Protein AF-A0ABD6EMK8-F1 (afdb_monomer_lite)

Secondary structure (DSSP, 8-state):
--HHHHHHHHHHHHHHHHHHHHHHHHHHHHHHHHHHHHHHHHHHHHHHHHHHHHHHHHHHHHHHHHHHHHHHHHHHHHHHHHHHHHHHT------PPPHHHHHHHHHHHHHHHHHHHHHHHHHHHHHHHHHHHHHHHHHHHHHHHHHHHHHHHHHHHHHHHHHHHHHHHHTTS-------------------------TTSHHHHTTT--HHHHHHHHHHHHHHHHHHHHHHHHHHHHHHTT-SS-TTTSPPPHHHHHHHHHHHHHHHHHHHHHHHHHHHHHHHHTT--S-HHHHHHHHHHHHHHHHHHHHHHHHHHHHHHHHHHTSTT--HHHHHHHHHHHHHHHHHHHHHHT-----SS-HHHHHHHHHHHHHHHHHHHHHHHHHHHHHHHHHTTSTT--HHHHHHHHHHHHHHHHHHHHHHHHHHHHHHHHHHHHHGGG------------------------------PPPP--------------SSSHHHHHHHHHHHHHHHHHHHHHHHHHHHHHHHHHHHHHHHHHHTTS--TTHHHHHHHHHHHHHHHHHHHHHHHHHHHHHHHHHHHHHHHHHHHHHHHHHHHHHHHHHHHHHHHHHHHHHHHHHHHHHHHHHHHHHHHHHHHHHHHHHHHHHHHHHHHHHTTS----------------

Radius of gyration: 44.88 Å; chains: 1; bounding box: 127×86×157 Å

InterPro domains:
  IPR019343 Protein phosphatase 1 regulatory subunit 21, N-terminal [PF10205] (15-96)
  IPR019343 Protein phosphatase 1 regulatory subunit 21, N-terminal [SM01254] (15-117)
  IPR019348 Protein phosphatase 1 regulatory subunit 21, six-helix bundle [PF10212] (222-426)
  IPR040024 Protein phosphatase 1 regulatory subunit 21 [PTHR21448] (220-655)
  IPR049372 Protein phosphatase 1 regulatory subunit 21, C-terminal [PF21636] (536-645)

pLDDT: mean 74.35, std 22.43, range [23.02, 97.5]

Foldseek 3Di:
DPPVVVVVVVVVVVVVVVVVVVVVVVVVVVVVVVVVVVVVVVVVVVVVVVVVVVVVVVVVVVVVVVVVVVVVVVVVVVVVVVVVVVVVPDDDDDDDDDPVVVVVVVVVVVVVVVVVVVVVVVVVVVVVVVVVVVVVVVVVVVVVVVVVVVVVVVVVVVVVVVVVVVVVVVVPDDDDDDDDDDDDDDDDDDDDPDDDDDDPVLVVVLVDDDLLNLLLQLLVLLLVLLVLVLVLLVLVLLLLCCPQFHCVVPPRDPLSVVLSLLSLVLSVLSVQLSVLSVVLSVCSVVVVDDDSVVSVVVSQVSNLVSLLSLVVNLVSLVVVLVVVCPDPLCDPVLNVLSVQLNVLVSVLSVLSSVQDPDCPPPNLVNLVVNLVSLLVSLVSLVSNLVSLVVNVVSSCPRPNHDPSSNVSSVVSSVSSVSSSVSSNVSSSSSVSSSVVVVVVVPDDDDDDDDDDDDDDDDDDDDDDDDDDDDDDDDDDDDDDDDDDDDDDDDDDPCPVVVVVVVVVVVVVVVVVVVVVVVVVVVVVVVVVVVVVVVVVVDDDPPVVVVVVVVVVVVVVVVVVVVVVVVSVVVVVVVVVVVVVVVVVVVVVVVVVVVVVVVVVVVVVVVVVVVVVVVVVVVVVVVVVVVVVVVVVVVVVVVVVVVVVVVVVVVVVVVDDDDDDDDPDDDDDDD

Organism: NCBI:txid75299

Sequence (670 aa):
MSTVSSTAEFSSKYQRIAVEYAKLRAQIPKLKEGVIDEKAKNKKLTEDLHARDCQLRRLERENESLQFRNDQLTKRVESLQEDVEKSRRSPLKKASIKPDQVLKDVENAKALLESELSKRLAENEELHLKVSELESAHEAEIGEVKNRYVSLKKERDALLAEVEACKMRNVGELTPNLRHFNDVKSPSPSTLSGEFSTSDDIRSLSETIDPQTLWSDTSRCVRFVFSNLSRLVQLLEQRSVIYPNDATMEQLTNTSIEFGRQLVKNGQEFKQASERMAVFTNDLAEGRIGDPSEQLKEIVPVLLLPLNGLQKWRESFDRSISEECRQRWCSSKLNDLNEEWSISFTKFLDLLSSIDFNFESDRRASLETLGSTIDHVALCCSVCSKTYSSKVVLENRIPTACKRLRCVNECIEKCLHSLSRSLLHCKAFVVAFLADMASTSKSCPISDERVCETRAEMIANTDLLDACVQTDEVTEDGTGVLKLETFKNSTVFSSSTDLESGNLKARIIELEKEKERIAVGAELLRMKLERLRRSSDDGSEDQPRADIEIVIDYYERRIEELLEQLQFIKSRAVYFEDECENLVMKTTLKLEENEKISQRLAEAEQQIATLSDDLETTRRNYEEQMKSLCEHIGELNAKLEKYSQIVPSLNGQSNGIVKSKEATHRLLFK

Structure (mmCIF, N/CA/C/O backbone):
data_AF-A0ABD6EMK8-F1
#
_entry.id   AF-A0ABD6EMK8-F1
#
loop_
_atom_site.group_PDB
_atom_site.id
_atom_site.type_symbol
_atom_site.label_atom_id
_atom_site.label_alt_id
_atom_site.label_comp_id
_atom_site.label_asym_id
_atom_site.label_entity_id
_atom_site.label_seq_id
_atom_site.pdbx_PDB_ins_code
_atom_site.Cartn_x
_atom_site.Cartn_y
_atom_site.Cartn_z
_atom_site.occupancy
_atom_site.B_iso_or_equiv
_atom_site.auth_seq_id
_atom_site.auth_comp_id
_atom_site.auth_asym_id
_atom_site.auth_atom_id
_atom_site.pdbx_PDB_model_num
ATOM 1 N N . MET A 1 1 ? -9.168 -1.658 -84.314 1.00 45.75 1 MET A N 1
ATOM 2 C CA . MET A 1 1 ? -8.839 -2.511 -83.149 1.00 45.75 1 MET A CA 1
ATOM 3 C C . MET A 1 1 ? -8.678 -1.739 -81.827 1.00 45.75 1 MET A C 1
ATOM 5 O O . MET A 1 1 ? -8.711 -2.389 -80.797 1.00 45.75 1 MET A O 1
ATOM 9 N N . SER A 1 2 ? -8.576 -0.398 -81.784 1.00 54.97 2 SER A N 1
ATOM 10 C CA . SER A 1 2 ? -8.272 0.322 -80.520 1.00 54.97 2 SER A CA 1
ATOM 11 C C . SER A 1 2 ? -9.469 0.807 -79.683 1.00 54.97 2 SER A C 1
ATOM 13 O O . SER A 1 2 ? -9.271 1.224 -78.550 1.00 54.97 2 SER A O 1
ATOM 15 N N . THR A 1 3 ? -10.709 0.755 -80.182 1.00 52.78 3 THR A N 1
ATOM 16 C CA . THR A 1 3 ? -11.882 1.285 -79.451 1.00 52.78 3 THR A CA 1
ATOM 17 C C . THR A 1 3 ? -12.415 0.348 -78.362 1.00 52.78 3 THR A C 1
ATOM 19 O O . THR A 1 3 ? -12.918 0.823 -77.348 1.00 52.78 3 THR A O 1
ATOM 22 N N . VAL A 1 4 ? -12.249 -0.969 -78.526 1.00 56.25 4 VAL A N 1
ATOM 23 C CA . VAL A 1 4 ? -12.741 -1.989 -77.577 1.00 56.25 4 VAL A CA 1
ATOM 24 C C . VAL A 1 4 ? -11.939 -1.987 -76.266 1.00 56.25 4 VAL A C 1
ATOM 26 O O . VAL A 1 4 ? -12.513 -2.164 -75.191 1.00 56.25 4 VAL A O 1
ATOM 29 N N . SER A 1 5 ? -10.630 -1.708 -76.335 1.00 56.16 5 SER A N 1
ATOM 30 C CA . SER A 1 5 ? -9.759 -1.611 -75.150 1.00 56.16 5 SER A CA 1
ATOM 31 C C . SER A 1 5 ? -10.139 -0.417 -74.274 1.00 56.16 5 SER A C 1
ATOM 33 O O . SER A 1 5 ? -10.273 -0.552 -73.061 1.00 56.16 5 SER A O 1
ATOM 35 N N . SER A 1 6 ? -10.416 0.738 -74.887 1.00 59.88 6 SER A N 1
ATOM 36 C CA . SER A 1 6 ? -10.833 1.934 -74.152 1.00 59.88 6 SER A CA 1
ATOM 37 C C . SER A 1 6 ? -12.198 1.744 -73.483 1.00 59.88 6 SER A C 1
ATOM 39 O O . SER A 1 6 ? -12.361 2.098 -72.319 1.00 59.88 6 SER A O 1
ATOM 41 N N . THR A 1 7 ? -13.175 1.128 -74.160 1.00 66.00 7 THR A N 1
ATOM 42 C CA . THR A 1 7 ? -14.495 0.851 -73.560 1.00 66.00 7 THR A CA 1
ATOM 43 C C . THR A 1 7 ? -14.423 -0.144 -72.400 1.00 66.00 7 THR A C 1
ATOM 45 O O . THR A 1 7 ? -15.106 0.046 -71.393 1.00 66.00 7 THR A O 1
ATOM 48 N N . ALA A 1 8 ? -13.565 -1.165 -72.496 1.00 69.69 8 ALA A N 1
ATOM 49 C CA . ALA A 1 8 ? -13.346 -2.121 -71.412 1.00 69.69 8 ALA A CA 1
ATOM 50 C C . ALA A 1 8 ? -12.672 -1.457 -70.196 1.00 69.69 8 ALA A C 1
ATOM 52 O O . ALA A 1 8 ? -13.075 -1.687 -69.054 1.00 69.69 8 ALA A O 1
ATOM 53 N N . GLU A 1 9 ? -11.708 -0.562 -70.428 1.00 70.94 9 GLU A N 1
ATOM 54 C CA . GLU A 1 9 ? -11.072 0.222 -69.367 1.00 70.94 9 GLU A CA 1
ATOM 55 C C . GLU A 1 9 ? -12.053 1.165 -68.657 1.00 70.94 9 GLU A C 1
ATOM 57 O O . GLU A 1 9 ? -12.047 1.233 -67.424 1.00 70.94 9 GLU A O 1
ATOM 62 N N . PHE A 1 10 ? -12.922 1.860 -69.402 1.00 77.75 10 PHE A N 1
ATOM 63 C CA . PHE A 1 10 ? -13.959 2.715 -68.816 1.00 77.75 10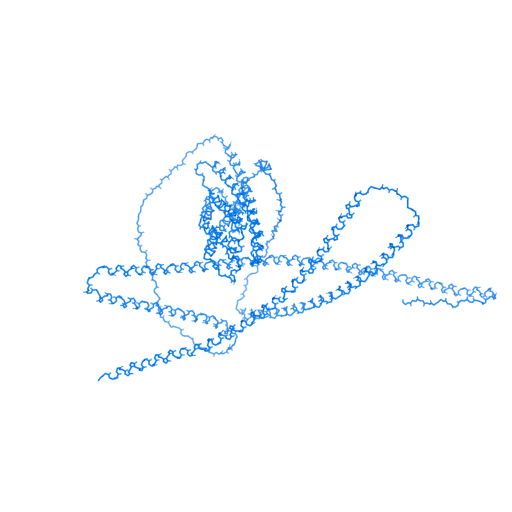 PHE A CA 1
ATOM 64 C C . PHE A 1 10 ? -14.981 1.907 -68.013 1.00 77.75 10 PHE A C 1
ATOM 66 O O . PHE A 1 10 ? -15.327 2.310 -66.902 1.00 77.75 10 PHE A O 1
ATOM 73 N N . SER A 1 11 ? -15.396 0.737 -68.508 1.00 79.19 11 SER A N 1
ATOM 74 C CA . SER A 1 11 ? -16.291 -0.165 -67.775 1.00 79.19 11 SER A CA 1
ATOM 75 C C . SER A 1 11 ? -15.663 -0.654 -66.467 1.00 79.19 11 SER A C 1
ATOM 77 O O . SER A 1 11 ? -16.324 -0.654 -65.432 1.00 79.19 11 SER A O 1
ATOM 79 N N . SER A 1 12 ? -14.374 -1.011 -66.469 1.00 80.25 12 SER A N 1
ATOM 80 C CA . SER A 1 12 ? -13.663 -1.441 -65.253 1.00 80.25 12 SER A CA 1
ATOM 81 C C . SER A 1 12 ? -13.497 -0.300 -64.239 1.00 80.25 12 SER A C 1
ATOM 83 O O . SER A 1 12 ? -13.629 -0.519 -63.032 1.00 80.25 12 SER A O 1
ATOM 85 N N . LYS A 1 13 ? -13.249 0.933 -64.706 1.00 87.94 13 LYS A N 1
ATOM 86 C CA . LYS A 1 13 ? -13.204 2.121 -63.837 1.00 87.94 13 LYS A CA 1
ATOM 87 C C . LYS A 1 13 ? -14.577 2.416 -63.232 1.00 87.94 13 LYS A C 1
ATOM 89 O O . LYS A 1 13 ? -14.662 2.650 -62.030 1.00 87.94 13 LYS A O 1
ATOM 94 N N . TYR A 1 14 ? -15.641 2.341 -64.030 1.00 92.44 14 TYR A N 1
ATOM 95 C CA . TYR A 1 14 ? -17.011 2.531 -63.554 1.00 92.44 14 TYR A CA 1
ATOM 96 C C . TYR A 1 14 ? -17.407 1.467 -62.521 1.00 92.44 14 TYR A C 1
ATOM 98 O O . TYR A 1 14 ? -17.920 1.808 -61.458 1.00 92.44 14 TYR A O 1
ATOM 106 N N . GLN A 1 15 ? -17.074 0.196 -62.770 1.00 89.25 15 GLN A N 1
ATOM 107 C CA . GLN A 1 15 ? -17.302 -0.906 -61.830 1.00 89.25 15 GLN A CA 1
ATOM 108 C C . GLN A 1 15 ? -16.569 -0.675 -60.500 1.00 89.25 15 GLN A C 1
ATOM 110 O O . GLN A 1 15 ? -17.159 -0.834 -59.433 1.00 89.25 15 GLN A O 1
ATOM 115 N N . ARG A 1 16 ? -15.296 -0.253 -60.546 1.00 88.62 16 ARG A N 1
ATOM 116 C CA . ARG A 1 16 ? -14.517 0.074 -59.340 1.00 88.62 16 ARG A CA 1
ATOM 117 C C . ARG A 1 16 ? -15.138 1.223 -58.550 1.00 88.62 16 ARG A C 1
ATOM 119 O O . ARG A 1 16 ? -15.297 1.100 -57.341 1.00 88.62 16 ARG A O 1
ATOM 126 N N . ILE A 1 17 ? -15.543 2.300 -59.223 1.00 91.19 17 ILE A N 1
ATOM 127 C CA . ILE A 1 17 ? -16.204 3.443 -58.577 1.00 91.19 17 ILE A CA 1
ATOM 128 C C . ILE A 1 17 ? -17.543 3.022 -57.956 1.00 91.19 17 ILE A C 1
ATOM 130 O O . ILE A 1 17 ? -17.843 3.424 -56.836 1.00 91.19 17 ILE A O 1
ATOM 134 N N . ALA A 1 18 ? -18.328 2.180 -58.630 1.00 87.75 18 ALA A N 1
ATOM 135 C CA . ALA A 1 18 ? -19.593 1.674 -58.102 1.00 87.75 18 ALA A CA 1
ATOM 136 C C . ALA A 1 18 ? -19.396 0.807 -56.846 1.00 87.75 18 ALA A C 1
ATOM 138 O O . ALA A 1 18 ? -20.159 0.932 -55.887 1.00 87.75 18 ALA A O 1
ATOM 139 N N . VAL A 1 19 ? -18.351 -0.029 -56.819 1.00 89.38 19 VAL A N 1
ATOM 140 C CA . VAL A 1 19 ? -17.990 -0.838 -55.644 1.00 89.38 19 VAL A CA 1
ATOM 141 C C . VAL A 1 19 ? -17.543 0.046 -54.479 1.00 89.38 19 VAL A C 1
ATOM 143 O O . VAL A 1 19 ? -18.016 -0.147 -53.360 1.00 89.38 19 VAL A O 1
ATOM 146 N N . GLU A 1 20 ? -16.691 1.045 -54.717 1.00 90.06 20 GLU A N 1
ATOM 147 C CA . GLU A 1 20 ? -16.274 1.992 -53.672 1.00 90.06 20 GLU A CA 1
ATOM 148 C C . GLU A 1 20 ? -17.451 2.839 -53.159 1.00 90.06 20 GLU A C 1
ATOM 150 O O . GLU A 1 20 ? -17.614 3.019 -51.952 1.00 90.06 20 GLU A O 1
ATOM 155 N N . TYR A 1 21 ? -18.353 3.271 -54.045 1.00 90.69 21 TYR A N 1
ATOM 156 C CA . TYR A 1 21 ? -19.590 3.951 -53.657 1.00 90.69 21 TYR A CA 1
ATOM 157 C C . TYR A 1 21 ? -20.498 3.055 -52.801 1.00 90.69 21 TYR A C 1
ATOM 159 O O . TYR A 1 21 ? -21.036 3.510 -51.791 1.00 90.69 21 TYR A O 1
ATOM 167 N N . ALA A 1 22 ? -20.640 1.771 -53.148 1.00 89.06 22 ALA A N 1
ATOM 168 C CA . ALA A 1 22 ? -21.412 0.812 -52.359 1.00 89.06 22 ALA A CA 1
ATOM 169 C C . ALA A 1 22 ? -20.796 0.583 -50.968 1.00 89.06 22 ALA A C 1
ATOM 171 O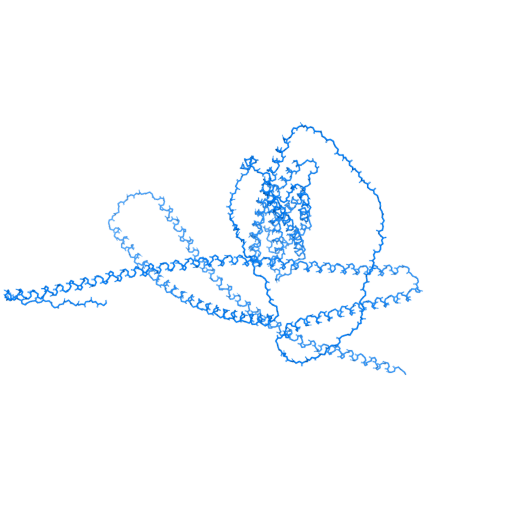 O . ALA A 1 22 ? -21.529 0.563 -49.975 1.00 89.06 22 ALA A O 1
ATOM 172 N N . LYS A 1 23 ? -19.461 0.491 -50.876 1.00 90.06 23 LYS A N 1
ATOM 173 C CA . LYS A 1 23 ? -18.736 0.402 -49.596 1.00 90.06 23 LYS A CA 1
ATOM 174 C C . LYS A 1 23 ? -18.973 1.638 -48.729 1.00 90.06 23 LYS A C 1
ATOM 176 O O . LYS A 1 23 ? -19.343 1.492 -47.566 1.00 90.06 23 LYS A O 1
ATOM 181 N N . LEU A 1 24 ? -18.827 2.841 -49.287 1.00 91.06 24 LEU A N 1
ATOM 182 C CA . LEU A 1 24 ? -19.077 4.093 -48.562 1.00 91.06 24 LEU A CA 1
ATOM 183 C C . LEU A 1 24 ? -20.536 4.196 -48.105 1.00 91.06 24 LEU A C 1
ATOM 185 O O . LEU A 1 24 ? -20.808 4.534 -46.954 1.00 91.06 24 LEU A O 1
ATOM 189 N N . ARG A 1 25 ? -21.492 3.824 -48.963 1.00 92.25 25 ARG A N 1
ATOM 190 C CA . ARG A 1 25 ? -22.921 3.833 -48.623 1.00 92.25 25 ARG A CA 1
ATOM 191 C C . ARG A 1 25 ? -23.261 2.857 -47.493 1.00 92.25 25 ARG A C 1
ATOM 193 O O . ARG A 1 25 ? -24.123 3.171 -46.676 1.00 92.25 25 ARG A O 1
ATOM 200 N N . ALA A 1 26 ? -22.576 1.715 -47.416 1.00 89.12 26 ALA A N 1
ATOM 201 C CA . ALA A 1 26 ? -22.738 0.737 -46.339 1.00 89.12 26 ALA A CA 1
ATOM 202 C C . ALA A 1 26 ? -22.145 1.203 -44.992 1.00 89.12 26 ALA A C 1
ATOM 204 O O . ALA A 1 26 ? -22.595 0.750 -43.940 1.00 89.12 26 ALA A O 1
ATOM 205 N N . GLN A 1 27 ? -21.174 2.124 -44.998 1.00 89.94 27 GLN A N 1
ATOM 206 C CA . GLN A 1 27 ? -20.581 2.688 -43.776 1.00 89.94 27 GLN A CA 1
ATOM 207 C C . GLN A 1 27 ? -21.446 3.789 -43.139 1.00 89.94 27 GLN A C 1
ATOM 209 O O . GLN A 1 27 ? -21.459 3.924 -41.917 1.00 89.94 27 GLN A O 1
ATOM 214 N N . ILE A 1 28 ? -22.216 4.538 -43.938 1.00 89.75 28 ILE A N 1
ATOM 215 C CA . ILE A 1 28 ? -23.096 5.622 -43.460 1.00 89.75 28 ILE A CA 1
ATOM 216 C C . ILE A 1 28 ? -24.050 5.196 -42.325 1.00 89.75 28 ILE A C 1
ATOM 218 O O . ILE A 1 28 ? -24.105 5.917 -41.329 1.00 89.75 28 ILE A O 1
ATOM 222 N N . PRO A 1 29 ? -24.819 4.088 -42.413 1.00 90.25 29 PRO A N 1
ATOM 223 C CA . PRO A 1 29 ? -25.715 3.693 -41.326 1.00 90.25 29 PRO A CA 1
ATOM 224 C C . PRO A 1 29 ? -24.959 3.334 -40.041 1.00 90.25 29 PRO A C 1
ATOM 226 O O . PRO A 1 29 ? -25.380 3.775 -38.980 1.00 90.25 29 PRO A O 1
ATOM 229 N N . LYS A 1 30 ? -23.806 2.653 -40.135 1.00 91.00 30 LYS A N 1
ATOM 230 C CA . LYS A 1 30 ? -22.974 2.314 -38.965 1.00 91.00 30 LYS A CA 1
ATOM 231 C C . LYS A 1 30 ? -22.419 3.554 -38.267 1.00 91.00 30 LYS A C 1
ATOM 233 O O . LYS A 1 30 ? -22.421 3.634 -37.047 1.00 91.00 30 LYS A O 1
ATOM 238 N N . LEU A 1 31 ? -21.972 4.545 -39.041 1.00 90.00 31 LEU A N 1
ATOM 239 C CA . LEU A 1 31 ? -21.519 5.823 -38.490 1.00 90.00 31 LEU A CA 1
ATOM 240 C C . LEU A 1 31 ? -22.673 6.604 -37.855 1.00 90.00 31 LEU A C 1
ATOM 242 O O . LEU A 1 31 ? -22.492 7.207 -36.803 1.00 90.00 31 LEU A O 1
ATOM 246 N N . LYS A 1 32 ? -23.867 6.587 -38.459 1.00 92.75 32 LYS A N 1
ATOM 247 C CA . LYS A 1 32 ? -25.059 7.207 -37.861 1.00 92.75 32 LYS A CA 1
ATOM 248 C C . LYS A 1 32 ? -25.446 6.542 -36.543 1.00 92.75 32 LYS A C 1
ATOM 250 O O . LYS A 1 32 ? -25.754 7.261 -35.601 1.00 92.75 32 LYS A O 1
ATOM 255 N N . GLU A 1 33 ? -25.411 5.216 -36.484 1.00 91.81 33 GLU A N 1
ATOM 256 C CA . GLU A 1 33 ? -25.668 4.436 -35.270 1.00 91.81 33 GLU A CA 1
ATOM 257 C C . GLU A 1 33 ? -24.635 4.761 -34.184 1.00 91.81 33 GLU A C 1
ATOM 259 O O . GLU A 1 33 ? -25.017 5.218 -33.113 1.00 91.81 33 GLU A O 1
ATOM 264 N N . GLY A 1 34 ? -23.336 4.730 -34.507 1.00 92.44 34 GLY A N 1
ATOM 265 C CA . GLY A 1 34 ? -22.279 5.121 -33.566 1.00 92.44 34 GLY A CA 1
ATOM 266 C C . GLY A 1 34 ? -22.400 6.567 -33.061 1.00 92.44 34 GLY A C 1
ATOM 267 O O . GLY A 1 34 ? -22.152 6.837 -31.891 1.00 92.44 34 GLY A O 1
ATOM 268 N N . VAL A 1 35 ? -22.843 7.509 -33.904 1.00 91.94 35 VAL A N 1
ATOM 269 C CA . VAL A 1 35 ? -23.115 8.895 -33.478 1.00 91.94 35 VAL A CA 1
ATOM 270 C C . VAL A 1 35 ? -24.332 8.979 -32.551 1.00 91.94 35 VAL A C 1
ATOM 272 O O . VAL A 1 35 ? -24.346 9.816 -31.648 1.00 91.94 35 VAL A O 1
ATOM 275 N N . ILE A 1 36 ? -25.365 8.161 -32.766 1.00 92.94 36 ILE A N 1
ATOM 276 C CA . ILE A 1 36 ? -26.540 8.106 -31.884 1.00 92.94 36 ILE A CA 1
ATOM 277 C C . ILE A 1 36 ? -26.147 7.519 -30.525 1.00 92.94 36 ILE A C 1
ATOM 279 O O . ILE A 1 36 ? -26.499 8.107 -29.501 1.00 92.94 36 ILE A O 1
ATOM 283 N N . ASP A 1 37 ? -25.365 6.442 -30.515 1.00 91.62 37 ASP A N 1
ATOM 284 C CA . ASP A 1 37 ? -24.886 5.792 -29.293 1.00 91.62 37 ASP A CA 1
ATOM 285 C C . ASP A 1 37 ? -23.976 6.717 -28.481 1.00 91.62 37 ASP A C 1
ATOM 287 O O . ASP A 1 37 ? -24.181 6.892 -27.279 1.00 91.62 37 ASP A O 1
ATOM 291 N N . GLU A 1 38 ? -23.033 7.401 -29.135 1.00 90.62 38 GLU A N 1
ATOM 292 C CA . GLU A 1 38 ? -22.182 8.392 -28.470 1.00 90.62 38 GLU A CA 1
ATOM 293 C C . GLU A 1 38 ? -22.993 9.581 -27.938 1.00 90.62 38 GLU A C 1
ATOM 295 O O . GLU A 1 38 ? -22.758 10.040 -26.820 1.00 90.62 38 GLU A O 1
ATOM 300 N N . LYS A 1 39 ? -24.018 10.051 -28.664 1.00 88.69 39 LYS A N 1
ATOM 301 C CA . LYS A 1 39 ? -24.928 11.090 -28.149 1.00 88.69 39 LYS A CA 1
ATOM 302 C C . LYS A 1 39 ? -25.723 10.617 -26.931 1.00 88.69 39 LYS A C 1
ATOM 304 O O . LYS A 1 39 ? -25.880 11.387 -25.983 1.00 88.69 39 LYS A O 1
ATOM 309 N N . ALA A 1 40 ? -26.218 9.381 -26.935 1.0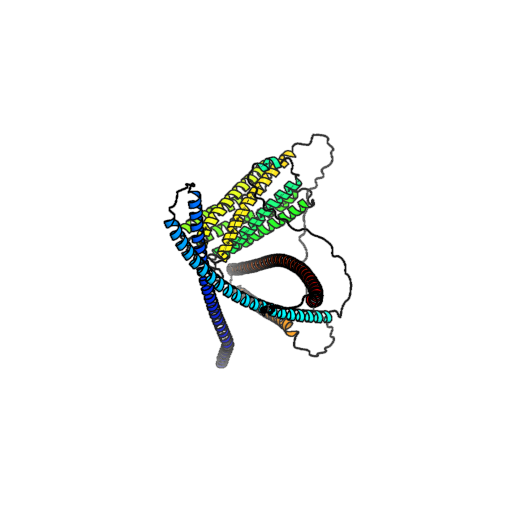0 91.19 40 ALA A N 1
ATOM 310 C CA . ALA A 1 40 ? -26.949 8.805 -25.808 1.00 91.19 40 ALA A CA 1
ATOM 311 C C . ALA A 1 40 ? -26.042 8.638 -24.579 1.00 91.19 40 ALA A C 1
ATOM 313 O O . ALA A 1 40 ? -26.422 9.007 -23.465 1.00 91.19 40 ALA A O 1
ATOM 314 N N . LYS A 1 41 ? -24.812 8.163 -24.791 1.00 94.25 41 LYS A N 1
ATOM 315 C CA . LYS A 1 41 ? -23.787 8.034 -23.752 1.00 94.25 41 LYS A CA 1
ATOM 316 C C . LYS A 1 41 ? -23.398 9.388 -23.164 1.00 94.25 41 LYS A C 1
ATOM 318 O O . LYS A 1 41 ? -23.340 9.522 -21.946 1.00 94.25 41 LYS A O 1
ATOM 323 N N . ASN A 1 42 ? -23.198 10.402 -24.003 1.00 89.44 42 ASN A N 1
ATOM 324 C CA . ASN A 1 42 ? -22.860 11.755 -23.560 1.00 89.44 42 ASN A CA 1
ATOM 325 C C . ASN A 1 42 ? -24.005 12.390 -22.746 1.00 89.44 42 ASN A C 1
ATOM 327 O O . ASN A 1 42 ? -23.774 12.983 -21.692 1.00 89.44 42 ASN A O 1
ATOM 331 N N . LYS A 1 43 ? -25.261 12.167 -23.157 1.00 94.00 43 LYS A N 1
ATOM 332 C CA . LYS A 1 43 ? -26.432 12.581 -22.373 1.00 94.00 43 LYS A CA 1
ATOM 333 C C . LYS A 1 43 ? -26.450 11.926 -20.987 1.00 94.00 43 LYS A C 1
ATOM 335 O O . LYS A 1 43 ? -26.599 12.633 -19.996 1.00 94.00 43 LYS A O 1
ATOM 340 N N . LYS A 1 44 ? -26.232 10.609 -20.912 1.00 92.81 44 LYS A N 1
ATOM 341 C CA . LYS A 1 44 ? -26.170 9.876 -19.638 1.00 92.81 44 LYS A CA 1
ATOM 342 C C . LYS A 1 44 ? -25.039 10.383 -18.739 1.00 92.81 44 LYS A C 1
ATOM 344 O O . LYS A 1 44 ? -25.264 10.630 -17.563 1.00 92.81 44 LYS A O 1
ATOM 349 N N . LEU A 1 45 ? -23.849 10.606 -19.300 1.00 91.44 45 LEU A N 1
ATOM 350 C CA . LEU A 1 45 ? -22.719 11.176 -18.559 1.00 91.44 45 LEU A CA 1
ATOM 351 C C . LEU A 1 45 ? -23.032 12.576 -18.017 1.00 91.44 45 LEU A C 1
ATOM 353 O O . LEU A 1 45 ? -22.647 12.892 -16.897 1.00 91.44 45 LEU A O 1
ATOM 357 N N . THR A 1 46 ? -23.758 13.398 -18.778 1.00 91.25 46 THR A N 1
ATOM 358 C CA . THR A 1 46 ? -24.186 14.734 -18.332 1.00 91.25 46 THR A CA 1
ATOM 359 C C . THR A 1 46 ? -25.189 14.650 -17.177 1.00 91.25 46 THR A C 1
ATOM 361 O O . THR A 1 46 ? -25.086 15.412 -16.218 1.00 91.25 46 THR A O 1
ATOM 364 N N . GLU A 1 47 ? -26.142 13.716 -17.243 1.00 94.00 47 GLU A N 1
ATOM 365 C CA . GLU A 1 47 ? -27.109 13.456 -16.166 1.00 94.00 47 GLU A CA 1
ATOM 366 C C . GLU A 1 47 ? -26.413 12.940 -14.894 1.00 94.00 47 GLU A C 1
ATOM 368 O O . GLU A 1 47 ? -26.675 13.446 -13.800 1.00 94.00 47 GLU A O 1
ATOM 373 N N . ASP A 1 48 ? -25.470 12.003 -15.036 1.00 90.56 48 ASP A N 1
ATOM 374 C CA . ASP A 1 48 ? -24.674 11.469 -13.926 1.00 90.56 48 ASP A CA 1
ATOM 375 C C . ASP A 1 48 ? -23.796 12.557 -13.286 1.00 90.56 48 ASP A C 1
ATOM 377 O O . ASP A 1 48 ? -23.721 12.641 -12.059 1.00 90.56 48 ASP A O 1
ATOM 381 N N . LEU A 1 49 ? -23.174 13.427 -14.090 1.00 91.50 49 LEU A N 1
ATOM 382 C CA . LEU A 1 49 ? -22.391 14.568 -13.605 1.00 91.50 49 LEU A CA 1
ATOM 383 C C . LEU A 1 49 ? -23.278 15.506 -12.778 1.00 91.50 49 LEU A C 1
ATOM 385 O O . LEU A 1 49 ? -22.949 15.808 -11.632 1.00 91.50 49 LEU A O 1
ATOM 389 N N . HIS A 1 50 ? -24.452 15.873 -13.298 1.00 93.25 50 HIS A N 1
ATOM 390 C CA . HIS A 1 50 ? -25.413 16.701 -12.567 1.00 93.25 50 HIS A CA 1
ATOM 391 C C . HIS A 1 50 ? -25.855 16.063 -11.242 1.00 93.25 50 HIS A C 1
ATOM 393 O O . HIS A 1 50 ? -25.946 16.750 -10.222 1.00 93.25 50 HIS A O 1
ATOM 399 N N . ALA A 1 51 ? -26.102 14.750 -11.229 1.00 91.50 51 ALA A N 1
ATOM 400 C CA . ALA A 1 51 ? -26.464 14.026 -10.014 1.00 91.50 51 ALA A CA 1
ATOM 401 C C . ALA A 1 51 ? -25.325 14.037 -8.977 1.00 91.50 51 ALA A C 1
ATOM 403 O O . ALA A 1 51 ? -25.574 14.241 -7.784 1.00 91.50 51 ALA A O 1
ATOM 404 N N . ARG A 1 52 ? -24.072 13.867 -9.420 1.00 90.50 52 ARG A N 1
ATOM 405 C CA . ARG A 1 52 ? -22.887 13.924 -8.548 1.00 90.50 52 ARG A CA 1
ATOM 406 C C . ARG A 1 52 ? -22.639 15.326 -8.007 1.00 90.50 52 ARG A C 1
ATOM 408 O O . ARG A 1 52 ? -22.376 15.448 -6.813 1.00 90.50 52 ARG A O 1
ATOM 415 N N . ASP A 1 53 ? -22.825 16.367 -8.812 1.00 92.69 53 ASP A N 1
ATOM 416 C CA . ASP A 1 53 ? -22.746 17.761 -8.362 1.00 92.69 53 ASP A CA 1
ATOM 417 C C . ASP A 1 53 ? -23.808 18.082 -7.302 1.00 92.69 53 ASP A C 1
ATOM 419 O O . ASP A 1 53 ? -23.516 18.712 -6.283 1.00 92.69 53 ASP A O 1
ATOM 423 N N . CYS A 1 54 ? -25.045 17.609 -7.485 1.00 90.06 54 CYS A N 1
ATOM 424 C CA . CYS A 1 54 ? -26.090 17.743 -6.469 1.00 90.06 54 CYS A CA 1
ATOM 425 C C . CYS A 1 54 ? -25.726 17.017 -5.162 1.00 90.06 54 CYS A C 1
ATOM 427 O O . CYS A 1 54 ? -25.978 17.547 -4.075 1.00 90.06 54 CYS A O 1
ATOM 429 N N . GLN A 1 55 ? -25.118 15.829 -5.251 1.00 91.31 55 GLN A N 1
ATOM 430 C CA . GLN A 1 55 ? -24.652 15.077 -4.085 1.00 91.31 55 GLN A CA 1
ATOM 431 C C . GLN A 1 55 ? -23.497 15.792 -3.369 1.00 91.31 55 GLN A C 1
ATOM 433 O O . GLN A 1 55 ? -23.516 15.886 -2.141 1.00 91.31 55 GLN A O 1
ATOM 438 N N . LEU A 1 56 ? -22.534 16.342 -4.112 1.00 90.38 56 LEU A N 1
ATOM 439 C CA . LEU A 1 56 ? -21.430 17.128 -3.558 1.00 90.38 56 LEU A CA 1
ATOM 440 C C . LEU A 1 56 ? -21.948 18.340 -2.784 1.00 90.38 56 LEU A C 1
ATOM 442 O O . LEU A 1 56 ? -21.638 18.472 -1.604 1.00 90.38 56 LEU A O 1
ATOM 446 N N . ARG A 1 57 ? -22.854 19.130 -3.371 1.00 93.62 57 ARG A N 1
ATOM 447 C CA . ARG A 1 57 ? -23.469 20.285 -2.688 1.00 93.62 57 ARG A CA 1
ATOM 448 C C . ARG A 1 57 ? -24.269 19.914 -1.439 1.00 93.62 57 ARG A C 1
ATOM 450 O O . ARG A 1 57 ? -24.523 20.756 -0.578 1.00 93.62 57 ARG A O 1
ATOM 457 N N . ARG A 1 58 ? -24.769 18.679 -1.342 1.00 92.50 58 ARG A N 1
ATOM 458 C CA . ARG A 1 58 ? -25.420 18.181 -0.121 1.00 92.50 58 ARG A CA 1
ATOM 459 C C . ARG A 1 58 ? -24.379 17.859 0.952 1.00 92.50 58 ARG A C 1
ATOM 461 O O . ARG A 1 58 ? -24.561 18.290 2.085 1.00 92.50 58 ARG A O 1
ATOM 468 N N . LEU A 1 59 ? -23.314 17.146 0.589 1.00 89.12 59 LEU A N 1
ATOM 469 C CA . LEU A 1 59 ? -22.228 16.798 1.510 1.00 89.12 59 LEU A CA 1
ATOM 470 C C . LEU A 1 59 ? -21.472 18.035 2.006 1.00 89.12 59 LEU A C 1
ATOM 472 O O . LEU A 1 59 ? -21.098 18.084 3.170 1.00 89.12 59 LEU A O 1
ATOM 476 N N . GLU A 1 60 ? -21.291 19.051 1.162 1.00 89.38 60 GLU A N 1
ATOM 477 C CA . GLU A 1 60 ? -20.697 20.336 1.553 1.00 89.38 60 GLU A CA 1
ATOM 478 C C . GLU A 1 60 ? -21.518 21.019 2.650 1.00 89.38 60 GLU A C 1
ATOM 480 O O . GLU A 1 60 ? -20.968 21.368 3.690 1.00 89.38 60 GLU A O 1
ATOM 485 N N . ARG A 1 61 ? -22.846 21.104 2.486 1.00 91.44 61 ARG A N 1
ATOM 486 C CA . ARG A 1 61 ? -23.743 21.665 3.513 1.00 91.44 61 ARG A CA 1
ATOM 487 C C . ARG A 1 61 ? -23.727 20.871 4.819 1.00 91.44 61 ARG A C 1
ATOM 489 O O . ARG A 1 61 ? -23.808 21.451 5.899 1.00 91.44 61 ARG A O 1
ATOM 496 N N . GLU A 1 62 ? -23.641 19.546 4.739 1.00 92.62 62 GLU A N 1
ATOM 497 C CA . GLU A 1 62 ? -23.517 18.695 5.926 1.00 92.62 62 GLU A CA 1
ATOM 498 C C . GLU A 1 62 ? -22.184 18.937 6.643 1.00 92.62 62 GLU A C 1
ATOM 500 O O . GLU A 1 62 ? -22.154 19.080 7.864 1.00 92.62 62 GLU A O 1
ATOM 505 N N . ASN A 1 63 ? -21.096 19.068 5.884 1.00 90.25 63 ASN A N 1
ATOM 506 C CA . ASN A 1 63 ? -19.772 19.348 6.423 1.00 90.25 63 ASN A CA 1
ATOM 507 C C . ASN A 1 63 ? -19.704 20.740 7.074 1.00 90.25 63 ASN A C 1
ATOM 509 O O . ASN A 1 63 ? -19.210 20.860 8.190 1.00 90.25 63 ASN A O 1
ATOM 513 N N . GLU A 1 64 ? -20.288 21.768 6.451 1.00 93.06 64 GLU A N 1
ATOM 514 C CA . GLU A 1 64 ? -20.446 23.104 7.050 1.00 93.06 64 GLU A CA 1
ATOM 515 C C . GLU A 1 64 ? -21.239 23.044 8.366 1.00 93.06 64 GLU A C 1
ATOM 517 O O . GLU A 1 64 ? -20.851 23.652 9.367 1.00 93.06 64 GLU A O 1
ATOM 522 N N . SER A 1 65 ? -22.323 22.259 8.410 1.00 92.19 65 SER A N 1
ATOM 523 C CA . SER A 1 65 ? -23.105 22.063 9.635 1.00 92.19 65 SER A CA 1
ATOM 524 C C . SER A 1 65 ? -22.317 21.335 10.729 1.00 92.19 65 SER A C 1
ATOM 526 O O . SER A 1 65 ? -22.478 21.660 11.909 1.00 92.19 65 SER A O 1
ATOM 528 N N . LEU A 1 66 ? -21.507 20.334 10.375 1.00 90.25 66 LEU A N 1
ATOM 529 C CA . LEU A 1 66 ? -20.662 19.604 11.324 1.00 90.25 66 LEU A CA 1
ATOM 530 C C . LEU A 1 66 ? -19.520 20.480 11.838 1.00 90.25 66 LEU A C 1
ATOM 532 O O . LEU A 1 66 ? -19.249 20.484 13.038 1.00 90.25 66 LEU A O 1
ATOM 536 N N . GLN A 1 67 ? -18.903 21.267 10.959 1.00 89.25 67 GLN A N 1
ATOM 537 C CA . GLN A 1 67 ? -17.875 22.233 11.320 1.00 89.25 67 GLN A CA 1
ATOM 538 C C . GLN A 1 67 ? -18.423 23.266 12.307 1.00 89.25 67 GLN A C 1
ATOM 540 O O . GLN A 1 67 ? -17.828 23.480 13.358 1.00 89.25 67 GLN A O 1
ATOM 545 N N . PHE A 1 68 ? -19.619 23.803 12.053 1.00 94.19 68 PHE A N 1
ATOM 546 C CA . PHE A 1 68 ? -20.273 24.727 12.977 1.00 94.19 68 PHE A CA 1
ATOM 547 C C . PHE A 1 68 ? -20.537 24.106 14.361 1.00 94.19 68 PHE A C 1
ATOM 549 O O . PHE A 1 68 ? -20.321 24.757 15.384 1.00 94.19 68 PHE A O 1
ATOM 556 N N . ARG A 1 69 ? -20.965 22.836 14.426 1.00 91.06 69 ARG A N 1
ATOM 557 C CA . ARG A 1 69 ? -21.142 22.121 15.706 1.00 91.06 69 ARG A CA 1
ATOM 558 C C . ARG A 1 69 ? -19.812 21.894 16.427 1.00 91.06 69 ARG A C 1
ATOM 560 O O . ARG A 1 69 ? -19.740 22.104 17.636 1.00 91.06 69 ARG A O 1
ATOM 567 N N . ASN A 1 70 ? -18.765 21.512 15.701 1.00 89.00 70 ASN A N 1
ATOM 568 C CA . ASN A 1 70 ? -17.424 21.355 16.264 1.00 89.00 70 ASN A CA 1
ATOM 569 C C . ASN A 1 70 ? -16.863 22.680 16.796 1.00 89.00 70 ASN A C 1
ATOM 571 O O . ASN A 1 70 ? -16.279 22.695 17.879 1.00 89.00 70 ASN A O 1
ATOM 575 N N . ASP A 1 71 ? -17.105 23.797 16.110 1.00 90.38 71 ASP A N 1
ATOM 576 C CA . ASP A 1 71 ? -16.700 25.127 16.576 1.00 90.38 71 ASP A CA 1
ATOM 577 C C . ASP A 1 71 ? -17.436 25.520 17.867 1.00 90.38 71 ASP A C 1
ATOM 579 O O . ASP A 1 71 ? -16.837 26.083 18.786 1.00 90.38 71 ASP A O 1
ATOM 583 N N . GLN A 1 72 ? -18.729 25.196 17.984 1.00 91.38 72 GLN A N 1
ATOM 584 C CA . GLN A 1 72 ? -19.476 25.410 19.228 1.00 91.38 72 GLN A CA 1
ATOM 585 C C . GLN A 1 72 ? -18.952 24.549 20.383 1.00 91.38 72 GLN A C 1
ATOM 587 O O . GLN A 1 72 ? -18.813 25.047 21.502 1.00 91.38 72 GLN A O 1
ATOM 592 N N . LEU A 1 73 ? -18.658 23.270 20.125 1.00 90.56 73 LEU A N 1
ATOM 593 C CA . LEU A 1 73 ? -18.099 22.365 21.131 1.00 90.56 73 LEU A CA 1
ATOM 594 C C . LEU A 1 73 ? -16.722 22.835 21.592 1.00 90.56 73 LEU A C 1
ATOM 596 O O . LEU A 1 73 ? -16.481 22.885 22.795 1.00 90.56 73 LEU A O 1
ATOM 600 N N . THR A 1 74 ? -15.868 23.253 20.659 1.00 91.06 74 THR A N 1
ATOM 601 C CA . THR A 1 74 ? -14.546 23.820 20.956 1.00 91.06 74 THR A CA 1
ATOM 602 C C . THR A 1 74 ? -14.674 25.023 21.885 1.00 91.06 74 THR A C 1
ATOM 604 O O . THR A 1 74 ? -14.101 25.008 22.970 1.00 91.06 74 THR A O 1
ATOM 607 N N . LYS A 1 75 ? -15.534 25.996 21.554 1.00 93.31 75 LYS A N 1
ATOM 608 C CA . LYS A 1 75 ? -15.782 27.168 22.415 1.00 93.31 75 LYS A CA 1
ATOM 609 C C . LYS A 1 75 ? -16.312 26.797 23.801 1.00 93.31 75 LYS A C 1
ATOM 611 O O . LYS A 1 75 ? -15.960 27.429 24.795 1.00 93.31 75 LYS A O 1
ATOM 616 N N . ARG A 1 76 ? -17.172 25.777 23.896 1.00 92.81 76 ARG A N 1
ATOM 617 C CA . ARG A 1 76 ? -17.693 25.296 25.186 1.00 92.81 76 ARG A CA 1
ATOM 618 C C . ARG A 1 76 ? -16.599 24.627 26.015 1.00 92.81 76 ARG A C 1
ATOM 620 O O . ARG A 1 76 ? -16.550 24.843 27.222 1.00 92.81 76 ARG A O 1
ATOM 627 N N . VAL A 1 77 ? -15.729 23.840 25.385 1.00 89.38 77 VAL A N 1
ATOM 628 C CA . VAL A 1 77 ? -14.570 23.219 26.039 1.00 89.38 77 VAL A CA 1
ATOM 629 C C . VAL A 1 77 ? -13.587 24.286 26.512 1.00 89.38 77 VAL A C 1
ATOM 631 O O . VAL A 1 77 ? -13.173 24.227 27.663 1.00 89.38 77 VAL A O 1
ATOM 634 N N . GLU A 1 78 ? -13.281 25.287 25.687 1.00 89.25 78 GLU A N 1
ATOM 635 C CA . GLU A 1 78 ? -12.434 26.429 26.057 1.00 89.25 78 GLU A CA 1
ATOM 636 C C . GLU A 1 78 ? -13.006 27.177 27.270 1.00 89.25 78 GLU A C 1
ATOM 638 O O . GLU A 1 78 ? -12.304 27.377 28.259 1.00 89.25 78 GLU A O 1
ATOM 643 N N . SER A 1 79 ? -14.306 27.495 27.261 1.00 87.38 79 SER A N 1
ATOM 644 C CA . SER A 1 79 ? -14.978 28.132 28.405 1.00 87.38 79 SER A CA 1
ATOM 645 C C . SER A 1 79 ? -14.910 27.276 29.673 1.00 87.38 79 SER A C 1
ATOM 647 O O . SER A 1 79 ? -14.640 27.794 30.753 1.00 87.38 79 SER A O 1
ATOM 649 N N . LEU A 1 80 ? -15.136 25.963 29.564 1.00 87.12 80 LEU A N 1
ATOM 650 C CA . LEU A 1 80 ? -15.062 25.054 30.711 1.00 87.12 80 LEU A CA 1
ATOM 651 C C . LEU A 1 80 ? -13.628 24.914 31.237 1.00 87.12 80 LEU A C 1
ATOM 653 O O . LEU A 1 80 ? -13.426 24.839 32.446 1.00 87.12 80 LEU A O 1
ATOM 657 N N . GLN A 1 81 ? -12.627 24.906 30.355 1.00 81.44 81 GLN A N 1
ATOM 658 C CA . GLN A 1 81 ? -11.217 24.913 30.741 1.00 81.44 81 GLN A CA 1
ATOM 659 C C . GLN A 1 81 ? -10.850 26.211 31.469 1.00 81.44 81 GLN A C 1
ATOM 661 O O . GLN A 1 81 ? -10.185 26.157 32.505 1.00 81.44 81 GLN A O 1
ATOM 666 N N . GLU A 1 82 ? -11.331 27.362 30.994 1.00 86.12 82 GLU A N 1
ATOM 667 C CA . GLU A 1 82 ? -11.163 28.638 31.692 1.00 86.12 82 GLU A CA 1
ATOM 668 C C . GLU A 1 82 ? -11.815 28.639 33.077 1.00 86.12 82 GLU A C 1
ATOM 670 O O . GLU A 1 82 ? -11.219 29.142 34.031 1.00 86.12 82 GLU A O 1
ATOM 675 N N . ASP A 1 83 ? -13.020 28.086 33.212 1.00 81.62 83 ASP A N 1
ATOM 676 C CA . ASP A 1 83 ? -13.735 28.030 34.489 1.00 81.62 83 ASP A CA 1
ATOM 677 C C . ASP A 1 83 ? -13.051 27.084 35.486 1.00 81.62 83 ASP A C 1
ATOM 679 O O . ASP A 1 83 ? -12.935 27.405 36.673 1.00 81.62 83 ASP A O 1
ATOM 683 N N . VAL A 1 84 ? -12.509 25.958 35.010 1.00 78.75 84 VAL A N 1
ATOM 684 C CA . VAL A 1 84 ? -11.692 25.040 35.819 1.00 78.75 84 VAL A CA 1
ATOM 685 C C . VAL A 1 84 ? -10.392 25.713 36.273 1.00 78.75 84 VAL A C 1
ATOM 687 O O . VAL A 1 84 ? -10.017 25.601 37.443 1.00 78.75 84 VAL A O 1
ATOM 690 N N . GLU A 1 85 ? -9.722 26.461 35.397 1.00 76.31 85 GLU A N 1
ATOM 691 C CA . GLU A 1 85 ? -8.516 27.224 35.744 1.00 76.31 85 GLU A CA 1
ATOM 692 C C . GLU A 1 85 ? -8.808 28.373 36.721 1.00 76.31 85 GLU A C 1
ATOM 694 O O . GLU A 1 85 ? -8.046 28.597 37.666 1.00 76.31 85 GLU A O 1
ATOM 699 N N . LYS A 1 86 ? -9.940 29.071 36.564 1.00 76.31 86 LYS A N 1
ATOM 700 C CA . LYS A 1 86 ? -10.405 30.094 37.518 1.00 76.31 86 LYS A CA 1
ATOM 701 C C . LYS A 1 86 ? -10.723 29.471 38.881 1.00 76.31 86 LYS A C 1
ATOM 703 O O . LYS A 1 86 ? -10.307 30.018 39.903 1.00 76.31 86 LYS A O 1
ATOM 708 N N . SER A 1 87 ? -11.372 28.305 38.905 1.00 66.69 87 SER A N 1
ATOM 709 C CA . SER A 1 87 ? -11.684 27.555 40.130 1.00 66.69 87 SER A CA 1
ATOM 710 C C . SER A 1 87 ? -10.422 27.065 40.859 1.00 66.69 87 SER A C 1
ATOM 712 O O . SER A 1 87 ? -10.350 27.125 42.086 1.00 66.69 87 SER A O 1
ATOM 714 N N . ARG A 1 88 ? -9.371 26.680 40.120 1.00 63.28 88 ARG A N 1
ATOM 715 C CA . ARG A 1 88 ? -8.063 26.305 40.691 1.00 63.28 88 ARG A CA 1
ATOM 716 C C . ARG A 1 88 ? -7.293 27.476 41.314 1.00 63.28 88 ARG A C 1
ATOM 718 O O . ARG A 1 88 ? -6.428 27.240 42.154 1.00 63.28 88 ARG A O 1
ATOM 725 N N . ARG A 1 89 ? -7.584 28.726 40.933 1.00 57.88 89 ARG A N 1
ATOM 726 C CA . ARG A 1 89 ? -6.834 29.923 41.369 1.00 57.88 89 ARG A CA 1
ATOM 727 C C . ARG A 1 89 ? -7.440 30.675 42.561 1.00 57.88 89 ARG A C 1
ATOM 729 O O . ARG A 1 89 ? -6.818 31.629 43.027 1.00 57.88 89 ARG A O 1
ATOM 736 N N . SER A 1 90 ? -8.596 30.274 43.098 1.00 47.41 90 SER A N 1
ATOM 737 C CA . SER A 1 90 ? -9.210 30.955 44.252 1.00 47.41 90 SER A CA 1
ATOM 738 C C . SER A 1 90 ? -8.961 30.222 45.585 1.00 47.41 90 SER A C 1
ATOM 740 O O . SER A 1 90 ? -9.539 29.156 45.801 1.00 47.41 90 SER A O 1
ATOM 742 N N . PRO A 1 91 ? -8.171 30.773 46.529 1.00 46.31 91 PRO A N 1
ATOM 743 C CA . PRO A 1 91 ? -8.114 30.255 47.891 1.00 46.31 91 PRO A CA 1
ATOM 744 C C . PRO A 1 91 ? -9.346 30.705 48.688 1.00 46.31 91 PRO A C 1
ATOM 746 O O . PRO A 1 91 ? -9.726 31.879 48.663 1.00 46.31 91 PRO A O 1
ATOM 749 N N . LEU A 1 92 ? -9.951 29.767 49.425 1.00 46.84 92 LEU A N 1
ATOM 750 C CA . LEU A 1 92 ? -11.100 30.003 50.298 1.00 46.84 92 LEU A CA 1
ATOM 751 C C . LEU A 1 92 ? -10.839 31.174 51.263 1.00 46.84 92 LEU A C 1
ATOM 753 O O . LEU A 1 92 ? -10.056 31.055 52.206 1.00 46.84 92 LEU A O 1
ATOM 757 N N . LYS A 1 93 ? -11.568 32.281 51.092 1.00 40.53 93 LYS A N 1
ATOM 758 C CA . LYS A 1 93 ? -11.767 33.292 52.139 1.00 40.53 93 LYS A CA 1
ATOM 759 C C . LYS A 1 93 ? -13.258 33.482 52.388 1.00 40.53 93 LYS A C 1
ATOM 761 O O . LYS A 1 93 ? -13.996 33.941 51.523 1.00 40.53 93 LYS A O 1
ATOM 766 N N . LYS A 1 94 ? -13.678 33.133 53.608 1.00 41.59 94 LYS A N 1
ATOM 767 C CA . LYS A 1 94 ? -14.983 33.474 54.184 1.00 41.59 94 LYS A CA 1
ATOM 768 C C . LYS A 1 94 ? -15.117 34.999 54.236 1.00 41.59 94 LYS A C 1
ATOM 770 O O . LYS A 1 94 ? -14.378 35.645 54.975 1.00 41.59 94 LYS A O 1
ATOM 775 N N . ALA A 1 95 ? -16.075 35.553 53.500 1.00 41.41 95 ALA A N 1
ATOM 776 C CA . ALA A 1 95 ? -16.552 36.917 53.684 1.00 41.41 95 ALA A CA 1
ATOM 777 C C . ALA A 1 95 ? -18.049 36.872 54.011 1.00 41.41 95 ALA A C 1
ATOM 779 O O . ALA A 1 95 ? -18.825 36.195 53.343 1.00 41.41 95 ALA A O 1
ATOM 780 N N . SER A 1 96 ? -18.421 37.560 55.088 1.00 45.31 96 SER A N 1
ATOM 781 C CA . SER A 1 96 ? -19.797 37.734 55.554 1.00 45.31 96 SER A CA 1
ATOM 782 C C . SER A 1 96 ? -20.595 38.551 54.531 1.00 45.31 96 SER A C 1
ATOM 784 O O . SER A 1 96 ? -20.203 39.675 54.214 1.00 45.31 96 SER A O 1
ATOM 786 N N . ILE A 1 97 ? -21.690 37.990 54.005 1.00 49.38 97 ILE A N 1
ATOM 787 C CA . ILE A 1 97 ? -22.584 38.648 53.039 1.00 49.38 97 ILE A CA 1
ATOM 788 C C . ILE A 1 97 ? -23.848 39.115 53.773 1.00 49.38 97 ILE A C 1
ATOM 790 O O . ILE A 1 97 ? -24.428 38.378 54.569 1.00 49.38 97 ILE A O 1
ATOM 794 N N . LYS A 1 98 ? -24.263 40.362 53.519 1.00 54.78 98 LYS A N 1
ATOM 795 C CA . LYS A 1 98 ? -25.472 40.976 54.091 1.00 54.78 98 LYS A CA 1
ATOM 796 C C . LYS A 1 98 ? -26.746 40.320 53.509 1.00 54.78 98 LYS A C 1
ATOM 798 O O . LYS A 1 98 ? -26.797 40.117 52.297 1.00 54.78 98 LYS A O 1
ATOM 803 N N . PRO A 1 99 ? -27.784 40.046 54.324 1.00 53.78 99 PRO A N 1
ATOM 804 C CA . PRO A 1 99 ? -28.927 39.202 53.943 1.00 53.78 99 PRO A CA 1
ATOM 805 C C . PRO A 1 99 ? -29.797 39.740 52.789 1.00 53.78 99 PRO A C 1
ATOM 807 O O . PRO A 1 99 ? -30.333 38.942 52.027 1.00 53.78 99 PRO A O 1
ATOM 810 N N . ASP A 1 100 ? -29.881 41.060 52.595 1.00 52.06 100 ASP A N 1
ATOM 811 C CA . ASP A 1 100 ? -30.722 41.673 51.545 1.00 52.06 100 ASP A CA 1
ATOM 812 C C . ASP A 1 100 ? -30.188 41.480 50.116 1.00 52.06 100 ASP A C 1
ATOM 814 O O . ASP A 1 100 ? -30.961 41.416 49.162 1.00 52.06 100 ASP A O 1
ATOM 818 N N . GLN A 1 101 ? -28.867 41.361 49.950 1.00 56.47 101 GLN A N 1
ATOM 819 C CA . GLN A 1 101 ? -28.267 41.125 48.634 1.00 56.47 101 GLN A CA 1
ATOM 820 C C . GLN A 1 101 ? -28.394 39.647 48.234 1.00 56.47 101 GLN A C 1
ATOM 822 O O . GLN A 1 101 ? -28.681 39.344 47.082 1.00 56.47 101 GLN A O 1
ATOM 827 N N . VAL A 1 102 ? -28.297 38.732 49.208 1.00 58.75 102 VAL A N 1
ATOM 828 C CA . VAL A 1 102 ? -28.456 37.285 48.989 1.00 58.75 102 VAL A CA 1
ATOM 829 C C . VAL A 1 102 ? -29.869 36.945 48.519 1.00 58.75 102 VAL A C 1
ATOM 831 O O . VAL A 1 102 ? -30.017 36.149 47.605 1.00 58.75 102 VAL A O 1
ATOM 834 N N . LEU A 1 103 ? -30.908 37.559 49.093 1.00 59.06 103 LEU A N 1
ATOM 835 C CA . LEU A 1 103 ? -32.299 37.314 48.687 1.00 59.06 103 LEU A CA 1
ATOM 836 C C . LEU A 1 103 ? -32.570 37.735 47.237 1.00 59.06 103 LEU A C 1
ATOM 838 O O . LEU A 1 103 ? -33.181 36.978 46.486 1.00 59.06 103 LEU A O 1
ATOM 842 N N . LYS A 1 104 ? -32.049 38.895 46.824 1.00 63.88 104 LYS A N 1
ATOM 843 C CA . LYS A 1 104 ? -32.190 39.404 45.453 1.00 63.88 104 LYS A CA 1
ATOM 844 C C . LYS A 1 104 ? -31.389 38.585 44.442 1.00 63.88 104 LYS A C 1
ATOM 846 O O . LYS A 1 104 ? -31.874 38.312 43.347 1.00 63.88 104 LYS A O 1
ATOM 851 N N . ASP A 1 105 ? -30.185 38.161 44.817 1.00 61.28 105 ASP A N 1
ATOM 852 C CA . ASP A 1 105 ? -29.348 37.303 43.979 1.00 61.28 105 ASP A CA 1
ATOM 853 C C . ASP A 1 105 ? -29.947 35.889 43.862 1.00 61.28 105 ASP A C 1
ATOM 855 O O . ASP A 1 105 ? -29.892 35.290 42.791 1.00 61.28 105 ASP A O 1
ATOM 859 N N . VAL A 1 106 ? -30.602 35.382 44.916 1.00 66.06 106 VAL A N 1
ATOM 860 C CA . VAL A 1 106 ? -31.332 34.102 44.906 1.00 66.06 106 VAL A CA 1
ATOM 861 C C . VAL A 1 106 ? -32.609 34.181 44.068 1.00 66.06 106 VAL A C 1
ATOM 863 O O . VAL A 1 106 ? -32.874 33.252 43.311 1.00 66.06 106 VAL A O 1
ATOM 866 N N . GLU A 1 107 ? -33.384 35.268 44.135 1.00 68.25 107 GLU A N 1
ATOM 867 C CA . GLU A 1 107 ? -34.564 35.456 43.272 1.00 68.25 107 GLU A CA 1
ATOM 868 C C . GLU A 1 107 ? -34.185 35.598 41.795 1.00 68.25 107 GLU A C 1
ATOM 870 O O . GLU A 1 107 ? -34.799 34.958 40.942 1.00 68.25 107 GLU A O 1
ATOM 875 N N . ASN A 1 108 ? -33.131 36.358 41.486 1.00 68.94 108 ASN A N 1
ATOM 876 C CA . ASN A 1 108 ? -32.623 36.476 40.120 1.00 68.94 108 ASN A CA 1
ATOM 877 C C . ASN A 1 108 ? -32.054 35.143 39.609 1.00 68.94 108 ASN A C 1
ATOM 879 O O . ASN A 1 108 ? -32.314 34.768 38.467 1.00 68.94 108 ASN A O 1
ATOM 883 N N . ALA A 1 109 ? -31.325 34.398 40.448 1.00 68.44 109 ALA A N 1
ATOM 884 C CA . ALA A 1 109 ? -30.832 33.066 40.105 1.00 68.44 109 ALA A CA 1
ATOM 885 C C . ALA A 1 109 ? -31.980 32.074 39.891 1.00 68.44 109 ALA A C 1
ATOM 887 O O . ALA A 1 109 ? -31.921 31.273 38.961 1.00 68.44 109 ALA A O 1
ATOM 888 N N . LYS A 1 110 ? -33.043 32.154 40.700 1.00 70.19 110 LYS A N 1
ATOM 889 C CA . LYS A 1 110 ? -34.245 31.328 40.557 1.00 70.19 110 LYS A CA 1
ATOM 890 C C . LYS A 1 110 ? -34.985 31.635 39.254 1.00 70.19 110 LYS A C 1
ATOM 892 O O . LYS A 1 110 ? -35.303 30.704 38.527 1.00 70.19 110 LYS A O 1
ATOM 897 N N . ALA A 1 111 ? -35.181 32.908 38.914 1.00 74.88 111 ALA A N 1
ATOM 898 C CA . ALA A 1 111 ? -35.807 33.306 37.652 1.00 74.88 111 ALA A CA 1
ATOM 899 C C . ALA A 1 111 ? -34.968 32.894 36.426 1.00 74.88 111 ALA A C 1
ATOM 901 O O . ALA A 1 111 ? -35.511 32.456 35.411 1.00 74.88 111 ALA A O 1
ATOM 902 N N . LEU A 1 112 ? -33.636 32.984 36.523 1.00 74.75 112 LEU A N 1
ATOM 903 C CA . LEU A 1 112 ? -32.730 32.520 35.471 1.00 74.75 112 LEU A CA 1
ATOM 904 C C . LEU A 1 112 ? -32.783 30.990 35.316 1.00 74.75 112 LEU A C 1
ATOM 906 O O . LEU A 1 112 ? -32.822 30.492 34.194 1.00 74.75 112 LEU A O 1
ATOM 910 N N . LEU A 1 113 ? -32.834 30.255 36.431 1.00 76.31 113 LEU A N 1
ATOM 911 C CA . LEU A 1 113 ? -32.999 28.799 36.461 1.00 76.31 113 LEU A CA 1
ATOM 912 C C . LEU A 1 113 ? -34.349 28.359 35.897 1.00 76.31 113 LEU A C 1
ATOM 914 O O . LEU A 1 113 ? -34.392 27.392 35.149 1.00 76.31 113 LEU A O 1
ATOM 918 N N . GLU A 1 114 ? -35.435 29.057 36.219 1.00 77.56 114 GLU A N 1
ATOM 919 C CA . GLU A 1 114 ? -36.768 28.774 35.676 1.00 77.56 114 GLU A CA 1
ATOM 920 C C . GLU A 1 114 ? -36.815 29.013 34.158 1.00 77.56 114 GLU A C 1
ATOM 922 O O . GLU A 1 114 ? -37.361 28.193 33.420 1.00 77.56 114 GLU A O 1
ATOM 927 N N . SER A 1 115 ? -36.169 30.079 33.676 1.00 79.25 115 SER A N 1
ATOM 928 C CA . SER A 1 115 ? -36.017 30.359 32.242 1.00 79.25 115 SER A CA 1
ATOM 929 C C . SER A 1 115 ? -35.172 29.296 31.525 1.00 79.25 115 SER A C 1
ATOM 931 O O . SER A 1 115 ? -35.578 28.775 30.484 1.00 79.25 115 SER A O 1
ATOM 933 N N . GLU A 1 116 ? -34.030 28.906 32.103 1.00 79.38 116 GLU A N 1
ATOM 934 C CA . GLU A 1 116 ? -33.174 27.853 31.543 1.00 79.38 116 GLU A CA 1
ATOM 935 C C . GLU A 1 116 ? -33.888 26.494 31.567 1.00 79.38 116 GLU A C 1
ATOM 937 O O . GLU A 1 116 ? -33.868 25.785 30.567 1.00 79.38 116 GLU A O 1
ATOM 942 N N . LEU A 1 117 ? -34.594 26.148 32.648 1.00 81.38 117 LEU A N 1
ATOM 943 C CA . LEU A 1 117 ? -35.384 24.917 32.741 1.00 81.38 117 LEU A CA 1
ATOM 944 C C . LEU A 1 117 ? -36.477 24.880 31.667 1.00 81.38 117 LEU A C 1
ATOM 946 O O . LEU A 1 117 ? -36.626 23.870 30.983 1.00 81.38 117 LEU A O 1
ATOM 950 N N . SER A 1 118 ? -37.204 25.983 31.473 1.00 82.44 118 SER A N 1
ATOM 951 C CA . SER A 1 118 ? -38.224 26.085 30.425 1.00 82.44 118 SER A CA 1
ATOM 952 C C . SER A 1 118 ? -37.625 25.901 29.031 1.00 82.44 118 SER A C 1
ATOM 954 O O . SER A 1 118 ? -38.229 25.242 28.187 1.00 82.44 118 SER A O 1
ATOM 956 N N . LYS A 1 119 ? -36.435 26.457 28.784 1.00 85.44 119 LYS A N 1
ATOM 957 C CA . LYS A 1 119 ? -35.740 26.312 27.504 1.00 85.44 119 LYS A CA 1
ATOM 958 C C . LYS A 1 119 ? -35.246 24.881 27.286 1.00 85.44 119 LYS A C 1
ATOM 960 O O . LYS A 1 119 ? -35.389 24.355 26.189 1.00 85.44 119 LYS A O 1
ATOM 965 N N . ARG A 1 120 ? -34.729 24.235 28.334 1.00 84.69 120 ARG A N 1
ATOM 966 C CA . ARG A 1 120 ? -34.293 22.830 28.306 1.00 84.69 120 ARG A CA 1
ATOM 967 C C . ARG A 1 120 ? -35.446 21.863 28.097 1.00 84.69 120 ARG A C 1
ATOM 969 O O . ARG A 1 120 ? -35.267 20.867 27.412 1.00 84.69 120 ARG A O 1
ATOM 976 N N . LEU A 1 121 ? -36.614 22.151 28.665 1.00 81.56 121 LEU A N 1
ATOM 977 C CA . LEU A 1 121 ? -37.818 21.356 28.438 1.00 81.56 121 LEU A CA 1
ATOM 978 C C . LEU A 1 121 ? -38.292 21.464 26.985 1.00 81.56 121 LEU A C 1
ATOM 980 O O . LEU A 1 121 ? -38.570 20.434 26.381 1.00 81.56 121 LEU A O 1
ATOM 984 N N . ALA A 1 122 ? -38.299 22.669 26.408 1.00 85.88 122 ALA A N 1
ATOM 985 C CA . ALA A 1 122 ? -38.638 22.867 24.997 1.00 85.88 122 ALA A CA 1
ATOM 986 C C . ALA A 1 122 ? -37.628 22.186 24.053 1.00 85.88 122 ALA A C 1
ATOM 988 O O . ALA A 1 122 ? -38.022 21.526 23.096 1.00 85.88 122 ALA A O 1
ATOM 989 N N . GLU A 1 123 ? -36.330 22.289 24.352 1.00 87.19 123 GLU A N 1
ATOM 990 C CA . GLU A 1 123 ? -35.274 21.603 23.596 1.00 87.19 123 GLU A CA 1
ATOM 991 C C . GLU A 1 123 ? -35.410 20.075 23.706 1.00 87.19 123 GLU A C 1
ATOM 993 O O . GLU A 1 123 ? -35.288 19.375 22.704 1.00 87.19 123 GLU A O 1
ATOM 998 N N . ASN A 1 124 ? -35.729 19.542 24.891 1.00 81.38 124 ASN A N 1
ATOM 999 C CA . ASN A 1 124 ? -36.000 18.113 25.062 1.00 81.38 124 ASN A CA 1
ATOM 1000 C C . ASN A 1 124 ? -37.231 17.660 24.274 1.00 81.38 124 ASN A C 1
ATOM 1002 O O . ASN A 1 124 ? -37.204 16.582 23.690 1.00 81.38 124 ASN A O 1
ATOM 1006 N N . GLU A 1 125 ? -38.303 18.450 24.246 1.00 89.44 125 GLU A N 1
ATOM 1007 C CA . GLU A 1 125 ? -39.504 18.129 23.471 1.00 89.44 125 GLU A CA 1
ATOM 1008 C C . GLU A 1 125 ? -39.202 18.079 21.964 1.00 89.44 125 GLU A C 1
ATOM 1010 O O . GLU A 1 125 ? -39.577 17.119 21.288 1.00 89.44 125 GLU A O 1
ATOM 1015 N N . GLU A 1 126 ? -38.436 19.044 21.449 1.00 89.12 126 GLU A N 1
ATOM 1016 C CA . GLU A 1 126 ? -37.981 19.059 20.054 1.00 89.12 126 GLU A CA 1
ATOM 1017 C C . GLU A 1 126 ? -37.062 17.868 19.735 1.00 89.12 126 GLU A C 1
ATOM 1019 O O . GLU A 1 126 ? -37.220 17.211 18.702 1.00 89.12 126 GLU A O 1
ATOM 1024 N N . LEU A 1 127 ? -36.136 17.534 20.638 1.00 88.06 127 LEU A N 1
ATOM 1025 C CA . LEU A 1 127 ? -35.268 16.367 20.492 1.00 88.06 127 LEU A CA 1
ATOM 1026 C C . LEU A 1 127 ? -36.062 15.060 20.516 1.00 88.06 127 LEU A C 1
ATOM 1028 O O . LEU A 1 127 ? -35.789 14.184 19.700 1.00 88.06 127 LEU A O 1
ATOM 1032 N N . HIS A 1 128 ? -37.061 14.925 21.389 1.00 86.69 128 HIS A N 1
ATOM 1033 C CA . HIS A 1 128 ? -37.928 13.748 21.423 1.00 86.69 128 HIS A CA 1
ATOM 1034 C C . HIS A 1 128 ? -38.727 13.587 20.127 1.00 86.69 128 HIS A C 1
ATOM 1036 O O . HIS A 1 128 ? -38.809 12.475 19.602 1.00 86.69 128 HIS A O 1
ATOM 1042 N N . LEU A 1 129 ? -39.247 14.681 19.561 1.00 91.44 129 LEU A N 1
ATOM 1043 C CA . LEU A 1 129 ? -39.886 14.655 18.243 1.00 91.44 129 LEU A CA 1
ATOM 1044 C C . LEU A 1 129 ? -38.895 14.232 17.151 1.00 91.44 129 LEU A C 1
ATOM 1046 O O . LEU A 1 129 ? -39.207 13.361 16.341 1.00 91.44 129 LEU A O 1
ATOM 1050 N N . LYS A 1 130 ? -37.672 14.779 17.160 1.00 89.31 130 LYS A N 1
ATOM 1051 C CA . LYS A 1 130 ? -36.641 14.436 16.172 1.00 89.31 130 LYS A CA 1
ATOM 1052 C C . LYS A 1 130 ? -36.191 12.980 16.268 1.00 89.31 130 LYS A C 1
ATOM 1054 O O . LYS A 1 130 ? -35.987 12.346 15.234 1.00 89.31 130 LYS A O 1
ATOM 1059 N N . VAL A 1 131 ? -36.040 12.457 17.484 1.00 86.62 131 VAL A N 1
ATOM 1060 C CA . VAL A 1 131 ? -35.723 11.046 17.737 1.00 86.62 131 VAL A CA 1
ATOM 1061 C C . VAL A 1 131 ? -36.846 10.163 17.208 1.00 86.62 131 VAL A C 1
ATOM 1063 O O . VAL A 1 131 ? -36.564 9.261 16.431 1.00 86.62 131 VAL A O 1
ATOM 1066 N N . SER A 1 132 ? -38.108 10.485 17.507 1.00 90.81 132 SER A N 1
ATOM 1067 C CA . SER A 1 132 ? -39.256 9.716 17.013 1.00 90.81 132 SER A CA 1
ATOM 1068 C C . SER A 1 132 ? -39.355 9.709 15.478 1.00 90.81 132 SER A C 1
ATOM 1070 O O . SER A 1 132 ? -39.616 8.667 14.874 1.00 90.81 132 SER A O 1
ATOM 1072 N N . GLU A 1 133 ? -39.092 10.842 14.819 1.00 90.50 133 GLU A N 1
ATOM 1073 C CA . GLU A 1 133 ? -39.030 10.913 13.353 1.00 90.50 133 GLU A CA 1
ATOM 1074 C C . GLU A 1 133 ? -37.903 10.050 12.771 1.00 90.50 133 GLU A C 1
ATOM 1076 O O . GLU A 1 133 ? -38.107 9.367 11.766 1.00 90.50 133 GLU A O 1
ATOM 1081 N N . LEU A 1 134 ? -36.713 10.090 13.379 1.00 86.56 134 LEU A N 1
ATOM 1082 C CA . LEU A 1 134 ? -35.561 9.306 12.930 1.00 86.56 134 LEU A CA 1
ATOM 1083 C C . LEU A 1 134 ? -35.771 7.808 13.163 1.00 86.56 134 LEU A C 1
ATOM 1085 O O . LEU A 1 134 ? -35.464 7.021 12.275 1.00 86.56 134 LEU A O 1
ATOM 1089 N N . GLU A 1 135 ? -36.344 7.419 14.301 1.00 85.56 135 GLU A N 1
ATOM 1090 C CA . GLU A 1 135 ? -36.729 6.034 14.593 1.00 85.56 135 GLU A CA 1
ATOM 1091 C C . GLU A 1 135 ? -37.738 5.516 13.562 1.00 85.56 135 GLU A C 1
ATOM 1093 O O . GLU A 1 135 ? -37.547 4.439 13.004 1.00 85.56 135 GLU A O 1
ATOM 1098 N N . SER A 1 136 ? -38.755 6.315 13.224 1.00 91.00 136 SER A N 1
ATOM 1099 C CA . SER A 1 136 ? -39.739 5.974 12.188 1.00 91.00 136 SER A CA 1
ATOM 1100 C C . SER A 1 136 ? -39.105 5.826 10.797 1.00 91.00 136 SER A C 1
ATOM 1102 O O . SER A 1 136 ? -39.400 4.877 10.067 1.00 91.00 136 SER A O 1
ATOM 1104 N N . ALA A 1 137 ? -38.185 6.725 10.431 1.00 89.69 137 ALA A N 1
ATOM 1105 C CA . ALA A 1 137 ? -37.458 6.644 9.165 1.00 89.69 137 ALA A CA 1
ATOM 1106 C C . ALA A 1 137 ? -36.540 5.412 9.099 1.00 89.69 137 ALA A C 1
ATOM 1108 O O . ALA A 1 137 ? -36.502 4.728 8.076 1.00 89.69 137 ALA A O 1
ATOM 1109 N N . HIS A 1 138 ? -35.837 5.101 10.190 1.00 88.00 138 HIS A N 1
ATOM 1110 C CA . HIS A 1 138 ? -34.979 3.922 10.285 1.00 88.00 138 HIS A CA 1
ATOM 1111 C C . HIS A 1 138 ? -35.799 2.629 10.220 1.00 88.00 138 HIS A C 1
ATOM 1113 O O . HIS A 1 138 ? -35.408 1.703 9.515 1.00 88.00 138 HIS A O 1
ATOM 1119 N N . GLU A 1 139 ? -36.954 2.565 10.887 1.00 89.44 139 GLU A N 1
ATOM 1120 C CA . GLU A 1 139 ? -37.853 1.406 10.822 1.00 89.44 139 GLU A CA 1
ATOM 1121 C C . GLU A 1 139 ? -38.349 1.165 9.384 1.00 89.44 139 GLU A C 1
ATOM 1123 O O . GLU A 1 139 ? -38.387 0.027 8.909 1.00 89.44 139 GLU A O 1
ATOM 1128 N N . ALA A 1 140 ? -38.655 2.238 8.645 1.00 90.88 140 ALA A N 1
ATOM 1129 C CA . ALA A 1 140 ? -39.023 2.148 7.234 1.00 90.88 140 ALA A CA 1
ATOM 1130 C C . ALA A 1 140 ? -37.868 1.621 6.359 1.00 90.88 140 ALA A C 1
ATOM 1132 O O . ALA A 1 140 ? -38.082 0.742 5.521 1.00 90.88 140 ALA A O 1
ATOM 1133 N N . GLU A 1 141 ? -36.643 2.107 6.578 1.00 89.31 141 GLU A N 1
ATOM 1134 C CA . GLU A 1 141 ? -35.449 1.685 5.834 1.00 89.31 141 GLU A CA 1
ATOM 1135 C C . GLU A 1 141 ? -35.073 0.222 6.147 1.00 89.31 141 GLU A C 1
ATOM 1137 O O . GLU A 1 141 ? -34.793 -0.566 5.239 1.00 89.31 141 GLU A O 1
ATOM 1142 N N . ILE A 1 142 ? -35.179 -0.194 7.416 1.00 88.44 142 ILE A N 1
ATOM 1143 C CA . ILE A 1 142 ? -35.043 -1.596 7.844 1.00 88.44 142 ILE A CA 1
ATOM 1144 C C . ILE A 1 142 ? -36.093 -2.467 7.147 1.00 88.44 142 ILE A C 1
ATOM 1146 O O . ILE A 1 142 ? -35.766 -3.549 6.648 1.00 88.44 142 ILE A O 1
ATOM 1150 N N . GLY A 1 143 ? -37.341 -2.000 7.064 1.00 90.19 143 GLY A N 1
ATOM 1151 C CA . GLY A 1 143 ? -38.413 -2.674 6.334 1.00 90.19 143 GLY A CA 1
ATOM 1152 C C . GLY A 1 143 ? -38.086 -2.873 4.850 1.00 90.19 143 GLY A C 1
ATOM 1153 O O . GLY A 1 143 ? -38.252 -3.976 4.319 1.00 90.19 143 GLY A O 1
ATOM 1154 N N . GLU A 1 144 ? -37.564 -1.844 4.181 1.00 92.12 144 GLU A N 1
ATOM 1155 C CA . GLU A 1 144 ? -37.167 -1.912 2.770 1.00 92.12 144 GLU A CA 1
ATOM 1156 C C . GLU A 1 144 ? -36.011 -2.898 2.546 1.00 92.12 144 GLU A C 1
ATOM 1158 O O . GLU A 1 144 ? -36.087 -3.772 1.673 1.00 92.12 144 GLU A O 1
ATOM 1163 N N . VAL A 1 145 ? -34.971 -2.834 3.382 1.00 88.50 145 VAL A N 1
ATOM 1164 C CA . VAL A 1 145 ? -33.827 -3.755 3.324 1.00 88.50 145 VAL A CA 1
ATOM 1165 C C . VAL A 1 145 ? -34.267 -5.194 3.593 1.00 88.50 145 VAL A C 1
ATOM 1167 O O . VAL A 1 145 ? -33.855 -6.108 2.875 1.00 88.50 145 VAL A O 1
ATOM 1170 N N . LYS A 1 146 ? -35.158 -5.417 4.566 1.00 90.12 146 LYS A N 1
ATOM 1171 C CA . LYS A 1 146 ? -35.715 -6.741 4.874 1.00 90.12 146 LYS A CA 1
ATOM 1172 C C . LYS A 1 146 ? -36.516 -7.301 3.699 1.00 90.12 146 LYS A C 1
ATOM 1174 O O . LYS A 1 146 ? -36.353 -8.472 3.352 1.00 90.12 146 LYS A O 1
ATOM 1179 N N . ASN A 1 147 ? -37.314 -6.473 3.026 1.00 90.50 147 ASN A N 1
ATOM 1180 C CA . ASN A 1 147 ? -38.048 -6.871 1.821 1.00 90.50 147 ASN A CA 1
ATOM 1181 C C . ASN A 1 147 ? -37.106 -7.220 0.659 1.00 90.50 147 ASN A C 1
ATOM 1183 O O . ASN A 1 147 ? -37.321 -8.212 -0.050 1.00 90.50 147 ASN A O 1
ATOM 1187 N N . ARG A 1 148 ? -36.023 -6.455 0.490 1.00 90.75 148 ARG A N 1
ATOM 1188 C CA . ARG A 1 148 ? -34.990 -6.736 -0.514 1.00 90.75 148 ARG A CA 1
ATOM 1189 C C . ARG A 1 148 ? -34.241 -8.032 -0.212 1.00 90.75 148 ARG A C 1
ATOM 1191 O O . ARG A 1 148 ? -34.035 -8.834 -1.120 1.00 90.75 148 ARG A O 1
ATOM 1198 N N . TYR A 1 149 ? -33.911 -8.280 1.054 1.00 88.56 149 TYR A N 1
ATOM 1199 C CA . TYR A 1 149 ? -33.302 -9.529 1.508 1.00 88.56 149 TYR A CA 1
ATOM 1200 C C . TYR A 1 149 ? -34.204 -10.735 1.229 1.00 88.56 149 TYR A C 1
ATOM 1202 O O . TYR A 1 149 ? -33.743 -11.729 0.675 1.00 88.56 149 TYR A O 1
ATOM 1210 N N . VAL A 1 150 ? -35.502 -10.646 1.542 1.00 91.75 150 VAL A N 1
ATOM 1211 C CA . VAL A 1 150 ? -36.465 -11.721 1.244 1.00 91.75 150 VAL A CA 1
ATOM 1212 C C . VAL A 1 150 ? -36.560 -11.978 -0.262 1.00 91.75 150 VAL A C 1
ATOM 1214 O O . VAL A 1 150 ? -36.620 -13.135 -0.677 1.00 91.75 150 VAL A O 1
ATOM 1217 N N . SER A 1 151 ? -36.542 -10.927 -1.083 1.00 87.19 151 SER A N 1
ATOM 1218 C CA . SER A 1 151 ? -36.595 -11.052 -2.546 1.00 87.19 151 SER A CA 1
ATOM 1219 C C . SER A 1 151 ? -35.343 -11.735 -3.105 1.00 87.19 151 SER A C 1
ATOM 1221 O O . SER A 1 151 ? -35.461 -12.715 -3.837 1.00 87.19 151 SER A O 1
ATOM 1223 N N . LEU A 1 152 ? -34.153 -11.302 -2.676 1.00 86.81 152 LEU A N 1
ATOM 1224 C CA . LEU A 1 152 ? -32.875 -11.916 -3.059 1.00 86.81 152 LEU A CA 1
ATOM 1225 C C . LEU A 1 152 ? -32.738 -13.354 -2.547 1.00 86.81 152 LEU A C 1
ATOM 1227 O O . LEU A 1 152 ? -32.194 -14.209 -3.238 1.00 86.81 152 LEU A O 1
ATOM 1231 N N . LYS A 1 153 ? -33.256 -13.654 -1.350 1.00 90.31 153 LYS A N 1
ATOM 1232 C CA . LYS A 1 153 ? -33.274 -15.018 -0.811 1.00 90.31 153 LYS A CA 1
ATOM 1233 C C . LYS A 1 153 ? -34.146 -15.940 -1.664 1.00 90.31 153 LYS A C 1
ATOM 1235 O O . LYS A 1 153 ? -33.713 -17.042 -1.975 1.00 90.31 153 LYS A O 1
ATOM 1240 N N . LYS A 1 154 ? -35.327 -15.477 -2.095 1.00 89.69 154 LYS A N 1
ATOM 1241 C CA . LYS A 1 154 ? -36.187 -16.227 -3.027 1.00 89.69 154 LYS A CA 1
ATOM 1242 C C . LYS A 1 154 ? -35.504 -16.467 -4.374 1.00 89.69 154 LYS A C 1
ATOM 1244 O O . LYS A 1 154 ? -35.595 -17.570 -4.898 1.00 89.69 154 LYS A O 1
ATOM 1249 N N . GLU A 1 155 ? -34.813 -15.465 -4.913 1.00 89.56 155 GLU A N 1
ATOM 1250 C CA . GLU A 1 155 ? -34.057 -15.591 -6.166 1.00 89.56 155 GLU A CA 1
ATOM 1251 C C . GLU A 1 155 ? -32.900 -16.591 -6.033 1.00 89.56 155 GLU A C 1
ATOM 1253 O O . GLU A 1 155 ? -32.756 -17.488 -6.860 1.00 89.56 155 GLU A O 1
ATOM 1258 N N . ARG A 1 156 ? -32.134 -16.515 -4.940 1.00 87.56 156 ARG A N 1
ATOM 1259 C CA . ARG A 1 156 ? -31.087 -17.490 -4.612 1.00 87.56 156 ARG A CA 1
ATOM 1260 C C . ARG A 1 156 ? -31.647 -18.908 -4.507 1.00 87.56 156 ARG A C 1
ATOM 1262 O O . ARG A 1 156 ? -31.044 -19.830 -5.042 1.00 87.56 156 ARG A O 1
ATOM 1269 N N . ASP A 1 157 ? -32.769 -19.091 -3.815 1.00 87.38 157 ASP A N 1
ATOM 1270 C CA . ASP A 1 157 ? -33.383 -20.411 -3.637 1.00 87.38 157 ASP A CA 1
ATOM 1271 C C . ASP A 1 157 ? -33.909 -20.964 -4.974 1.00 87.38 157 ASP A C 1
ATOM 1273 O O . ASP A 1 157 ? -33.773 -22.157 -5.239 1.00 87.38 157 ASP A O 1
ATOM 1277 N N . ALA A 1 158 ? -34.422 -20.100 -5.859 1.00 87.88 158 ALA A N 1
ATOM 1278 C CA . ALA A 1 158 ? -34.802 -20.476 -7.220 1.00 87.88 158 ALA A CA 1
ATOM 1279 C C . ALA A 1 158 ? -33.587 -20.906 -8.062 1.00 87.88 158 ALA A C 1
ATOM 1281 O O . ALA A 1 158 ? -33.629 -21.957 -8.700 1.00 87.88 158 ALA A O 1
ATOM 1282 N N . LEU A 1 159 ? -32.486 -20.150 -8.009 1.00 87.06 159 LEU A N 1
ATOM 1283 C CA . LEU A 1 159 ? -31.239 -20.495 -8.700 1.00 87.06 159 LEU A CA 1
ATOM 1284 C C . LEU A 1 159 ? -30.615 -21.782 -8.150 1.00 87.06 159 LEU A C 1
ATOM 1286 O O . LEU A 1 159 ? -30.111 -22.596 -8.918 1.00 87.06 159 LEU A O 1
ATOM 1290 N N . LEU A 1 160 ? -30.669 -22.008 -6.834 1.00 83.44 160 LEU A N 1
ATOM 1291 C CA . LEU A 1 160 ? -30.208 -23.258 -6.225 1.00 83.44 160 LEU A CA 1
ATOM 1292 C C . LEU A 1 160 ? -31.054 -24.448 -6.680 1.00 83.44 160 LEU A C 1
ATOM 1294 O O . LEU A 1 160 ? -30.484 -25.468 -7.060 1.00 83.44 160 LEU A O 1
ATOM 1298 N N . ALA A 1 161 ? -32.382 -24.310 -6.723 1.00 85.62 161 ALA A N 1
ATOM 1299 C CA . ALA A 1 161 ? -33.264 -25.346 -7.255 1.00 85.62 161 ALA A CA 1
ATOM 1300 C C . ALA A 1 161 ? -32.994 -25.623 -8.745 1.00 85.62 161 ALA A C 1
ATOM 1302 O O . ALA A 1 161 ? -33.034 -26.772 -9.182 1.00 85.62 161 ALA A O 1
ATOM 1303 N N . GLU A 1 162 ? -32.667 -24.595 -9.530 1.00 80.56 162 GLU A N 1
ATOM 1304 C CA . GLU A 1 162 ? -32.307 -24.737 -10.942 1.00 80.56 162 GLU A CA 1
ATOM 1305 C C . GLU A 1 162 ? -30.947 -25.428 -11.126 1.00 80.56 162 GLU A C 1
ATOM 1307 O O . GLU A 1 162 ? -30.810 -26.323 -11.964 1.00 80.56 162 GLU A O 1
ATOM 1312 N N . VAL A 1 163 ? -29.961 -25.096 -10.289 1.00 75.94 163 VAL A N 1
ATOM 1313 C CA . VAL A 1 163 ? -28.655 -25.767 -10.248 1.00 75.94 163 VAL A CA 1
ATOM 1314 C C . VAL A 1 163 ? -28.800 -27.222 -9.806 1.00 75.94 163 VAL A C 1
ATOM 1316 O O . VAL A 1 163 ? -28.180 -28.097 -10.408 1.00 75.94 163 VAL A O 1
ATOM 1319 N N . GLU A 1 164 ? -29.624 -27.519 -8.802 1.00 77.44 164 GLU A N 1
ATOM 1320 C CA . GLU A 1 164 ? -29.927 -28.892 -8.387 1.00 77.44 164 GLU A CA 1
ATOM 1321 C C . GLU A 1 164 ? -30.665 -29.659 -9.486 1.00 77.44 164 GLU A C 1
ATOM 1323 O O . GLU A 1 164 ? -30.291 -30.788 -9.794 1.00 77.44 164 GLU A O 1
ATOM 1328 N N . ALA A 1 165 ? -31.626 -29.042 -10.175 1.00 74.69 165 ALA A N 1
ATOM 1329 C CA . ALA A 1 165 ? -32.296 -29.650 -11.322 1.00 74.69 165 ALA A CA 1
ATOM 1330 C C . ALA A 1 165 ? -31.341 -29.897 -12.507 1.00 74.69 165 ALA A C 1
ATOM 1332 O O . ALA A 1 165 ? -31.520 -30.865 -13.251 1.00 74.69 165 ALA A O 1
ATOM 1333 N N . CYS A 1 166 ? -30.333 -29.042 -12.705 1.00 66.81 166 CYS A N 1
ATOM 1334 C CA . CYS A 1 166 ? -29.260 -29.239 -13.685 1.00 66.81 166 CYS A CA 1
ATOM 1335 C C . CYS A 1 166 ? -28.287 -30.347 -13.253 1.00 66.81 166 CYS A C 1
ATOM 1337 O O . CYS A 1 166 ? -27.890 -31.167 -14.077 1.00 66.81 166 CYS A O 1
ATOM 1339 N N . LYS A 1 167 ? -27.957 -30.437 -11.960 1.00 65.00 167 LYS A N 1
ATOM 1340 C CA . LYS A 1 167 ? -27.137 -31.524 -11.406 1.00 65.00 167 LYS A CA 1
ATOM 1341 C C . LYS A 1 167 ? -27.850 -32.872 -11.503 1.00 65.00 167 LYS A C 1
ATOM 1343 O O . LYS A 1 167 ? -27.248 -33.826 -11.972 1.00 65.00 167 LYS A O 1
ATOM 1348 N N . MET A 1 168 ? -29.139 -32.953 -11.174 1.00 64.75 168 MET A N 1
ATOM 1349 C CA . MET A 1 168 ? -29.923 -34.191 -11.297 1.00 64.75 168 MET A CA 1
ATOM 1350 C C . MET A 1 168 ? -30.108 -34.634 -12.757 1.00 64.75 168 MET A C 1
ATOM 1352 O O . MET A 1 168 ? -30.246 -35.825 -13.015 1.00 64.75 168 MET A O 1
ATOM 1356 N N . ARG A 1 169 ? -30.044 -33.703 -13.722 1.00 57.28 169 ARG A N 1
ATOM 1357 C CA . ARG A 1 169 ? -29.976 -34.024 -15.160 1.00 57.28 169 ARG A CA 1
ATOM 1358 C C . ARG A 1 169 ? -28.617 -34.582 -15.599 1.00 57.28 169 ARG A C 1
ATOM 1360 O O . ARG A 1 169 ? -28.589 -35.381 -16.525 1.00 57.28 169 ARG A O 1
ATOM 1367 N N . ASN A 1 170 ? -27.526 -34.217 -14.923 1.00 51.22 170 ASN A N 1
ATOM 1368 C CA . ASN A 1 170 ? -26.167 -34.673 -15.246 1.00 51.22 170 ASN A CA 1
ATOM 1369 C C . ASN A 1 170 ? -25.700 -35.899 -14.435 1.00 51.22 170 ASN A C 1
ATOM 1371 O O . ASN A 1 170 ? -24.688 -36.494 -14.779 1.00 51.22 170 ASN A O 1
ATOM 1375 N N . VAL A 1 171 ? -26.418 -36.304 -13.382 1.00 42.56 171 VAL A N 1
ATOM 1376 C CA . VAL A 1 171 ? -26.054 -37.438 -12.497 1.00 42.56 171 VAL A CA 1
ATOM 1377 C C . VAL A 1 171 ? -26.697 -38.773 -12.944 1.00 42.56 171 VAL A C 1
ATOM 1379 O O . VAL A 1 171 ? -26.620 -39.783 -12.251 1.00 42.56 171 VAL A O 1
ATOM 1382 N N . GLY A 1 172 ? -27.285 -38.822 -14.147 1.00 42.59 172 GLY A N 1
ATOM 1383 C CA . GLY A 1 172 ? -27.705 -40.074 -14.797 1.00 42.59 172 GLY A CA 1
ATOM 1384 C C . GLY A 1 172 ? -26.544 -40.977 -15.239 1.00 42.59 172 GLY A C 1
ATOM 1385 O O . GLY A 1 172 ? -26.760 -42.155 -15.510 1.00 42.59 172 GLY A O 1
ATOM 1386 N N . GLU A 1 173 ? -25.313 -40.462 -15.256 1.00 41.94 173 GLU A N 1
ATOM 1387 C CA . GLU A 1 173 ? -24.107 -41.236 -15.529 1.00 41.94 173 GLU A CA 1
ATOM 1388 C C . GLU A 1 173 ? -23.095 -41.025 -14.394 1.00 41.94 173 GLU A C 1
ATOM 1390 O O . GLU A 1 173 ? -22.571 -39.933 -14.201 1.00 41.94 173 GLU A O 1
ATOM 1395 N N . LEU A 1 174 ? -22.827 -42.126 -13.677 1.00 32.12 174 LEU A N 1
ATOM 1396 C CA . LEU A 1 174 ? -21.762 -42.365 -12.687 1.00 32.12 174 LEU A CA 1
ATOM 1397 C C . LEU A 1 174 ? -22.087 -42.055 -11.205 1.00 32.12 174 LEU A C 1
ATOM 1399 O O . LEU A 1 174 ? -22.114 -40.927 -10.727 1.00 32.12 174 LEU A O 1
ATOM 1403 N N . THR A 1 175 ? -22.225 -43.143 -10.444 1.00 30.52 175 THR A N 1
ATOM 1404 C CA . THR A 1 175 ? -22.069 -43.263 -8.977 1.00 30.52 175 THR A CA 1
ATOM 1405 C C . THR A 1 175 ? -20.953 -44.299 -8.707 1.00 30.52 175 THR A C 1
ATOM 1407 O O . THR A 1 175 ? -20.621 -45.034 -9.639 1.00 30.52 175 THR A O 1
ATOM 1410 N N . PRO A 1 176 ? -20.470 -44.555 -7.466 1.00 43.53 176 PRO A N 1
ATOM 1411 C CA . PRO A 1 176 ? -20.162 -43.708 -6.298 1.00 43.53 176 PRO A CA 1
ATOM 1412 C C . PRO A 1 176 ? -18.740 -44.001 -5.702 1.00 43.53 176 PRO A C 1
ATOM 1414 O O . PRO A 1 176 ? -18.003 -44.824 -6.236 1.00 43.53 176 PRO A O 1
ATOM 1417 N N . ASN A 1 177 ? -18.427 -43.403 -4.531 1.00 28.94 177 ASN A N 1
ATOM 1418 C CA . ASN A 1 177 ? -17.276 -43.595 -3.598 1.00 28.94 177 ASN A CA 1
ATOM 1419 C C . ASN A 1 177 ? -16.201 -42.483 -3.692 1.00 28.94 177 ASN A C 1
ATOM 1421 O O . ASN A 1 177 ? -15.814 -42.107 -4.782 1.00 28.94 177 ASN A O 1
ATOM 1425 N N . LEU A 1 178 ? -15.650 -41.879 -2.631 1.00 30.41 178 LEU A N 1
ATOM 1426 C CA . LEU A 1 178 ? -15.604 -42.178 -1.200 1.00 30.41 178 LEU A CA 1
ATOM 1427 C C . LEU A 1 178 ? -15.800 -40.897 -0.365 1.00 30.41 178 LEU A C 1
ATOM 1429 O O . LEU A 1 178 ? -15.276 -39.833 -0.677 1.00 30.41 178 LEU A O 1
ATOM 1433 N N . ARG A 1 179 ? -16.482 -41.066 0.771 1.00 29.31 179 ARG A N 1
ATOM 1434 C CA . ARG A 1 179 ? -16.393 -40.209 1.958 1.00 29.31 179 ARG A CA 1
ATOM 1435 C C . ARG A 1 179 ? -15.210 -40.687 2.807 1.00 29.31 179 ARG A C 1
ATOM 1437 O O . ARG A 1 179 ? -15.275 -41.839 3.224 1.00 29.31 179 ARG A O 1
ATOM 1444 N N . HIS A 1 180 ? -14.230 -39.841 3.133 1.00 29.77 180 HIS A N 1
ATOM 1445 C CA . HIS A 1 180 ? -13.650 -39.727 4.488 1.00 29.77 180 HIS A CA 1
ATOM 1446 C C . HIS A 1 180 ? -12.477 -38.736 4.549 1.00 29.77 180 HIS A C 1
ATOM 1448 O O . HIS A 1 180 ? -11.613 -38.771 3.682 1.00 29.77 180 HIS A O 1
ATOM 1454 N N . PHE A 1 181 ? -12.450 -37.980 5.654 1.00 26.34 181 PHE A N 1
ATOM 1455 C CA . PHE A 1 181 ? -11.364 -37.191 6.262 1.00 26.34 181 PHE A CA 1
ATOM 1456 C C . PHE A 1 181 ? -11.529 -35.665 6.250 1.00 26.34 181 PHE A C 1
ATOM 1458 O O . PHE A 1 181 ? -10.858 -34.935 5.530 1.00 26.34 181 PHE A O 1
ATOM 1465 N N . ASN A 1 182 ? -12.402 -35.209 7.156 1.00 30.00 182 ASN A N 1
ATOM 1466 C CA . ASN A 1 182 ? -12.142 -34.031 7.984 1.00 30.00 182 ASN A CA 1
ATOM 1467 C C . ASN A 1 182 ? -11.281 -34.475 9.176 1.00 30.00 182 ASN A C 1
ATOM 1469 O O . ASN A 1 182 ? -11.621 -35.488 9.782 1.00 30.00 182 ASN A O 1
ATOM 1473 N N . ASP A 1 183 ? -10.215 -33.731 9.483 1.00 27.80 183 ASP A N 1
ATOM 1474 C CA . ASP A 1 183 ? -9.789 -33.341 10.842 1.00 27.80 183 ASP A CA 1
ATOM 1475 C C . ASP A 1 183 ? -8.354 -32.791 10.813 1.00 27.80 183 ASP A C 1
ATOM 1477 O O . ASP A 1 183 ? -7.413 -33.575 10.820 1.00 27.80 183 ASP A O 1
ATOM 1481 N N . VAL A 1 184 ? -8.174 -31.462 10.866 1.00 27.97 184 VAL A N 1
ATOM 1482 C CA . VAL A 1 184 ? -7.040 -30.828 11.575 1.00 27.97 184 VAL A CA 1
ATOM 1483 C C . VAL A 1 184 ? -7.483 -29.458 12.114 1.00 27.97 184 VAL A C 1
ATOM 1485 O O . VAL A 1 184 ? -7.982 -28.609 11.379 1.00 27.97 184 VAL A O 1
ATOM 1488 N N . LYS A 1 185 ? -7.306 -29.266 13.426 1.00 27.02 185 LYS A N 1
ATOM 1489 C CA . LYS A 1 185 ? -7.554 -28.042 14.206 1.00 27.02 185 LYS A CA 1
ATOM 1490 C C . LYS A 1 185 ? -6.376 -27.050 14.095 1.00 27.02 185 LYS A C 1
ATOM 1492 O O . LYS A 1 185 ? -5.247 -27.495 14.232 1.00 27.02 185 LYS A O 1
ATOM 1497 N N . SER A 1 186 ? -6.696 -25.750 13.935 1.00 25.95 186 SER A N 1
ATOM 1498 C CA . SER A 1 186 ? -6.115 -24.497 14.522 1.00 25.95 186 SER A CA 1
ATOM 1499 C C . SER A 1 186 ? -4.580 -24.356 14.728 1.00 25.95 186 SER A C 1
ATOM 1501 O O . SER A 1 186 ? -3.989 -25.296 15.251 1.00 25.95 186 SER A O 1
ATOM 1503 N N . PRO A 1 187 ? -3.935 -23.168 14.540 1.00 28.44 187 PRO A N 1
ATOM 1504 C CA . PRO A 1 187 ? -4.270 -21.975 15.341 1.00 28.44 187 PRO A CA 1
ATOM 1505 C C . PRO A 1 187 ? -4.111 -20.573 14.699 1.00 28.44 187 PRO A C 1
ATOM 1507 O O . PRO A 1 187 ? -3.427 -20.345 13.709 1.00 28.44 187 PRO A O 1
ATOM 1510 N N . SER A 1 188 ? -4.782 -19.635 15.365 1.00 24.39 188 SER A N 1
ATOM 1511 C CA . SER A 1 188 ? -4.881 -18.178 15.200 1.00 24.39 188 SER A CA 1
ATOM 1512 C C . SER A 1 188 ? -3.566 -17.393 15.380 1.00 24.39 188 SER A C 1
ATOM 1514 O O . SER A 1 188 ? -2.775 -17.759 16.251 1.00 24.39 188 SER A O 1
ATOM 1516 N N . PRO A 1 189 ? -3.369 -16.248 14.689 1.00 29.59 189 PRO A N 1
ATOM 1517 C CA . PRO A 1 189 ? -2.228 -15.367 14.914 1.00 29.59 189 PRO A CA 1
ATOM 1518 C C . PRO A 1 189 ? -2.535 -14.323 15.997 1.00 29.59 189 PRO A C 1
ATOM 1520 O O . PRO A 1 189 ? -3.393 -13.455 15.843 1.00 29.59 189 PRO A O 1
ATOM 1523 N N . SER A 1 190 ? -1.807 -14.407 17.107 1.00 28.20 190 SER A N 1
ATOM 1524 C CA . SER A 1 190 ? -1.790 -13.410 18.174 1.00 28.20 190 SER A CA 1
ATOM 1525 C C . SER A 1 190 ? -0.902 -12.214 17.822 1.00 28.20 190 SER A C 1
ATOM 1527 O O . SER A 1 190 ? 0.273 -12.351 17.489 1.00 28.20 190 SER A O 1
ATOM 1529 N N . THR A 1 191 ? -1.503 -11.037 17.962 1.00 29.12 191 THR A N 1
ATOM 1530 C CA . THR A 1 191 ? -0.936 -9.689 18.020 1.00 29.12 191 THR A CA 1
ATOM 1531 C C . THR A 1 191 ? 0.306 -9.589 18.911 1.00 29.12 191 THR A C 1
ATOM 1533 O O . THR A 1 191 ? 0.240 -9.918 20.092 1.00 29.12 191 THR A O 1
ATOM 1536 N N . LEU A 1 192 ? 1.397 -9.021 18.389 1.00 28.80 192 LEU A N 1
ATOM 1537 C CA . LEU A 1 192 ? 2.476 -8.439 19.195 1.00 28.80 192 LEU A CA 1
ATOM 1538 C C . LEU A 1 192 ? 2.840 -7.059 18.638 1.00 28.80 192 LEU A C 1
ATOM 1540 O O . LEU A 1 192 ? 3.714 -6.901 17.791 1.00 28.80 192 LEU A O 1
ATOM 1544 N N . SER A 1 193 ? 2.130 -6.048 19.128 1.00 28.34 193 SER A N 1
ATOM 1545 C CA . SER A 1 193 ? 2.555 -4.651 19.118 1.00 28.34 193 SER A CA 1
ATOM 1546 C C . SER A 1 193 ? 3.299 -4.384 20.428 1.00 28.34 193 SER A C 1
ATOM 1548 O O . SER A 1 193 ? 2.670 -4.135 21.455 1.00 28.34 193 SER A O 1
ATOM 1550 N N . GLY A 1 194 ? 4.626 -4.491 20.401 1.00 27.61 194 GLY A N 1
ATOM 1551 C CA . GLY A 1 194 ? 5.505 -4.109 21.503 1.00 27.61 194 GLY A CA 1
ATOM 1552 C C . GLY A 1 194 ? 6.553 -3.129 20.994 1.00 27.61 194 GLY A C 1
ATOM 1553 O O . GLY A 1 194 ? 7.397 -3.491 20.179 1.00 27.61 194 GLY A O 1
ATOM 1554 N N . GLU A 1 195 ? 6.469 -1.879 21.439 1.00 31.11 195 GLU A N 1
ATOM 1555 C CA . GLU A 1 195 ? 7.516 -0.881 21.245 1.00 31.11 195 GLU A CA 1
ATOM 1556 C C . GLU A 1 195 ? 8.756 -1.302 22.048 1.00 31.11 195 GLU A C 1
ATOM 1558 O O . GLU A 1 195 ? 8.725 -1.291 23.275 1.00 31.11 195 GLU A O 1
ATOM 1563 N N . PHE A 1 196 ? 9.851 -1.660 21.373 1.00 29.92 196 PHE A N 1
ATOM 1564 C CA . PHE A 1 196 ? 11.159 -1.817 22.013 1.00 29.92 196 PHE A CA 1
ATOM 1565 C C . PHE A 1 196 ? 12.050 -0.625 21.665 1.00 29.92 196 PHE A C 1
ATOM 1567 O O . PHE A 1 196 ? 12.333 -0.343 20.498 1.00 29.92 196 PHE A O 1
ATOM 1574 N N . SER A 1 197 ? 12.463 0.096 22.707 1.00 31.31 197 SER A N 1
ATOM 1575 C CA . SER A 1 197 ? 13.469 1.150 22.646 1.00 31.31 197 SER A CA 1
ATOM 1576 C C . SER A 1 197 ? 14.839 0.601 23.043 1.00 31.31 197 SER A C 1
ATOM 1578 O O . SER A 1 197 ? 14.955 -0.182 23.974 1.00 31.31 197 SER A O 1
ATOM 1580 N N . THR A 1 198 ? 15.856 1.126 22.353 1.00 33.03 198 THR A N 1
ATOM 1581 C CA . THR A 1 198 ? 17.266 1.288 22.761 1.00 33.03 198 THR A CA 1
ATOM 1582 C C . THR A 1 198 ? 18.150 0.051 22.987 1.00 33.03 198 THR A C 1
ATOM 1584 O O . THR A 1 198 ? 18.101 -0.600 24.018 1.00 33.03 198 THR A O 1
ATOM 1587 N N . SER A 1 199 ? 19.046 -0.142 22.006 1.00 42.50 199 SER A N 1
ATOM 1588 C CA . SER A 1 199 ? 20.472 -0.554 21.978 1.00 42.50 199 SER A CA 1
ATOM 1589 C C . SER A 1 199 ? 21.177 -1.241 23.166 1.00 42.50 199 SER A C 1
ATOM 1591 O O . SER A 1 199 ? 22.175 -1.914 22.910 1.00 42.50 199 SER A O 1
ATOM 1593 N N . ASP A 1 200 ? 20.741 -1.089 24.413 1.00 36.72 200 ASP A N 1
ATOM 1594 C CA . ASP A 1 200 ? 21.456 -1.606 25.590 1.00 36.72 200 ASP A CA 1
ATOM 1595 C C . ASP A 1 200 ? 20.946 -2.989 26.037 1.00 36.72 200 ASP A C 1
ATOM 1597 O O . ASP A 1 200 ? 21.726 -3.786 26.561 1.00 36.72 200 ASP A O 1
ATOM 1601 N N . ASP A 1 201 ? 19.699 -3.348 25.712 1.00 37.66 201 ASP A N 1
ATOM 1602 C CA . ASP A 1 201 ? 19.113 -4.650 26.082 1.00 37.66 201 ASP A CA 1
ATOM 1603 C C . ASP A 1 201 ? 19.584 -5.822 25.194 1.00 37.66 201 ASP A C 1
ATOM 1605 O O . ASP A 1 201 ? 19.456 -6.985 25.563 1.00 37.66 201 ASP A O 1
ATOM 1609 N N . ILE A 1 202 ? 20.181 -5.554 24.027 1.00 47.00 202 ILE A N 1
ATOM 1610 C CA . ILE A 1 202 ? 20.569 -6.607 23.062 1.00 47.00 202 ILE A CA 1
ATOM 1611 C C . ILE A 1 202 ? 21.914 -7.247 23.424 1.00 47.00 202 ILE A C 1
ATOM 1613 O O . ILE A 1 202 ? 22.165 -8.414 23.122 1.00 47.00 202 ILE A O 1
ATOM 1617 N N . ARG A 1 203 ? 22.779 -6.521 24.139 1.00 42.19 203 ARG A N 1
ATOM 1618 C CA . ARG A 1 203 ? 24.089 -7.046 24.537 1.00 42.19 203 ARG A CA 1
ATOM 1619 C C . ARG A 1 203 ? 23.983 -8.093 25.654 1.00 42.19 203 ARG A C 1
ATOM 1621 O O . ARG A 1 203 ? 24.844 -8.966 25.723 1.00 42.19 203 ARG A O 1
ATOM 1628 N N . SER A 1 204 ? 22.922 -8.057 26.468 1.00 42.94 204 SER A N 1
ATOM 1629 C CA . SER A 1 204 ? 22.635 -9.081 27.487 1.00 42.94 204 SER A CA 1
ATOM 1630 C C . SER A 1 204 ? 21.898 -10.312 26.932 1.00 42.94 204 SER A C 1
ATOM 1632 O O . SER A 1 204 ? 21.933 -11.368 27.555 1.00 42.94 204 SER A O 1
ATOM 1634 N N . LEU A 1 205 ? 21.294 -10.215 25.740 1.00 42.31 205 LEU A N 1
ATOM 1635 C CA . LEU A 1 205 ? 20.584 -11.317 25.075 1.00 42.31 205 LEU A CA 1
ATOM 1636 C C . LEU A 1 205 ? 21.515 -12.310 24.351 1.00 42.31 205 LEU A C 1
ATOM 1638 O O . LEU A 1 205 ? 21.112 -13.438 24.087 1.00 42.31 205 LEU A O 1
ATOM 1642 N N . SER A 1 206 ? 22.765 -11.936 24.049 1.00 45.88 206 SER A N 1
ATOM 1643 C CA . SER A 1 206 ? 23.679 -12.801 23.276 1.00 45.88 206 SER A CA 1
ATOM 1644 C C . SER A 1 206 ? 24.218 -14.025 24.033 1.00 45.88 206 SER A C 1
ATOM 1646 O O . SER A 1 206 ? 24.735 -14.938 23.403 1.00 45.88 206 SER A O 1
ATOM 1648 N N . GLU A 1 207 ? 24.081 -14.088 25.363 1.00 48.41 207 GLU A N 1
ATOM 1649 C CA . GLU A 1 207 ? 24.621 -15.205 26.161 1.00 48.41 207 GLU A CA 1
ATOM 1650 C C . GLU A 1 207 ? 23.650 -16.397 26.303 1.00 48.41 207 GLU A C 1
ATOM 1652 O O . GLU A 1 207 ? 24.007 -17.399 26.918 1.00 48.41 207 GLU A O 1
ATOM 1657 N N . THR A 1 208 ? 22.428 -16.330 25.749 1.00 51.34 208 THR A N 1
ATOM 1658 C CA . THR A 1 208 ? 21.382 -17.359 25.974 1.00 51.34 208 THR A CA 1
ATOM 1659 C C . THR A 1 208 ? 20.547 -17.770 24.754 1.00 51.34 208 THR A C 1
ATOM 1661 O O . THR A 1 208 ? 19.660 -18.611 24.901 1.00 51.34 208 THR A O 1
ATOM 1664 N N . ILE A 1 209 ? 20.801 -17.233 23.556 1.00 60.94 209 ILE A N 1
ATOM 1665 C CA . ILE A 1 209 ? 19.999 -17.559 22.364 1.00 60.94 209 ILE A CA 1
ATOM 1666 C C . ILE A 1 209 ? 20.614 -18.749 21.622 1.00 60.94 209 ILE A C 1
ATOM 1668 O O . ILE A 1 209 ? 21.785 -18.733 21.258 1.00 60.94 209 ILE A O 1
ATOM 1672 N N . ASP A 1 210 ? 19.796 -19.772 21.381 1.00 71.75 210 ASP A N 1
ATOM 1673 C CA . ASP A 1 210 ? 20.138 -20.924 20.549 1.00 71.75 210 ASP A CA 1
ATOM 1674 C C . ASP A 1 210 ? 20.485 -20.485 19.102 1.00 71.75 210 ASP A C 1
ATOM 1676 O O . ASP A 1 210 ? 19.699 -19.745 18.493 1.00 71.75 210 ASP A O 1
ATOM 1680 N N . PRO A 1 211 ? 21.621 -20.924 18.517 1.00 71.31 211 PRO A N 1
ATOM 1681 C CA . PRO A 1 211 ? 22.059 -20.510 17.180 1.00 71.31 211 PRO A CA 1
ATOM 1682 C C . PRO A 1 211 ? 20.999 -20.699 16.086 1.00 71.31 211 PRO A C 1
ATOM 1684 O O . PRO A 1 211 ? 20.875 -19.861 15.191 1.00 71.31 211 PRO A O 1
ATOM 1687 N N . GLN A 1 212 ? 20.183 -21.757 16.160 1.00 75.12 212 GLN A N 1
ATOM 1688 C CA . GLN A 1 212 ? 19.114 -22.002 15.186 1.00 75.12 212 GLN A CA 1
ATOM 1689 C C . GLN A 1 212 ? 17.987 -20.963 15.293 1.00 75.12 212 GLN A C 1
ATOM 1691 O O . GLN A 1 212 ? 17.466 -20.493 14.276 1.00 75.12 212 GLN A O 1
ATOM 1696 N N . THR A 1 213 ? 17.663 -20.531 16.512 1.00 80.25 213 THR A N 1
ATOM 1697 C CA . THR A 1 213 ? 16.720 -19.430 16.756 1.00 80.25 213 THR A CA 1
ATOM 1698 C C . THR A 1 213 ? 17.245 -18.116 16.169 1.00 80.25 213 THR A C 1
ATOM 1700 O O . THR A 1 213 ? 16.506 -17.400 15.492 1.00 80.25 213 THR A O 1
ATOM 1703 N N . LEU A 1 214 ? 18.545 -17.841 16.319 1.00 80.69 214 LEU A N 1
ATOM 1704 C CA . LEU A 1 214 ? 19.192 -16.646 15.771 1.00 80.69 214 LEU A CA 1
ATOM 1705 C C . LEU A 1 214 ? 19.186 -16.617 14.231 1.00 80.69 214 LEU A C 1
ATOM 1707 O O . LEU A 1 214 ? 18.913 -15.571 13.636 1.00 80.69 214 LEU A O 1
ATOM 1711 N N . TRP A 1 215 ? 19.419 -17.758 13.575 1.00 81.50 215 TRP A N 1
ATOM 1712 C CA . TRP A 1 215 ? 19.280 -17.916 12.120 1.00 81.50 215 TRP A CA 1
ATOM 1713 C C . TRP A 1 215 ? 17.843 -17.677 11.640 1.00 81.50 215 TRP A C 1
ATOM 1715 O O . TRP A 1 215 ? 17.608 -16.951 10.666 1.00 81.50 215 TRP A O 1
ATOM 1725 N N . SER A 1 216 ? 16.868 -18.262 12.335 1.00 84.00 216 SER A N 1
ATOM 1726 C CA . SER A 1 216 ? 15.446 -18.074 12.038 1.00 84.00 216 SER A CA 1
ATOM 1727 C C . SER A 1 216 ? 15.037 -16.602 12.171 1.00 84.00 216 SER A C 1
ATOM 1729 O O . SER A 1 216 ? 14.396 -16.050 11.276 1.00 84.00 216 SER A O 1
ATOM 1731 N N . ASP A 1 217 ? 15.444 -15.929 13.245 1.00 84.44 217 ASP A N 1
ATOM 1732 C CA . ASP A 1 217 ? 15.072 -14.533 13.477 1.00 84.44 217 ASP A CA 1
ATOM 1733 C C . ASP A 1 217 ? 15.779 -13.577 12.507 1.00 84.44 217 ASP A C 1
ATOM 1735 O O . ASP A 1 217 ? 15.135 -12.694 11.933 1.00 84.44 217 ASP A O 1
ATOM 1739 N N . THR A 1 218 ? 17.063 -13.813 12.218 1.00 85.00 218 THR A N 1
ATOM 1740 C CA . THR A 1 218 ? 17.816 -13.041 11.217 1.00 85.00 218 THR A CA 1
ATOM 1741 C C . THR A 1 218 ? 17.190 -13.185 9.829 1.00 85.00 218 THR A C 1
ATOM 1743 O O . THR A 1 218 ? 16.920 -12.181 9.165 1.00 85.00 218 THR A O 1
ATOM 1746 N N . SER A 1 219 ? 16.884 -14.414 9.398 1.00 87.12 219 SER A N 1
ATOM 1747 C CA . SER A 1 219 ? 16.247 -14.656 8.096 1.00 87.12 219 SER A CA 1
ATOM 1748 C C . SER A 1 219 ? 14.849 -14.031 8.012 1.00 87.12 219 SER A C 1
ATOM 1750 O O . SER A 1 219 ? 14.506 -13.412 7.001 1.00 87.12 219 SER A O 1
ATOM 1752 N N . ARG A 1 220 ? 14.067 -14.072 9.102 1.00 89.69 220 ARG A N 1
ATOM 1753 C CA . ARG A 1 220 ? 12.762 -13.401 9.188 1.00 89.69 220 ARG A CA 1
ATOM 1754 C C . ARG A 1 220 ? 12.891 -11.882 9.050 1.00 89.69 220 ARG A C 1
ATOM 1756 O O . ARG A 1 220 ? 12.069 -11.274 8.361 1.00 89.69 220 ARG A O 1
ATOM 1763 N N . CYS A 1 221 ? 13.908 -11.272 9.658 1.00 90.44 221 CYS A N 1
ATOM 1764 C CA . CYS A 1 221 ? 14.186 -9.843 9.513 1.00 90.44 221 CYS A CA 1
ATOM 1765 C C . CYS A 1 221 ? 14.573 -9.474 8.080 1.00 90.44 221 CYS A C 1
ATOM 1767 O O . CYS A 1 221 ? 13.999 -8.532 7.529 1.00 90.44 221 CYS A O 1
ATOM 1769 N N . VAL A 1 222 ? 15.472 -10.234 7.447 1.00 90.75 222 VAL A N 1
ATOM 1770 C CA . VAL A 1 222 ? 15.855 -10.010 6.044 1.00 90.75 222 VAL A CA 1
ATOM 1771 C C . VAL A 1 222 ? 14.629 -10.129 5.135 1.00 90.75 222 VAL A C 1
ATOM 1773 O O . VAL A 1 222 ? 14.349 -9.220 4.353 1.00 90.75 222 VAL A O 1
ATOM 1776 N N . ARG A 1 223 ? 13.814 -11.177 5.303 1.00 93.06 223 ARG A N 1
ATOM 1777 C CA . ARG A 1 223 ? 12.549 -11.347 4.571 1.00 93.06 223 ARG A CA 1
ATOM 1778 C C . ARG A 1 223 ? 11.637 -10.130 4.704 1.00 93.06 223 ARG A C 1
ATOM 1780 O O . ARG A 1 223 ? 11.063 -9.680 3.710 1.00 93.06 223 ARG A O 1
ATOM 1787 N N . PHE A 1 224 ? 11.492 -9.612 5.924 1.00 92.88 224 PHE A N 1
ATOM 1788 C CA . PHE A 1 224 ? 10.642 -8.462 6.208 1.00 92.88 224 PHE A CA 1
ATOM 1789 C C . PHE A 1 224 ? 11.170 -7.185 5.545 1.00 92.88 224 PHE A C 1
ATOM 1791 O O . PHE A 1 224 ? 10.379 -6.433 4.977 1.00 92.88 224 PHE A O 1
ATOM 1798 N N . VAL A 1 225 ? 12.489 -6.963 5.535 1.00 94.69 225 VAL A N 1
ATOM 1799 C CA . VAL A 1 225 ? 13.116 -5.842 4.814 1.00 94.69 225 VAL A CA 1
ATOM 1800 C C . VAL A 1 225 ? 12.807 -5.918 3.316 1.00 94.69 225 VAL A C 1
ATOM 1802 O O . VAL A 1 225 ? 12.290 -4.951 2.759 1.00 94.69 225 VAL A O 1
ATOM 1805 N N . PHE A 1 226 ? 13.033 -7.069 2.674 1.00 95.38 226 PHE A N 1
ATOM 1806 C CA . PHE A 1 226 ? 12.740 -7.255 1.245 1.00 95.38 226 PHE A CA 1
ATOM 1807 C C . PHE A 1 226 ? 11.243 -7.127 0.925 1.00 95.38 226 PHE A C 1
ATOM 1809 O O . PHE A 1 226 ? 10.878 -6.534 -0.088 1.00 95.38 226 PHE A O 1
ATOM 1816 N N . SER A 1 227 ? 10.365 -7.592 1.817 1.00 95.25 227 SER A N 1
ATOM 1817 C CA . SER A 1 227 ? 8.913 -7.411 1.687 1.00 95.25 227 SER A CA 1
ATOM 1818 C C . SER A 1 227 ? 8.508 -5.931 1.752 1.00 95.25 227 SER A C 1
ATOM 1820 O O . SER A 1 227 ? 7.744 -5.459 0.909 1.00 95.25 227 SER A O 1
ATOM 1822 N N . ASN A 1 228 ? 9.062 -5.162 2.698 1.00 95.88 228 ASN A N 1
ATOM 1823 C CA . ASN A 1 228 ? 8.809 -3.720 2.795 1.00 95.88 228 ASN A CA 1
ATOM 1824 C C . ASN A 1 228 ? 9.394 -2.958 1.592 1.00 95.88 228 ASN A C 1
ATOM 1826 O O . ASN A 1 228 ? 8.770 -2.011 1.122 1.00 95.88 228 ASN A O 1
ATOM 1830 N N . LEU A 1 229 ? 10.551 -3.371 1.062 1.00 96.44 229 LEU A N 1
ATOM 1831 C CA . LEU A 1 229 ? 11.120 -2.804 -0.168 1.00 96.44 229 LEU A CA 1
ATOM 1832 C C . LEU A 1 229 ? 10.231 -3.088 -1.385 1.00 96.44 229 LEU A C 1
ATOM 1834 O O . LEU A 1 229 ? 9.925 -2.163 -2.135 1.00 96.44 229 LEU A O 1
ATOM 1838 N N . SER A 1 230 ? 9.737 -4.322 -1.531 1.00 96.44 230 SER A N 1
ATOM 1839 C CA . SER A 1 230 ? 8.739 -4.675 -2.550 1.00 96.44 230 SER A CA 1
ATOM 1840 C C . SER A 1 230 ? 7.510 -3.775 -2.441 1.00 96.44 230 SER A C 1
ATOM 1842 O O . SER A 1 230 ? 7.050 -3.216 -3.437 1.00 96.44 230 SER A O 1
ATOM 1844 N N . ARG A 1 231 ? 6.998 -3.582 -1.219 1.00 96.75 231 ARG A N 1
ATOM 1845 C CA . ARG A 1 231 ? 5.835 -2.728 -0.972 1.00 96.75 231 ARG A CA 1
ATOM 1846 C C . ARG A 1 231 ? 6.109 -1.263 -1.303 1.00 96.75 231 ARG A C 1
ATOM 1848 O O . ARG A 1 231 ? 5.252 -0.611 -1.892 1.00 96.75 231 ARG A O 1
ATOM 1855 N N . LEU A 1 232 ? 7.283 -0.744 -0.949 1.00 97.06 232 LEU A N 1
ATOM 1856 C CA . LEU A 1 232 ? 7.686 0.624 -1.269 1.00 97.06 232 LEU A CA 1
ATOM 1857 C C . LEU A 1 232 ? 7.722 0.845 -2.785 1.00 97.06 232 LEU A C 1
ATOM 1859 O O . LEU A 1 232 ? 7.163 1.826 -3.267 1.00 97.06 232 LEU A O 1
ATOM 1863 N N . VAL A 1 233 ? 8.325 -0.082 -3.532 1.00 95.62 233 VAL A N 1
ATOM 1864 C CA . VAL A 1 233 ? 8.404 -0.008 -4.998 1.00 95.62 233 VAL A CA 1
ATOM 1865 C C . VAL A 1 233 ? 7.011 -0.057 -5.632 1.00 95.62 233 VAL A C 1
ATOM 1867 O O . VAL A 1 233 ? 6.719 0.765 -6.496 1.00 95.62 233 VAL A O 1
ATOM 1870 N N . GLN A 1 234 ? 6.119 -0.930 -5.151 1.00 94.88 234 GLN A N 1
ATOM 1871 C CA . GLN A 1 234 ? 4.716 -0.964 -5.589 1.00 94.88 234 GLN A CA 1
ATOM 1872 C C . GLN A 1 234 ? 3.978 0.349 -5.305 1.00 94.88 234 GLN A C 1
ATOM 1874 O O . GLN A 1 234 ? 3.223 0.832 -6.137 1.00 94.88 234 GLN A O 1
ATOM 1879 N N . LEU A 1 235 ? 4.178 0.953 -4.132 1.00 96.12 235 LEU A N 1
ATOM 1880 C CA . LEU A 1 235 ? 3.526 2.221 -3.802 1.00 96.12 235 LEU A CA 1
ATOM 1881 C C . LEU A 1 235 ? 4.055 3.382 -4.658 1.00 96.12 235 LEU A C 1
ATOM 1883 O O . LEU A 1 235 ? 3.282 4.255 -5.052 1.00 96.12 235 LEU A O 1
ATOM 1887 N N . LEU A 1 236 ? 5.354 3.390 -4.967 1.00 93.88 236 LEU A N 1
ATOM 1888 C CA . LEU A 1 236 ? 5.954 4.361 -5.885 1.00 93.88 236 LEU A CA 1
ATOM 1889 C C . LEU A 1 236 ? 5.454 4.170 -7.323 1.00 93.88 236 LEU A C 1
ATOM 1891 O O . LEU A 1 236 ? 5.239 5.161 -8.016 1.00 93.88 236 LEU A O 1
ATOM 1895 N N . GLU A 1 237 ? 5.218 2.927 -7.745 1.00 92.31 237 GLU A N 1
ATOM 1896 C CA . GLU A 1 237 ? 4.608 2.601 -9.040 1.00 92.31 237 GLU A CA 1
ATOM 1897 C C . GLU A 1 237 ? 3.168 3.110 -9.093 1.00 92.31 237 GLU A C 1
ATOM 1899 O O . GLU A 1 237 ? 2.806 3.875 -9.982 1.00 92.31 237 GLU A O 1
ATOM 1904 N N . GLN A 1 238 ? 2.375 2.821 -8.060 1.00 90.56 238 GLN A N 1
ATOM 1905 C CA . GLN A 1 238 ? 1.017 3.343 -7.968 1.00 90.56 238 GLN A CA 1
ATOM 1906 C C . GLN A 1 238 ? 1.016 4.868 -8.036 1.00 90.56 238 GLN A C 1
ATOM 1908 O O . GLN A 1 238 ? 0.163 5.452 -8.704 1.00 90.56 238 GLN A O 1
ATOM 1913 N N . ARG A 1 239 ? 1.981 5.519 -7.373 1.00 90.06 239 ARG A N 1
ATOM 1914 C CA . ARG A 1 239 ? 2.146 6.973 -7.398 1.00 90.06 239 ARG A CA 1
ATOM 1915 C C . ARG A 1 239 ? 2.530 7.496 -8.784 1.00 90.06 239 ARG A C 1
ATOM 1917 O O . ARG A 1 239 ? 1.986 8.527 -9.178 1.00 90.06 239 ARG A O 1
ATOM 1924 N N . SER A 1 240 ? 3.407 6.821 -9.531 1.00 87.44 240 SER A N 1
ATOM 1925 C CA . SER A 1 240 ? 3.807 7.257 -10.881 1.00 87.44 240 SER A CA 1
ATOM 1926 C C . SER A 1 240 ? 2.649 7.208 -11.887 1.00 87.44 240 SER A C 1
ATOM 1928 O O . SER A 1 240 ? 2.638 7.956 -12.864 1.00 87.44 240 SER A O 1
ATOM 1930 N N . VAL A 1 241 ? 1.620 6.404 -11.606 1.00 83.06 241 VAL A N 1
ATOM 1931 C CA . VAL A 1 241 ? 0.391 6.307 -12.411 1.00 83.06 241 VAL A CA 1
ATOM 1932 C C . VAL A 1 241 ? -0.703 7.294 -11.951 1.00 83.06 241 VAL A C 1
ATOM 1934 O O . VAL A 1 241 ? -1.755 7.383 -12.571 1.00 83.06 241 VAL A O 1
ATOM 1937 N N . ILE A 1 242 ? -0.501 8.063 -10.875 1.00 81.00 242 ILE A N 1
ATOM 1938 C CA . ILE A 1 242 ? -1.500 9.021 -10.336 1.00 81.00 242 ILE A CA 1
ATOM 1939 C C . ILE A 1 242 ? -1.105 10.496 -10.590 1.00 81.00 242 ILE A C 1
ATOM 1941 O O . ILE A 1 242 ? -1.876 11.411 -10.311 1.00 81.00 242 ILE A O 1
ATOM 1945 N N . TYR A 1 243 ? 0.107 10.744 -11.079 1.00 61.44 243 TYR A N 1
ATOM 1946 C CA . TYR A 1 243 ? 0.807 12.019 -10.933 1.00 61.44 243 TYR A CA 1
ATOM 1947 C C . TYR A 1 243 ? 0.400 13.131 -11.929 1.00 61.44 243 TYR A C 1
ATOM 1949 O O . TYR A 1 243 ? 0.313 12.854 -13.124 1.00 61.44 243 TYR A O 1
ATOM 1957 N N . PRO A 1 244 ? 0.331 14.426 -11.529 1.00 57.53 244 PRO A N 1
ATOM 1958 C CA . PRO A 1 244 ? -0.291 15.009 -10.324 1.00 57.53 244 PRO A CA 1
ATOM 1959 C C . PRO A 1 244 ? -1.818 15.176 -10.492 1.00 57.53 244 PRO A C 1
ATOM 1961 O O . PRO A 1 244 ? -2.525 15.585 -9.570 1.00 57.53 244 PRO A O 1
ATOM 1964 N N . ASN A 1 245 ? -2.306 14.880 -11.693 1.00 59.78 245 ASN A N 1
ATOM 1965 C CA . ASN A 1 245 ? -3.698 14.798 -12.070 1.00 59.78 245 ASN A CA 1
ATOM 1966 C C . ASN A 1 245 ? -3.976 13.319 -12.341 1.00 59.78 245 ASN A C 1
ATOM 1968 O O . ASN A 1 245 ? -3.116 12.603 -12.849 1.00 59.78 245 ASN A O 1
ATOM 1972 N N . ASP A 1 246 ? -5.160 12.849 -11.961 1.00 62.03 246 ASP A N 1
ATOM 1973 C CA . ASP A 1 246 ? -5.545 11.449 -12.130 1.00 62.03 246 ASP A CA 1
ATOM 1974 C C . ASP A 1 246 ? -5.290 11.002 -13.585 1.00 62.03 246 ASP A C 1
ATOM 1976 O O . ASP A 1 246 ? -5.813 11.623 -14.508 1.00 62.03 246 ASP A O 1
ATOM 1980 N N . ALA A 1 247 ? -4.497 9.946 -13.809 1.00 61.25 247 ALA A N 1
ATOM 1981 C CA . ALA A 1 247 ? -4.185 9.453 -15.159 1.00 61.25 247 ALA A CA 1
ATOM 1982 C C . ALA A 1 247 ? -5.421 8.970 -15.935 1.00 61.25 247 ALA A C 1
ATOM 1984 O O . ALA A 1 247 ? -5.360 8.731 -17.140 1.00 61.25 247 ALA A O 1
ATOM 1985 N N . THR A 1 248 ? -6.562 8.817 -15.257 1.00 62.50 248 THR A N 1
ATOM 1986 C CA . THR A 1 248 ? -7.858 8.620 -15.918 1.00 62.50 248 THR A CA 1
ATOM 1987 C C . THR A 1 248 ? -8.355 9.875 -16.646 1.00 62.50 248 THR A C 1
ATOM 1989 O O . THR A 1 248 ? -9.187 9.764 -17.545 1.00 62.50 248 THR A O 1
ATOM 1992 N N . MET A 1 249 ? -7.839 11.052 -16.283 1.00 57.72 249 MET A N 1
ATOM 1993 C CA . MET A 1 249 ? -8.235 12.367 -16.791 1.00 57.72 249 MET A CA 1
ATOM 1994 C C . MET A 1 249 ? -7.195 12.980 -17.738 1.00 57.72 249 MET A C 1
ATOM 1996 O O . MET A 1 249 ? -7.575 13.702 -18.659 1.00 57.72 249 MET A O 1
ATOM 2000 N N . GLU A 1 250 ? -5.903 12.692 -17.550 1.00 67.69 250 GLU A N 1
ATOM 2001 C CA . GLU A 1 250 ? -4.808 13.243 -18.360 1.00 67.69 250 GLU A CA 1
ATOM 2002 C C . GLU A 1 250 ? -3.817 12.158 -18.804 1.00 67.69 250 GLU A C 1
ATOM 2004 O O . GLU A 1 250 ? -3.589 11.171 -18.108 1.00 67.69 250 GLU A O 1
ATOM 2009 N N . GLN A 1 251 ? -3.210 12.339 -19.981 1.00 74.44 251 GLN A N 1
ATOM 2010 C CA . GLN A 1 251 ? -2.158 11.436 -20.448 1.00 74.44 251 GLN A CA 1
ATOM 2011 C C . GLN A 1 251 ? -0.895 11.615 -19.598 1.00 74.44 251 GLN A C 1
ATOM 2013 O O . GLN A 1 251 ? -0.379 12.725 -19.470 1.00 74.44 251 GLN A O 1
ATOM 2018 N N . LEU A 1 252 ? -0.384 10.508 -19.056 1.00 78.38 252 LEU A N 1
ATOM 2019 C CA . LEU A 1 252 ? 0.887 10.477 -18.333 1.00 78.38 252 LEU A CA 1
ATOM 2020 C C . LEU A 1 252 ? 2.052 10.857 -19.255 1.00 78.38 252 LEU A C 1
ATOM 2022 O O . LEU A 1 252 ? 2.061 10.513 -20.439 1.00 78.38 252 LEU A O 1
ATOM 2026 N N . THR A 1 253 ? 3.067 11.526 -18.703 1.00 82.31 253 THR A N 1
ATOM 2027 C CA . THR A 1 253 ? 4.301 11.809 -19.446 1.00 82.31 253 THR A CA 1
ATOM 2028 C C . THR A 1 253 ? 5.051 10.511 -19.748 1.00 82.31 253 THR A C 1
ATOM 2030 O O . THR A 1 253 ? 5.008 9.551 -18.973 1.00 82.31 253 THR A O 1
ATOM 2033 N N . ASN A 1 254 ? 5.794 10.487 -20.859 1.00 84.00 254 ASN A N 1
ATOM 2034 C CA . ASN A 1 254 ? 6.643 9.344 -21.217 1.00 84.00 254 ASN A CA 1
ATOM 2035 C C . ASN A 1 254 ? 7.638 8.998 -20.096 1.00 84.00 254 ASN A C 1
ATOM 2037 O O . ASN A 1 254 ? 7.904 7.825 -19.850 1.00 84.00 254 ASN A O 1
ATOM 2041 N N . THR A 1 255 ? 8.133 10.010 -19.378 1.00 85.31 255 THR A N 1
ATOM 2042 C CA . THR A 1 255 ? 9.008 9.844 -18.213 1.00 85.31 255 THR A CA 1
ATOM 2043 C C . THR A 1 255 ? 8.310 9.099 -17.077 1.00 85.31 255 THR A C 1
ATOM 2045 O O . THR A 1 255 ? 8.896 8.178 -16.514 1.00 85.31 255 THR A O 1
ATOM 2048 N N . SER A 1 256 ? 7.053 9.440 -16.765 1.00 85.56 256 SER A N 1
ATOM 2049 C CA . SER A 1 256 ? 6.284 8.769 -15.707 1.00 85.56 256 SER A CA 1
ATOM 2050 C C . SER A 1 256 ? 5.947 7.318 -16.067 1.00 85.56 256 SER A C 1
ATOM 2052 O O . SER A 1 256 ? 6.033 6.429 -15.219 1.00 85.56 256 SER A O 1
ATOM 2054 N N . ILE A 1 257 ? 5.622 7.060 -17.339 1.00 86.06 257 ILE A N 1
ATOM 2055 C CA . ILE A 1 257 ? 5.359 5.708 -17.856 1.00 86.06 257 ILE A CA 1
ATOM 2056 C C . ILE A 1 257 ? 6.621 4.844 -17.776 1.00 86.06 257 ILE A C 1
ATOM 2058 O O . ILE A 1 257 ? 6.567 3.721 -17.274 1.00 86.06 257 ILE A O 1
ATOM 2062 N N . GLU A 1 258 ? 7.760 5.361 -18.242 1.00 87.50 258 GLU A N 1
ATOM 2063 C CA . GLU A 1 258 ? 9.028 4.631 -18.198 1.00 87.50 258 GLU A CA 1
ATOM 2064 C C . GLU A 1 258 ? 9.478 4.385 -16.755 1.00 87.50 258 GLU A C 1
ATOM 2066 O O . GLU A 1 258 ? 9.888 3.278 -16.412 1.00 87.50 258 GLU A O 1
ATOM 2071 N N . PHE A 1 259 ? 9.325 5.376 -15.873 1.00 90.56 259 PHE A N 1
ATOM 2072 C CA . PHE A 1 259 ? 9.590 5.208 -14.448 1.00 90.56 259 PHE A CA 1
ATOM 2073 C C . PHE A 1 259 ? 8.715 4.106 -13.829 1.00 90.56 259 PHE A C 1
ATOM 2075 O O . PHE A 1 259 ? 9.246 3.192 -13.199 1.00 90.56 259 PHE A O 1
ATOM 2082 N N . GLY A 1 260 ? 7.399 4.130 -14.070 1.00 90.19 260 GLY A N 1
ATOM 2083 C CA . GLY A 1 260 ? 6.478 3.085 -13.610 1.00 90.19 260 GLY A CA 1
ATOM 2084 C C . GLY A 1 260 ? 6.854 1.693 -14.121 1.00 90.19 260 GLY A C 1
ATOM 2085 O O . GLY A 1 260 ? 6.936 0.752 -13.335 1.00 90.19 260 GLY A O 1
ATOM 2086 N N . ARG A 1 261 ? 7.184 1.557 -15.412 1.00 88.94 261 ARG A N 1
ATOM 2087 C CA . ARG A 1 261 ? 7.617 0.282 -16.012 1.00 88.94 261 ARG A CA 1
ATOM 2088 C C . ARG A 1 261 ? 8.836 -0.303 -15.299 1.00 88.94 261 ARG A C 1
ATOM 2090 O O . ARG A 1 261 ? 8.863 -1.503 -15.017 1.00 88.94 261 ARG A O 1
ATOM 2097 N N . GLN A 1 262 ? 9.836 0.526 -15.007 1.00 91.06 262 GLN A N 1
ATOM 2098 C CA . GLN A 1 262 ? 11.030 0.058 -14.310 1.00 91.06 262 GLN A CA 1
ATOM 2099 C C . GLN A 1 262 ? 10.733 -0.341 -12.857 1.00 91.06 262 GLN A C 1
ATOM 2101 O O . GLN A 1 262 ? 11.270 -1.342 -12.379 1.00 91.06 262 GLN A O 1
ATOM 2106 N N . LEU A 1 263 ? 9.841 0.385 -12.172 1.00 92.94 263 LEU A N 1
ATOM 2107 C CA . LEU A 1 263 ? 9.400 0.027 -10.822 1.00 92.94 263 LEU A CA 1
ATOM 2108 C C . LEU A 1 263 ? 8.649 -1.310 -10.794 1.00 92.94 263 LEU A C 1
ATOM 2110 O O . LEU A 1 263 ? 8.938 -2.121 -9.922 1.00 92.94 263 LEU A O 1
ATOM 2114 N N . VAL A 1 264 ? 7.762 -1.595 -11.757 1.00 92.06 264 VAL A N 1
ATOM 2115 C CA . VAL A 1 264 ? 7.073 -2.902 -11.845 1.00 92.06 264 VAL A CA 1
ATOM 2116 C C . VAL A 1 264 ? 8.089 -4.043 -11.904 1.00 92.06 264 VAL A C 1
ATOM 2118 O O . VAL A 1 264 ? 8.012 -4.985 -11.115 1.00 92.06 264 VAL A O 1
ATOM 2121 N N . LYS A 1 265 ? 9.075 -3.940 -12.804 1.00 90.00 265 LYS A N 1
ATOM 2122 C CA . LYS A 1 265 ? 10.113 -4.965 -12.962 1.00 90.00 265 LYS A CA 1
ATOM 2123 C C . LYS A 1 265 ? 10.906 -5.168 -11.669 1.00 90.00 265 LYS A C 1
ATOM 2125 O O . LYS A 1 265 ? 11.037 -6.291 -11.194 1.00 90.00 265 LYS A O 1
ATOM 2130 N N . ASN A 1 266 ? 11.404 -4.082 -11.082 1.00 92.12 266 ASN A N 1
ATOM 2131 C CA . ASN A 1 266 ? 12.221 -4.161 -9.873 1.00 92.12 266 ASN A CA 1
ATOM 2132 C C . ASN A 1 266 ? 11.401 -4.620 -8.650 1.00 92.12 266 ASN A C 1
ATOM 2134 O O . ASN A 1 266 ? 11.919 -5.284 -7.757 1.00 92.12 266 ASN A O 1
ATOM 2138 N N . GLY A 1 267 ? 10.107 -4.291 -8.611 1.00 93.62 267 GLY A N 1
ATOM 2139 C CA . GLY A 1 267 ? 9.171 -4.723 -7.574 1.00 93.62 267 GLY A CA 1
ATOM 2140 C C . GLY A 1 267 ? 8.943 -6.233 -7.587 1.00 93.62 267 GLY A C 1
ATOM 2141 O O . GLY A 1 267 ? 8.947 -6.853 -6.526 1.00 93.62 267 GLY A O 1
ATOM 2142 N N . GLN A 1 268 ? 8.830 -6.844 -8.770 1.00 92.62 268 GLN A N 1
ATOM 2143 C CA . GLN A 1 268 ? 8.755 -8.304 -8.911 1.00 92.62 268 GLN A CA 1
ATOM 2144 C C . GLN A 1 268 ? 10.021 -8.998 -8.408 1.00 92.62 268 GLN A C 1
ATOM 2146 O O . GLN A 1 268 ? 9.931 -10.001 -7.704 1.00 92.62 268 GLN A O 1
ATOM 2151 N N . GLU A 1 269 ? 11.193 -8.446 -8.727 1.00 94.38 269 GLU A N 1
ATOM 2152 C CA . GLU A 1 269 ? 12.476 -8.974 -8.255 1.00 94.38 269 GLU A CA 1
ATOM 2153 C C . GLU A 1 269 ? 12.566 -8.904 -6.712 1.00 94.38 269 GLU A C 1
ATOM 2155 O O . GLU A 1 269 ? 12.982 -9.871 -6.071 1.00 94.38 269 GLU A O 1
ATOM 2160 N N . PHE A 1 270 ? 12.082 -7.821 -6.083 1.00 95.94 270 PHE A N 1
ATOM 2161 C CA . PHE A 1 270 ? 11.973 -7.731 -4.618 1.00 95.94 270 PHE A CA 1
ATOM 2162 C C . PHE A 1 270 ? 10.952 -8.716 -4.017 1.00 95.94 270 PHE A C 1
ATOM 2164 O O . PHE A 1 270 ? 11.240 -9.314 -2.974 1.00 95.94 270 PHE A O 1
ATOM 2171 N N . LYS A 1 271 ? 9.785 -8.913 -4.655 1.00 94.94 271 LYS A N 1
ATOM 2172 C CA . LYS A 1 271 ? 8.769 -9.905 -4.237 1.00 94.94 271 LYS A CA 1
ATOM 2173 C C . LYS A 1 271 ? 9.372 -11.312 -4.256 1.00 94.94 271 LYS A C 1
ATOM 2175 O O . LYS A 1 271 ? 9.351 -11.997 -3.235 1.00 94.94 271 LYS A O 1
ATOM 2180 N N . GLN A 1 272 ? 10.027 -11.682 -5.357 1.00 94.69 272 GLN A N 1
ATOM 2181 C CA . GLN A 1 272 ? 10.694 -12.974 -5.513 1.00 94.69 272 GLN A CA 1
ATOM 2182 C C . GLN A 1 272 ? 11.795 -13.194 -4.464 1.00 94.69 272 GLN A C 1
ATOM 2184 O O . GLN A 1 272 ? 11.880 -14.271 -3.873 1.00 94.69 272 GLN A O 1
ATOM 2189 N N . ALA A 1 273 ? 12.625 -12.183 -4.195 1.00 94.50 273 ALA A N 1
ATOM 2190 C CA . ALA A 1 273 ? 13.648 -12.250 -3.152 1.00 94.50 273 ALA A CA 1
ATOM 2191 C C . ALA A 1 273 ? 13.037 -12.477 -1.754 1.00 94.50 273 ALA A C 1
ATOM 2193 O O . ALA A 1 273 ? 13.532 -13.302 -0.982 1.00 94.50 273 ALA A O 1
ATOM 2194 N N . SER A 1 274 ? 11.924 -11.802 -1.441 1.00 95.88 274 SER A N 1
ATOM 2195 C CA . SER A 1 274 ? 11.199 -11.997 -0.180 1.00 95.88 274 SER A CA 1
ATOM 2196 C C . SER A 1 274 ? 10.602 -13.405 -0.063 1.00 95.88 274 SER A C 1
ATOM 2198 O O . SER A 1 274 ? 10.743 -14.042 0.980 1.00 95.88 274 SER A O 1
ATOM 2200 N N . GLU A 1 275 ? 9.989 -13.926 -1.127 1.00 95.06 275 GLU A N 1
ATOM 2201 C CA . GLU A 1 275 ? 9.412 -15.277 -1.165 1.00 95.06 275 GLU A CA 1
ATOM 2202 C C . GLU A 1 275 ? 10.481 -16.364 -1.020 1.00 95.06 275 GLU A C 1
ATOM 2204 O O . GLU A 1 275 ? 10.314 -17.300 -0.239 1.00 95.06 275 GLU A O 1
ATOM 2209 N N . ARG A 1 276 ? 11.624 -16.220 -1.704 1.00 93.81 276 ARG A N 1
ATOM 2210 C CA . ARG A 1 276 ? 12.757 -17.146 -1.556 1.00 93.81 276 ARG A CA 1
ATOM 2211 C C . ARG A 1 276 ? 13.313 -17.146 -0.137 1.00 93.81 276 ARG A C 1
ATOM 2213 O O . ARG A 1 276 ? 13.566 -18.216 0.411 1.00 93.81 276 ARG A O 1
ATOM 2220 N N . MET A 1 277 ? 13.431 -15.972 0.482 1.00 93.06 277 MET A N 1
ATOM 2221 C CA . MET A 1 277 ? 13.817 -15.877 1.889 1.00 93.06 277 MET A CA 1
ATOM 2222 C C . MET A 1 277 ? 12.749 -16.481 2.819 1.00 93.06 277 MET A C 1
ATOM 2224 O O . MET A 1 277 ? 13.095 -17.055 3.843 1.00 93.06 277 MET A O 1
ATOM 2228 N N . ALA A 1 278 ? 11.459 -16.411 2.469 1.00 93.56 278 ALA A N 1
ATOM 2229 C CA . ALA A 1 278 ? 10.384 -17.050 3.234 1.00 93.56 278 ALA A CA 1
ATOM 2230 C C . ALA A 1 278 ? 10.496 -18.576 3.248 1.00 93.56 278 ALA A C 1
ATOM 2232 O O . ALA A 1 278 ? 10.377 -19.180 4.312 1.00 93.56 278 ALA A O 1
ATOM 2233 N N . VAL A 1 279 ? 10.767 -19.181 2.088 1.00 92.69 279 VAL A N 1
ATOM 2234 C CA . VAL A 1 279 ? 11.021 -20.625 1.982 1.00 92.69 279 VAL A CA 1
ATOM 2235 C C . VAL A 1 279 ? 12.214 -21.010 2.853 1.00 92.69 279 VAL A C 1
ATOM 2237 O O . VAL A 1 279 ? 12.098 -21.915 3.669 1.00 92.69 279 VAL A O 1
ATOM 2240 N N . PHE A 1 280 ? 13.313 -20.256 2.773 1.00 90.62 280 PHE A N 1
ATOM 2241 C CA . PHE A 1 280 ? 14.491 -20.483 3.611 1.00 90.62 280 PHE A CA 1
ATOM 2242 C C . PHE A 1 280 ? 14.198 -20.381 5.112 1.00 90.62 280 PHE A C 1
ATOM 2244 O O . PHE A 1 280 ? 14.572 -21.272 5.869 1.00 90.62 280 PHE A O 1
ATOM 2251 N N . THR A 1 281 ? 13.485 -19.342 5.559 1.00 90.38 281 THR A N 1
ATOM 2252 C CA . THR A 1 281 ? 13.089 -19.204 6.970 1.00 90.38 281 THR A CA 1
ATOM 2253 C C . THR A 1 281 ? 12.223 -20.379 7.439 1.00 90.38 281 THR A C 1
ATOM 2255 O O . THR A 1 281 ? 12.405 -20.853 8.559 1.00 90.38 281 THR A O 1
ATOM 2258 N N . ASN A 1 282 ? 11.298 -20.865 6.606 1.00 90.00 282 ASN A N 1
ATOM 2259 C CA . ASN A 1 282 ? 10.442 -22.003 6.954 1.00 90.00 282 ASN A CA 1
ATOM 2260 C C . ASN A 1 282 ? 11.237 -23.312 7.014 1.00 90.00 282 ASN A C 1
ATOM 2262 O O . ASN A 1 282 ? 11.100 -24.073 7.968 1.00 90.00 282 ASN A O 1
ATOM 2266 N N . ASP A 1 283 ? 12.111 -23.550 6.038 1.00 88.88 283 ASP A N 1
ATOM 2267 C CA . ASP A 1 283 ? 12.964 -24.736 6.001 1.00 88.88 283 ASP A CA 1
ATOM 2268 C C . ASP A 1 283 ? 13.927 -24.767 7.207 1.00 88.88 283 ASP A C 1
ATOM 2270 O O . ASP A 1 283 ? 14.149 -25.835 7.785 1.00 88.88 283 ASP A O 1
ATOM 2274 N N . LEU A 1 284 ? 14.446 -23.605 7.638 1.00 86.38 284 LEU A N 1
ATOM 2275 C CA . LEU A 1 284 ? 15.228 -23.458 8.876 1.00 86.38 284 LEU A CA 1
ATOM 2276 C C . LEU A 1 284 ? 14.412 -23.810 10.126 1.00 86.38 284 LEU A C 1
ATOM 2278 O O . LEU A 1 284 ? 14.898 -24.528 11.003 1.00 86.38 284 LEU A O 1
ATOM 2282 N N . ALA A 1 285 ? 13.183 -23.294 10.219 1.00 85.94 285 ALA A N 1
ATOM 2283 C CA . ALA A 1 285 ? 12.302 -23.518 11.364 1.00 85.94 285 ALA A CA 1
ATOM 2284 C C . ALA A 1 285 ? 11.875 -24.989 11.489 1.00 85.94 285 ALA A C 1
ATOM 2286 O O . ALA A 1 285 ? 11.718 -25.499 12.595 1.00 85.94 285 ALA A O 1
ATOM 2287 N N . GLU A 1 286 ? 11.726 -25.681 10.360 1.00 86.25 286 GLU A N 1
ATOM 2288 C CA . GLU A 1 286 ? 11.366 -27.100 10.302 1.00 86.25 286 GLU A CA 1
ATOM 2289 C C . GLU A 1 286 ? 12.580 -28.042 10.392 1.00 86.25 286 GLU A C 1
ATOM 2291 O O . GLU A 1 286 ? 12.415 -29.261 10.363 1.00 86.25 286 GLU A O 1
ATOM 2296 N N . GLY A 1 287 ? 13.801 -27.503 10.493 1.00 81.94 287 GLY A N 1
ATOM 2297 C CA . GLY A 1 287 ? 15.032 -28.296 10.560 1.00 81.94 287 GLY A CA 1
ATOM 2298 C C . GLY A 1 287 ? 15.325 -29.087 9.280 1.00 81.94 287 GLY A C 1
ATOM 2299 O O . GLY A 1 287 ? 16.039 -30.086 9.324 1.00 81.94 287 GLY A O 1
ATOM 2300 N N . ARG A 1 288 ? 14.766 -28.664 8.137 1.00 83.81 288 ARG A N 1
ATOM 2301 C CA . ARG A 1 288 ? 14.987 -29.296 6.824 1.00 83.81 288 ARG A CA 1
ATOM 2302 C C . ARG A 1 288 ? 16.338 -28.926 6.206 1.00 83.81 288 ARG A C 1
ATOM 2304 O O . ARG A 1 288 ? 16.759 -29.568 5.246 1.00 83.81 288 ARG A O 1
ATOM 2311 N N . ILE A 1 289 ? 17.013 -27.919 6.758 1.00 80.25 289 ILE A N 1
ATOM 2312 C CA . ILE A 1 289 ? 18.319 -27.437 6.302 1.00 80.25 289 ILE A CA 1
ATOM 2313 C C . ILE A 1 289 ? 19.430 -28.050 7.153 1.00 80.25 289 ILE A C 1
ATOM 2315 O O . ILE A 1 289 ? 19.429 -27.902 8.372 1.00 80.25 289 ILE A O 1
ATOM 2319 N N . GLY A 1 290 ? 20.391 -28.705 6.498 1.00 75.19 290 GLY A N 1
ATOM 2320 C CA . GLY A 1 290 ? 21.589 -29.237 7.152 1.00 75.19 290 GLY A CA 1
ATOM 2321 C C . GLY A 1 290 ? 22.603 -28.145 7.503 1.00 75.19 290 GLY A C 1
ATOM 2322 O O . GLY A 1 290 ? 22.914 -27.952 8.674 1.00 75.19 290 GLY A O 1
ATOM 2323 N N . ASP A 1 291 ? 23.097 -27.414 6.496 1.00 80.25 291 ASP A N 1
ATOM 2324 C CA . ASP A 1 291 ? 23.976 -26.251 6.682 1.00 80.25 291 ASP A CA 1
ATOM 2325 C C . ASP A 1 291 ? 23.299 -24.976 6.144 1.00 80.25 291 ASP A C 1
ATOM 2327 O O . ASP A 1 291 ? 23.251 -24.769 4.924 1.00 80.25 291 ASP A O 1
ATOM 2331 N N . PRO A 1 292 ? 22.789 -24.101 7.034 1.00 79.12 292 PRO A N 1
ATOM 2332 C CA . PRO A 1 292 ? 22.223 -22.802 6.671 1.00 79.12 292 PRO A CA 1
ATOM 2333 C C . PRO A 1 292 ? 23.147 -21.944 5.804 1.00 79.12 292 PRO A C 1
ATOM 2335 O O . PRO A 1 292 ? 22.668 -21.165 4.981 1.00 79.12 292 PRO A O 1
ATOM 2338 N N . SER A 1 293 ? 24.464 -22.091 5.966 1.00 77.19 293 SER A N 1
ATOM 2339 C CA . SER A 1 293 ? 25.467 -21.283 5.273 1.00 77.19 293 SER A CA 1
ATOM 2340 C C . SER A 1 293 ? 25.563 -21.633 3.790 1.00 77.19 293 SER A C 1
ATOM 2342 O O . SER A 1 293 ? 25.673 -20.729 2.965 1.00 77.19 293 SER A O 1
ATOM 2344 N N . GLU A 1 294 ? 25.514 -22.921 3.436 1.00 77.62 294 GLU A N 1
ATOM 2345 C CA . GLU A 1 294 ? 25.540 -23.368 2.036 1.00 77.62 294 GLU A CA 1
ATOM 2346 C C . GLU A 1 294 ? 24.243 -22.998 1.314 1.00 77.62 294 GLU A C 1
ATOM 2348 O O . GLU A 1 294 ? 24.282 -22.424 0.228 1.00 77.62 294 GLU A O 1
ATOM 2353 N N . GLN A 1 295 ? 23.088 -23.214 1.946 1.00 81.56 295 GLN A N 1
ATOM 2354 C CA . GLN A 1 295 ? 21.806 -22.871 1.328 1.00 81.56 295 GLN A CA 1
ATOM 2355 C C . GLN A 1 295 ? 21.609 -21.350 1.193 1.00 81.56 295 GLN A C 1
ATOM 2357 O O . GLN A 1 295 ? 20.997 -20.884 0.231 1.00 81.56 295 GLN A O 1
ATOM 2362 N N . LEU A 1 296 ? 22.184 -20.546 2.097 1.00 81.94 296 LEU A N 1
ATOM 2363 C CA . LEU A 1 296 ? 22.191 -19.089 1.953 1.00 81.94 296 LEU A CA 1
ATOM 2364 C C . LEU A 1 296 ? 22.968 -18.636 0.705 1.00 81.94 296 LEU A C 1
ATOM 2366 O O . LEU A 1 296 ? 22.526 -17.699 0.038 1.00 81.94 296 LEU A O 1
ATOM 2370 N N . LYS A 1 297 ? 24.076 -19.301 0.339 1.00 82.25 297 LYS A N 1
ATOM 2371 C CA . LYS A 1 297 ? 24.847 -18.963 -0.876 1.00 82.25 297 LYS A CA 1
ATOM 2372 C C . LYS A 1 297 ? 24.017 -19.108 -2.149 1.00 82.25 297 LYS A C 1
ATOM 2374 O O . LYS A 1 297 ? 24.188 -18.312 -3.066 1.00 82.25 297 LYS A O 1
ATOM 2379 N N . GLU A 1 298 ? 23.099 -20.072 -2.200 1.00 85.06 298 GLU A N 1
ATOM 2380 C CA . GLU A 1 298 ? 22.185 -20.242 -3.337 1.00 85.06 298 GLU A CA 1
ATOM 2381 C C . GLU A 1 298 ? 21.144 -19.113 -3.426 1.00 85.06 298 GLU A C 1
ATOM 2383 O O . GLU A 1 298 ? 20.687 -18.756 -4.513 1.00 85.06 298 GLU A O 1
ATOM 2388 N N . ILE A 1 299 ? 20.780 -18.519 -2.285 1.00 87.94 299 ILE A N 1
ATOM 2389 C CA . ILE A 1 299 ? 19.757 -17.469 -2.190 1.00 87.94 299 ILE A CA 1
ATOM 2390 C C . ILE A 1 299 ? 20.350 -16.078 -2.446 1.00 87.94 299 ILE A C 1
ATOM 2392 O O . ILE A 1 299 ? 19.673 -15.224 -3.021 1.00 87.94 299 ILE A O 1
ATOM 2396 N N . VAL A 1 300 ? 21.610 -15.843 -2.066 1.00 88.81 300 VAL A N 1
ATOM 2397 C CA . VAL A 1 300 ? 22.307 -14.550 -2.208 1.00 88.81 300 VAL A CA 1
ATOM 2398 C C . VAL A 1 300 ? 22.188 -13.932 -3.614 1.00 88.81 300 VAL A C 1
ATOM 2400 O O . VAL A 1 300 ? 21.821 -12.757 -3.692 1.00 88.81 300 VAL A O 1
ATOM 2403 N N . PRO A 1 301 ? 22.397 -14.661 -4.730 1.00 90.62 301 PRO A N 1
ATOM 2404 C CA . PRO A 1 301 ? 22.219 -14.103 -6.071 1.00 90.62 301 PRO A CA 1
ATOM 2405 C C . PRO A 1 301 ? 20.810 -13.550 -6.320 1.00 90.62 301 PRO A C 1
ATOM 2407 O O . PRO A 1 301 ? 20.656 -12.518 -6.974 1.00 90.62 301 PRO A O 1
ATOM 2410 N N . VAL A 1 302 ? 19.781 -14.199 -5.765 1.00 91.69 302 VAL A N 1
ATOM 2411 C CA . VAL A 1 302 ? 18.386 -13.751 -5.882 1.00 91.69 302 VAL A CA 1
ATOM 2412 C C . VAL A 1 302 ? 18.140 -12.488 -5.056 1.00 91.69 302 VAL A C 1
ATOM 2414 O O . VAL A 1 302 ? 17.393 -11.617 -5.491 1.00 91.69 302 VAL A O 1
ATOM 2417 N N . LEU A 1 303 ? 18.788 -12.349 -3.894 1.00 91.38 303 LEU A N 1
ATOM 2418 C CA . LEU A 1 303 ? 18.701 -11.139 -3.065 1.00 91.38 303 LEU A CA 1
ATOM 2419 C C . LEU A 1 303 ? 19.420 -9.944 -3.701 1.00 91.38 303 LEU A C 1
ATOM 2421 O O . LEU A 1 303 ? 18.945 -8.816 -3.594 1.00 91.38 303 LEU A O 1
ATOM 2425 N N . LEU A 1 304 ? 20.554 -10.183 -4.363 1.00 91.88 304 LEU A N 1
ATOM 2426 C CA . LEU A 1 304 ? 21.347 -9.137 -5.014 1.00 91.88 304 LEU A CA 1
ATOM 2427 C C . LEU A 1 304 ? 20.707 -8.624 -6.307 1.00 91.88 304 LEU A C 1
ATOM 2429 O O . LEU A 1 304 ? 20.901 -7.462 -6.661 1.00 91.88 304 LEU A O 1
ATOM 2433 N N . LEU A 1 305 ? 19.931 -9.456 -7.007 1.00 92.12 305 LEU A N 1
ATOM 2434 C CA . LEU A 1 305 ? 19.286 -9.094 -8.271 1.00 92.12 305 LEU A CA 1
ATOM 2435 C C . LEU A 1 305 ? 18.484 -7.769 -8.202 1.00 92.12 305 LEU A C 1
ATOM 2437 O O . LEU A 1 305 ? 18.844 -6.848 -8.944 1.00 92.12 305 LEU A O 1
ATOM 2441 N N . PRO A 1 306 ? 17.489 -7.601 -7.302 1.00 93.50 306 PRO A N 1
ATOM 2442 C CA . PRO A 1 306 ? 16.727 -6.351 -7.198 1.00 93.50 306 PRO A CA 1
ATOM 2443 C C . PRO A 1 306 ? 17.549 -5.161 -6.683 1.00 93.50 306 PRO A C 1
ATOM 2445 O O . PRO A 1 306 ? 17.220 -4.013 -6.984 1.00 93.50 306 PRO A O 1
ATOM 2448 N N . LEU A 1 307 ? 18.615 -5.405 -5.909 1.00 93.25 307 LEU A N 1
ATOM 2449 C CA . LEU A 1 307 ? 19.509 -4.355 -5.399 1.00 93.25 307 LEU A CA 1
ATOM 2450 C C . LEU A 1 307 ? 20.370 -3.773 -6.528 1.00 93.25 307 LEU A C 1
ATOM 2452 O O . LEU A 1 307 ? 20.498 -2.556 -6.661 1.00 93.25 307 LEU A O 1
ATOM 2456 N N . ASN A 1 308 ? 20.865 -4.636 -7.415 1.00 89.62 308 ASN A N 1
ATOM 2457 C CA . ASN A 1 308 ? 21.582 -4.241 -8.627 1.00 89.62 308 ASN A CA 1
ATOM 2458 C C . ASN A 1 308 ? 20.661 -3.547 -9.648 1.00 89.62 308 ASN A C 1
ATOM 2460 O O . ASN A 1 308 ? 21.112 -2.743 -10.467 1.00 89.62 308 ASN A O 1
ATOM 2464 N N . GLY A 1 309 ? 19.357 -3.837 -9.607 1.00 88.19 309 GLY A N 1
ATOM 2465 C CA . GLY A 1 309 ? 18.340 -3.198 -10.441 1.00 88.19 309 GLY A CA 1
ATOM 2466 C C . GLY A 1 309 ? 18.039 -1.735 -10.084 1.00 88.19 309 GLY A C 1
ATOM 2467 O O . GLY A 1 309 ? 17.547 -1.001 -10.943 1.00 88.19 309 GLY A O 1
ATOM 2468 N N . LEU A 1 310 ? 18.394 -1.269 -8.878 1.00 90.62 310 LEU A N 1
ATOM 2469 C CA . LEU A 1 310 ? 18.074 0.083 -8.384 1.00 90.62 310 LEU A CA 1
ATOM 2470 C C . LEU A 1 310 ? 18.642 1.206 -9.259 1.00 90.62 310 LEU A C 1
ATOM 2472 O O . LEU A 1 310 ? 17.973 2.210 -9.503 1.00 90.62 310 LEU A O 1
ATOM 2476 N N . GLN A 1 311 ? 19.851 1.016 -9.792 1.00 85.81 311 GLN A N 1
ATOM 2477 C CA . GLN A 1 311 ? 20.500 2.014 -10.646 1.00 85.81 311 GLN A CA 1
ATOM 2478 C C . GLN A 1 311 ? 19.741 2.241 -11.964 1.00 85.81 311 GLN A C 1
ATOM 2480 O O . GLN A 1 311 ? 19.756 3.347 -12.500 1.00 85.81 311 GLN A O 1
ATOM 2485 N N . LYS A 1 312 ? 19.010 1.233 -12.463 1.00 83.38 312 LYS A N 1
ATOM 2486 C CA . LYS A 1 312 ? 18.287 1.315 -13.746 1.00 83.38 312 LYS A CA 1
ATOM 2487 C C . LYS A 1 312 ? 17.125 2.299 -13.703 1.00 83.38 312 LYS A C 1
ATOM 2489 O O . LYS A 1 312 ? 16.802 2.906 -14.719 1.00 83.38 312 LYS A O 1
ATOM 2494 N N . TRP A 1 313 ? 16.491 2.457 -12.543 1.00 89.06 313 TRP A N 1
ATOM 2495 C CA . TRP A 1 313 ? 15.323 3.325 -12.396 1.00 89.06 313 TRP A CA 1
ATOM 2496 C C . TRP A 1 313 ? 15.596 4.603 -11.609 1.00 89.06 313 TRP A C 1
ATOM 2498 O O . TRP A 1 313 ? 14.784 5.525 -11.677 1.00 89.06 313 TRP A O 1
ATOM 2508 N N . ARG A 1 314 ? 16.758 4.711 -10.956 1.00 91.19 314 ARG A N 1
ATOM 2509 C CA . ARG A 1 314 ? 17.263 5.942 -10.329 1.00 91.19 314 ARG A CA 1
ATOM 2510 C C . ARG A 1 314 ? 17.229 7.139 -11.282 1.00 91.19 314 ARG A C 1
ATOM 2512 O O . ARG A 1 314 ? 16.722 8.195 -10.925 1.00 91.19 314 ARG A O 1
ATOM 2519 N N . GLU A 1 315 ? 17.707 6.970 -12.514 1.00 88.25 315 GLU A N 1
ATOM 2520 C CA . GLU A 1 315 ? 17.715 8.062 -13.497 1.00 88.25 315 GLU A CA 1
ATOM 2521 C C . GLU A 1 315 ? 16.289 8.480 -13.902 1.00 88.25 315 GLU A C 1
ATOM 2523 O O . GLU A 1 315 ? 15.983 9.665 -14.035 1.00 88.25 315 GLU A O 1
ATOM 2528 N N . SER A 1 316 ? 15.382 7.512 -14.053 1.00 88.81 316 SER A N 1
ATOM 2529 C CA . SER A 1 316 ? 13.966 7.776 -14.336 1.00 88.81 316 SER A CA 1
ATOM 2530 C C . SER A 1 316 ? 13.254 8.461 -13.169 1.00 88.81 316 SER A C 1
ATOM 2532 O O . SER A 1 316 ? 12.424 9.339 -13.404 1.00 88.81 316 SER A O 1
ATOM 2534 N N . PHE A 1 317 ? 13.628 8.138 -11.930 1.00 92.81 317 PHE A N 1
ATOM 2535 C CA . PHE A 1 317 ? 13.180 8.848 -10.736 1.00 92.81 317 PHE A CA 1
ATOM 2536 C C . PHE A 1 317 ? 13.638 10.316 -10.740 1.00 92.81 317 PHE A C 1
ATOM 2538 O O . PHE A 1 317 ? 12.794 11.207 -10.635 1.00 92.81 317 PHE A O 1
ATOM 2545 N N . ASP A 1 318 ? 14.932 10.590 -10.943 1.00 91.62 318 ASP A N 1
ATOM 2546 C CA . ASP A 1 318 ? 15.469 11.962 -10.959 1.00 91.62 318 ASP A CA 1
ATOM 2547 C C . ASP A 1 318 ? 14.813 12.815 -12.068 1.00 91.62 318 ASP A C 1
ATOM 2549 O O . ASP A 1 318 ? 14.460 13.983 -11.858 1.00 91.62 318 ASP A O 1
ATOM 2553 N N . ARG A 1 319 ? 14.574 12.223 -13.251 1.00 90.50 319 ARG A N 1
ATOM 2554 C CA . ARG A 1 319 ? 13.828 12.881 -14.339 1.00 90.50 319 ARG A CA 1
ATOM 2555 C C . ARG A 1 319 ? 12.374 13.158 -13.952 1.00 90.50 319 ARG A C 1
ATOM 2557 O O . ARG A 1 319 ? 11.886 14.252 -14.228 1.00 90.50 319 ARG A O 1
ATOM 2564 N N . SER A 1 320 ? 11.700 12.216 -13.288 1.00 90.12 320 SER A N 1
ATOM 2565 C CA . SER A 1 320 ? 10.320 12.393 -12.816 1.00 90.12 320 SER A CA 1
ATOM 2566 C C . SER A 1 320 ? 10.204 13.530 -11.798 1.00 90.12 320 SER A C 1
ATOM 2568 O O . SER A 1 320 ? 9.291 14.346 -11.910 1.00 90.12 320 SER A O 1
ATOM 2570 N N . ILE A 1 321 ? 11.135 13.630 -10.844 1.00 91.81 321 ILE A N 1
ATOM 2571 C CA . ILE A 1 321 ? 11.156 14.735 -9.875 1.00 91.81 321 ILE A CA 1
ATOM 2572 C C . ILE A 1 321 ? 11.474 16.066 -10.571 1.00 91.81 321 ILE A C 1
ATOM 2574 O O . ILE A 1 321 ? 10.849 17.085 -10.292 1.00 91.81 321 ILE A O 1
ATOM 2578 N N . SER A 1 322 ? 12.380 16.066 -11.548 1.00 91.38 322 SER A N 1
ATOM 2579 C CA . SER A 1 322 ? 12.680 17.270 -12.333 1.00 91.38 322 SER A CA 1
ATOM 2580 C C . SER A 1 322 ? 11.473 17.768 -13.144 1.00 91.38 322 SER A C 1
ATOM 2582 O O . SER A 1 322 ? 11.281 18.975 -13.294 1.00 91.38 322 SER A O 1
ATOM 2584 N N . GLU A 1 323 ? 10.654 16.863 -13.690 1.00 88.75 323 GLU A N 1
ATOM 2585 C CA . GLU A 1 323 ? 9.395 17.216 -14.363 1.00 88.75 323 GLU A CA 1
ATOM 2586 C C . GLU A 1 323 ? 8.355 17.769 -13.394 1.00 88.75 323 GLU A C 1
ATOM 2588 O O . GLU A 1 323 ? 7.651 18.720 -13.739 1.00 88.75 323 GLU A O 1
ATOM 2593 N N . GLU A 1 324 ? 8.291 17.203 -12.190 1.00 88.75 324 GLU A N 1
ATOM 2594 C CA . GLU A 1 324 ? 7.447 17.670 -11.097 1.00 88.75 324 GLU A CA 1
ATOM 2595 C C . GLU A 1 324 ? 7.764 19.124 -10.721 1.00 88.75 324 GLU A C 1
ATOM 2597 O O . GLU A 1 324 ? 6.874 19.977 -10.672 1.00 88.75 324 GLU A O 1
ATOM 2602 N N . CYS A 1 325 ? 9.048 19.439 -10.569 1.00 91.56 325 CYS A N 1
ATOM 2603 C CA . CYS A 1 325 ? 9.522 20.782 -10.250 1.00 91.56 325 CYS A CA 1
ATOM 2604 C C . CYS A 1 325 ? 9.186 21.832 -11.324 1.00 91.56 325 CYS A C 1
ATOM 2606 O O . CYS A 1 325 ? 9.061 23.018 -11.021 1.00 91.56 325 CYS A O 1
ATOM 2608 N N . ARG A 1 326 ? 9.015 21.417 -12.587 1.00 90.38 326 ARG A N 1
ATOM 2609 C CA . ARG A 1 326 ? 8.678 22.311 -13.713 1.00 90.38 326 ARG A CA 1
ATOM 2610 C C . ARG A 1 326 ? 7.183 22.612 -13.831 1.00 90.38 326 ARG A C 1
ATOM 2612 O O . ARG A 1 326 ? 6.795 23.428 -14.670 1.00 90.38 326 ARG A O 1
ATOM 2619 N N . GLN A 1 327 ? 6.335 21.958 -13.039 1.00 86.88 327 GLN A N 1
ATOM 2620 C CA . GLN A 1 327 ? 4.892 22.143 -13.128 1.00 86.88 327 GLN A CA 1
ATOM 2621 C C . GLN A 1 327 ? 4.443 23.501 -12.584 1.00 86.88 327 GLN A C 1
ATOM 2623 O O . GLN A 1 327 ? 4.991 24.029 -11.622 1.00 86.88 327 GLN A O 1
ATOM 2628 N N . ARG A 1 328 ? 3.367 24.055 -13.159 1.00 86.38 328 ARG A N 1
ATOM 2629 C CA . ARG A 1 328 ? 2.845 25.386 -12.781 1.00 86.38 328 ARG A CA 1
ATOM 2630 C C . ARG A 1 328 ? 2.341 25.473 -11.341 1.00 86.38 328 ARG A C 1
ATOM 2632 O O . ARG A 1 328 ? 2.320 26.554 -10.765 1.00 86.38 328 ARG A O 1
ATOM 2639 N N . TRP A 1 329 ? 1.887 24.355 -10.790 1.00 86.19 329 TRP A N 1
ATOM 2640 C CA . TRP A 1 329 ? 1.412 24.261 -9.412 1.00 86.19 329 TRP A CA 1
ATOM 2641 C C . TRP A 1 329 ? 2.563 24.045 -8.413 1.00 86.19 329 TRP A C 1
ATOM 2643 O O . TRP A 1 329 ? 2.346 24.168 -7.206 1.00 86.19 329 TRP A O 1
ATOM 2653 N N . CYS A 1 330 ? 3.782 23.747 -8.882 1.00 90.56 330 CYS A N 1
ATOM 2654 C CA . CYS A 1 330 ? 4.942 23.570 -8.022 1.00 90.56 330 CYS A CA 1
ATOM 2655 C C . CYS A 1 330 ? 5.430 24.937 -7.528 1.00 90.56 330 CYS A C 1
ATOM 2657 O O . CYS A 1 330 ? 6.083 25.698 -8.239 1.00 90.56 330 CYS A O 1
ATOM 2659 N N . SER A 1 331 ? 5.078 25.276 -6.287 1.00 92.44 331 SER A N 1
ATOM 2660 C CA . SER A 1 331 ? 5.592 26.483 -5.630 1.00 92.44 331 SER A CA 1
ATOM 2661 C C . SER A 1 331 ? 7.106 26.386 -5.393 1.00 92.44 331 SER A C 1
ATOM 2663 O O . SER A 1 331 ? 7.637 25.283 -5.287 1.00 92.44 331 SER A O 1
ATOM 2665 N N . SER A 1 332 ? 7.790 27.521 -5.195 1.00 94.69 332 SER A N 1
ATOM 2666 C CA . SER A 1 332 ? 9.220 27.524 -4.828 1.00 94.69 332 SER A CA 1
ATOM 2667 C C . SER A 1 332 ? 9.502 26.633 -3.618 1.00 94.69 332 SER A C 1
ATOM 2669 O O . SER A 1 332 ? 10.467 25.886 -3.624 1.00 94.69 332 SER A O 1
ATOM 2671 N N . LYS A 1 333 ? 8.624 26.648 -2.604 1.00 95.06 333 LYS A N 1
ATOM 2672 C CA . LYS A 1 333 ? 8.833 25.835 -1.404 1.00 95.06 333 LYS A CA 1
ATOM 2673 C C . LYS A 1 333 ? 8.661 24.337 -1.664 1.00 95.06 333 LYS A C 1
ATOM 2675 O O . LYS A 1 333 ? 9.346 23.531 -1.045 1.00 95.06 333 LYS A O 1
ATOM 2680 N N . LEU A 1 334 ? 7.733 23.969 -2.548 1.00 93.94 334 LEU A N 1
ATOM 2681 C CA . LEU A 1 334 ? 7.551 22.578 -2.959 1.00 93.94 334 LEU A CA 1
ATOM 2682 C C . LEU A 1 334 ? 8.716 22.109 -3.842 1.00 93.94 334 LEU A C 1
ATOM 2684 O O . LEU A 1 334 ? 9.139 20.970 -3.692 1.00 93.94 334 LEU A O 1
ATOM 2688 N N . ASN A 1 335 ? 9.282 22.991 -4.673 1.00 95.81 335 ASN A N 1
ATOM 2689 C CA . ASN A 1 335 ? 10.505 22.701 -5.419 1.00 95.81 335 ASN A CA 1
ATOM 2690 C C . ASN A 1 335 ? 11.668 22.351 -4.476 1.00 95.81 335 ASN A C 1
ATOM 2692 O O . ASN A 1 335 ? 12.258 21.287 -4.622 1.00 95.81 335 ASN A O 1
ATOM 2696 N N . ASP A 1 336 ? 11.924 23.177 -3.456 1.00 97.00 336 ASP A N 1
ATOM 2697 C CA . ASP A 1 336 ? 12.990 22.912 -2.477 1.00 97.00 336 ASP A CA 1
ATOM 2698 C C . ASP A 1 336 ? 12.809 21.539 -1.797 1.00 97.00 336 ASP A C 1
ATOM 2700 O O . ASP A 1 336 ? 13.748 20.758 -1.673 1.00 97.00 336 ASP A O 1
ATOM 2704 N N . LEU A 1 337 ? 11.574 21.207 -1.395 1.00 96.75 337 LEU A N 1
ATOM 2705 C CA . LEU A 1 337 ? 11.257 19.915 -0.769 1.00 96.75 337 LEU A CA 1
ATOM 2706 C C . LEU A 1 337 ? 11.383 18.735 -1.743 1.00 96.75 337 LEU A C 1
ATOM 2708 O O . LEU A 1 337 ? 11.727 17.629 -1.327 1.00 96.75 337 LEU A O 1
ATOM 2712 N N . ASN A 1 338 ? 11.107 18.953 -3.028 1.00 95.25 338 ASN A N 1
ATOM 2713 C CA . ASN A 1 338 ? 11.304 17.957 -4.074 1.00 95.25 338 ASN A CA 1
ATOM 2714 C C . ASN A 1 338 ? 12.786 17.676 -4.314 1.00 95.25 338 ASN A C 1
ATOM 2716 O O . ASN A 1 338 ? 13.163 16.511 -4.427 1.00 95.25 338 ASN A O 1
ATOM 2720 N N . GLU A 1 339 ? 13.624 18.710 -4.326 1.00 96.25 339 GLU A N 1
ATOM 2721 C CA . GLU A 1 339 ? 15.078 18.571 -4.421 1.00 96.25 339 GLU A CA 1
ATOM 2722 C C . GLU A 1 339 ? 15.649 17.851 -3.187 1.00 96.25 339 GLU A C 1
ATOM 2724 O O . GLU A 1 339 ? 16.406 16.889 -3.329 1.00 96.25 339 GLU A O 1
ATOM 2729 N N . GLU A 1 340 ? 15.223 18.227 -1.974 1.00 96.56 340 GLU A N 1
ATOM 2730 C CA . GLU A 1 340 ? 15.601 17.540 -0.729 1.00 96.56 340 GLU A CA 1
ATOM 2731 C C . GLU A 1 340 ? 15.190 16.055 -0.735 1.00 96.56 340 GLU A C 1
ATOM 2733 O O . GLU A 1 340 ? 15.968 15.175 -0.340 1.00 96.56 340 GLU A O 1
ATOM 2738 N N . TRP A 1 341 ? 13.977 15.753 -1.206 1.00 96.50 341 TRP A N 1
ATOM 2739 C CA . TRP A 1 341 ? 13.502 14.383 -1.395 1.00 96.50 341 TRP A CA 1
ATOM 2740 C C . TRP A 1 341 ? 14.359 13.624 -2.411 1.00 96.50 341 TRP A C 1
ATOM 2742 O O . TRP A 1 341 ? 14.816 12.525 -2.104 1.00 96.50 341 TRP A O 1
ATOM 2752 N N . SER A 1 342 ? 14.637 14.216 -3.577 1.00 96.19 342 SER A N 1
ATOM 2753 C CA . SER A 1 342 ? 15.461 13.587 -4.615 1.00 96.19 342 SER A CA 1
ATOM 2754 C C . SER A 1 342 ? 16.839 13.230 -4.070 1.00 96.19 342 SER A C 1
ATOM 2756 O O . SER A 1 342 ? 17.263 12.086 -4.169 1.00 96.19 342 SER A O 1
ATOM 2758 N N . ILE A 1 343 ? 17.513 14.175 -3.406 1.00 95.94 343 ILE A N 1
ATOM 2759 C CA . ILE A 1 343 ? 18.856 13.970 -2.845 1.00 95.94 343 ILE A CA 1
ATOM 2760 C C . ILE A 1 343 ? 18.851 12.860 -1.787 1.00 95.94 343 ILE A C 1
ATOM 2762 O O . ILE A 1 343 ? 19.708 11.973 -1.805 1.00 95.94 343 ILE A O 1
ATOM 2766 N N . SER A 1 344 ? 17.897 12.905 -0.852 1.00 96.38 344 SER A N 1
ATOM 2767 C CA . SER A 1 344 ? 17.819 11.924 0.236 1.00 96.38 344 SER A CA 1
ATOM 2768 C C . SER A 1 344 ? 17.479 10.520 -0.264 1.00 96.38 344 SER A C 1
ATOM 2770 O O . SER A 1 344 ? 18.126 9.556 0.154 1.00 96.38 344 SER A O 1
ATOM 2772 N N . PHE A 1 345 ? 16.526 10.399 -1.188 1.00 96.38 345 PHE A N 1
ATOM 2773 C CA . PHE A 1 345 ? 16.115 9.114 -1.741 1.00 96.38 345 PHE A CA 1
ATOM 2774 C C . PHE A 1 345 ? 17.186 8.510 -2.645 1.00 96.38 345 PHE A C 1
ATOM 2776 O O . PHE A 1 345 ? 17.511 7.335 -2.518 1.00 96.38 345 PHE A O 1
ATOM 2783 N N . THR A 1 346 ? 17.824 9.324 -3.477 1.00 95.38 346 THR A N 1
ATOM 2784 C CA . THR A 1 346 ? 18.927 8.887 -4.328 1.00 95.38 346 THR A CA 1
ATOM 2785 C C . THR A 1 346 ? 20.114 8.373 -3.507 1.00 95.38 346 THR A C 1
ATOM 2787 O O . THR A 1 346 ? 20.634 7.294 -3.788 1.00 95.38 346 THR A O 1
ATOM 2790 N N . LYS A 1 347 ? 20.472 9.055 -2.410 1.00 95.06 347 LYS A N 1
ATOM 2791 C CA . LYS A 1 347 ? 21.481 8.552 -1.464 1.00 95.06 347 LYS A CA 1
ATOM 2792 C C . LYS A 1 347 ? 21.072 7.219 -0.828 1.00 95.06 347 LYS A C 1
ATOM 2794 O O . LYS A 1 347 ? 21.922 6.356 -0.614 1.00 95.06 347 LYS A O 1
ATOM 2799 N N . PHE A 1 348 ? 19.788 7.050 -0.513 1.00 95.75 348 PHE A N 1
ATOM 2800 C CA . PHE A 1 348 ? 19.263 5.791 0.011 1.00 95.75 348 PHE A CA 1
ATOM 2801 C C . PHE A 1 348 ? 19.400 4.656 -1.014 1.00 95.75 348 PHE A C 1
ATOM 2803 O O . PHE A 1 348 ? 19.872 3.585 -0.644 1.00 95.75 348 PHE A O 1
ATOM 2810 N N . LEU A 1 349 ? 19.069 4.896 -2.287 1.00 94.56 349 LEU A N 1
ATOM 2811 C CA . LEU A 1 349 ? 19.230 3.910 -3.362 1.00 94.56 349 LEU A CA 1
ATOM 2812 C C . LEU A 1 349 ? 20.697 3.535 -3.586 1.00 94.56 349 LEU A C 1
ATOM 2814 O O . LEU A 1 349 ? 21.007 2.350 -3.693 1.00 94.56 349 LEU A O 1
ATOM 2818 N N . ASP A 1 350 ? 21.598 4.521 -3.598 1.00 92.75 350 ASP A N 1
ATOM 2819 C CA . ASP A 1 350 ? 23.032 4.292 -3.793 1.00 92.75 350 ASP A CA 1
ATOM 2820 C C . ASP A 1 350 ? 23.603 3.414 -2.659 1.00 92.75 350 ASP A C 1
ATOM 2822 O O . ASP A 1 350 ? 24.270 2.411 -2.923 1.00 92.75 350 ASP A O 1
ATOM 2826 N N . LEU A 1 351 ? 23.255 3.704 -1.398 1.00 93.88 351 LEU A N 1
ATOM 2827 C CA . LEU A 1 351 ? 23.644 2.872 -0.252 1.00 93.88 351 LEU A CA 1
ATOM 2828 C C . LEU A 1 351 ? 23.009 1.477 -0.292 1.00 93.88 351 LEU A C 1
ATOM 2830 O O . LEU A 1 351 ? 23.676 0.493 0.020 1.00 93.88 351 LEU A O 1
ATOM 2834 N N . LEU A 1 352 ? 21.742 1.371 -0.693 1.00 92.88 352 LEU A N 1
ATOM 2835 C CA . LEU A 1 352 ? 21.047 0.090 -0.802 1.00 92.88 352 LEU A CA 1
ATOM 2836 C C . LEU A 1 352 ? 21.683 -0.800 -1.887 1.00 92.88 352 LEU A C 1
ATOM 2838 O O . LEU A 1 352 ? 21.826 -2.001 -1.678 1.00 92.88 352 LEU A O 1
ATOM 2842 N N . SER A 1 353 ? 22.144 -0.206 -2.994 1.00 91.62 353 SER A N 1
ATOM 2843 C CA . SER A 1 353 ? 22.889 -0.908 -4.052 1.00 91.62 353 SER A CA 1
ATOM 2844 C C . SER A 1 353 ? 24.317 -1.304 -3.659 1.00 91.62 353 SER A C 1
ATOM 2846 O O . SER A 1 353 ? 24.910 -2.155 -4.308 1.00 91.62 353 SER A O 1
ATOM 2848 N N . SER A 1 354 ? 24.863 -0.719 -2.587 1.00 89.94 354 SER A N 1
ATOM 2849 C CA . SER A 1 354 ? 26.188 -1.070 -2.053 1.00 89.94 354 SER A CA 1
ATOM 2850 C C . SER A 1 354 ? 26.177 -2.257 -1.083 1.00 89.94 354 SER A C 1
ATOM 2852 O O . SER A 1 354 ? 27.234 -2.654 -0.595 1.00 89.94 354 SER A O 1
ATOM 2854 N N . ILE A 1 355 ? 24.998 -2.812 -0.774 1.00 88.44 355 ILE A N 1
ATOM 2855 C CA . ILE A 1 355 ? 24.889 -4.022 0.040 1.00 88.44 355 ILE A CA 1
ATOM 2856 C C . ILE A 1 355 ? 25.455 -5.195 -0.759 1.00 88.44 355 ILE A C 1
ATOM 2858 O O . ILE A 1 355 ? 24.898 -5.586 -1.783 1.00 88.44 355 ILE A O 1
ATOM 2862 N N . ASP A 1 356 ? 26.536 -5.770 -0.244 1.00 79.50 356 ASP A N 1
ATOM 2863 C CA . ASP A 1 356 ? 27.165 -6.974 -0.769 1.00 79.50 356 ASP A CA 1
ATOM 2864 C C . ASP A 1 356 ? 27.119 -8.085 0.289 1.00 79.50 356 ASP A C 1
ATOM 2866 O O . ASP A 1 356 ? 27.254 -7.839 1.491 1.00 79.50 356 ASP A O 1
ATOM 2870 N N . PHE A 1 357 ? 26.909 -9.312 -0.175 1.00 73.88 357 PHE A N 1
ATOM 2871 C CA . PHE A 1 357 ? 26.908 -10.528 0.637 1.00 73.88 357 PHE A CA 1
ATOM 2872 C C . PHE A 1 357 ? 28.139 -11.402 0.348 1.00 73.88 357 PHE A C 1
ATOM 2874 O O . PHE A 1 357 ? 28.148 -12.580 0.703 1.00 73.88 357 PHE A O 1
ATOM 2881 N N . ASN A 1 358 ? 29.165 -10.866 -0.322 1.00 68.00 358 ASN A N 1
ATOM 2882 C CA . ASN A 1 358 ? 30.387 -11.604 -0.596 1.00 68.00 358 ASN A CA 1
ATOM 2883 C C . ASN A 1 358 ? 31.329 -11.642 0.625 1.00 68.00 358 ASN A C 1
ATOM 2885 O O . ASN A 1 358 ? 31.660 -10.613 1.212 1.00 68.00 358 ASN A O 1
ATOM 2889 N N . PHE A 1 359 ? 31.779 -12.840 1.011 1.00 67.44 359 PHE A N 1
ATOM 2890 C CA . PHE A 1 359 ? 32.498 -13.094 2.269 1.00 67.44 359 PHE A CA 1
ATOM 2891 C C . PHE A 1 359 ? 33.860 -13.801 2.074 1.00 67.44 359 PHE A C 1
ATOM 2893 O O . PHE A 1 359 ? 34.284 -14.568 2.941 1.00 67.44 359 PHE A O 1
ATOM 2900 N N . GLU A 1 360 ? 34.546 -13.593 0.942 1.00 56.09 360 GLU A N 1
ATOM 2901 C CA . GLU A 1 360 ? 35.633 -14.485 0.480 1.00 56.09 360 GLU A CA 1
ATOM 2902 C C . GLU A 1 360 ? 36.911 -14.542 1.338 1.00 56.09 360 GLU A C 1
ATOM 2904 O O . GLU A 1 360 ? 37.643 -15.524 1.237 1.00 56.09 360 GLU A O 1
ATOM 2909 N N . SER A 1 361 ? 37.226 -13.536 2.164 1.00 57.06 361 SER A N 1
ATOM 2910 C CA . SER A 1 361 ? 38.544 -13.466 2.838 1.00 57.06 361 SER A CA 1
ATOM 2911 C C . SER A 1 361 ? 38.493 -13.211 4.348 1.00 57.06 361 SER A C 1
ATOM 2913 O O . SER A 1 361 ? 39.065 -13.995 5.104 1.00 57.06 361 SER A O 1
ATOM 2915 N N . ASP A 1 362 ? 37.777 -12.186 4.821 1.00 71.06 362 ASP A N 1
ATOM 2916 C CA . ASP A 1 362 ? 37.552 -11.952 6.258 1.00 71.06 362 ASP A CA 1
ATOM 2917 C C . ASP A 1 362 ? 36.053 -11.848 6.556 1.00 71.06 362 ASP A C 1
ATOM 2919 O O . ASP A 1 362 ? 35.434 -10.790 6.408 1.00 71.06 362 ASP A O 1
ATOM 2923 N N . ARG A 1 363 ? 35.460 -12.971 6.986 1.00 68.44 363 ARG A N 1
ATOM 2924 C CA . ARG A 1 363 ? 34.033 -13.064 7.331 1.00 68.44 363 ARG A CA 1
ATOM 2925 C C . ARG A 1 363 ? 33.623 -12.048 8.396 1.00 68.44 363 ARG A C 1
ATOM 2927 O O . ARG A 1 363 ? 32.527 -11.507 8.307 1.00 68.44 363 ARG A O 1
ATOM 2934 N N . ARG A 1 364 ? 34.484 -11.760 9.378 1.00 72.75 364 ARG A N 1
ATOM 2935 C CA . ARG A 1 364 ? 34.152 -10.850 10.480 1.00 72.75 364 ARG A CA 1
ATOM 2936 C C . ARG A 1 364 ? 34.148 -9.402 10.008 1.00 72.75 364 ARG A C 1
ATOM 2938 O O . ARG A 1 364 ? 33.148 -8.718 10.200 1.00 72.75 364 ARG A O 1
ATOM 2945 N N . ALA A 1 365 ? 35.216 -8.964 9.343 1.00 76.62 365 ALA A N 1
ATOM 2946 C CA . ALA A 1 365 ? 35.302 -7.603 8.815 1.00 76.62 365 ALA A CA 1
ATOM 2947 C C . ALA A 1 365 ? 34.230 -7.328 7.745 1.00 76.62 365 ALA A C 1
ATOM 2949 O O . ALA A 1 365 ? 33.636 -6.250 7.724 1.00 76.62 365 ALA A O 1
ATOM 2950 N N . SER A 1 366 ? 33.928 -8.314 6.894 1.00 75.75 366 SER A N 1
ATOM 2951 C CA . SER A 1 366 ? 32.891 -8.198 5.857 1.00 75.75 366 SER A CA 1
ATOM 2952 C C . SER A 1 366 ? 31.489 -8.063 6.462 1.00 75.75 366 SER A C 1
ATOM 2954 O O . SER A 1 366 ? 30.702 -7.224 6.032 1.00 75.75 366 SER A O 1
ATOM 2956 N N . LEU A 1 367 ? 31.181 -8.829 7.513 1.00 75.06 367 LEU A N 1
ATOM 2957 C CA . LEU A 1 367 ? 29.903 -8.744 8.225 1.00 75.06 367 LEU A CA 1
ATOM 2958 C C . LEU A 1 367 ? 29.785 -7.480 9.099 1.00 75.06 367 LEU A C 1
ATOM 2960 O O . LEU A 1 367 ? 28.697 -6.916 9.192 1.00 75.06 367 LEU A O 1
ATOM 2964 N N . GLU A 1 368 ? 30.872 -6.993 9.711 1.00 80.19 368 GLU A N 1
ATOM 2965 C CA . GLU A 1 368 ? 30.888 -5.688 10.397 1.00 80.19 368 GLU A CA 1
ATOM 2966 C C . GLU A 1 368 ? 30.643 -4.546 9.403 1.00 80.19 368 GLU A C 1
ATOM 2968 O O . GLU A 1 368 ? 29.843 -3.643 9.668 1.00 80.19 368 GLU A O 1
ATOM 2973 N N . THR A 1 369 ? 31.261 -4.633 8.222 1.00 84.31 369 THR A N 1
ATOM 2974 C CA . THR A 1 369 ? 31.021 -3.702 7.115 1.00 84.31 369 THR A CA 1
ATOM 2975 C C . THR A 1 369 ? 29.555 -3.756 6.687 1.00 84.31 369 THR A C 1
ATOM 2977 O O . THR A 1 369 ? 28.907 -2.712 6.671 1.00 84.31 369 THR A O 1
ATOM 2980 N N . LEU A 1 370 ? 28.987 -4.947 6.463 1.00 85.31 370 LEU A N 1
ATOM 2981 C CA . LEU A 1 370 ? 27.568 -5.135 6.136 1.00 85.31 370 LEU A CA 1
ATOM 2982 C C . LEU A 1 370 ? 26.639 -4.547 7.211 1.00 85.31 370 LEU A C 1
ATOM 2984 O O . LEU A 1 370 ? 25.718 -3.799 6.887 1.00 85.31 370 LEU A O 1
ATOM 2988 N N . GLY A 1 371 ? 26.895 -4.833 8.490 1.00 85.25 371 GLY A N 1
ATOM 2989 C CA . GLY A 1 371 ? 26.126 -4.279 9.605 1.00 85.25 371 GLY A CA 1
ATOM 2990 C C . GLY A 1 371 ? 26.189 -2.750 9.654 1.00 85.25 371 GLY A C 1
ATOM 2991 O O . GLY A 1 371 ? 25.172 -2.095 9.897 1.00 85.25 371 GLY A O 1
ATOM 2992 N N . SER A 1 372 ? 27.355 -2.165 9.361 1.00 87.38 372 SER A N 1
ATOM 2993 C CA . SER A 1 372 ? 27.514 -0.713 9.254 1.00 87.38 372 SER A CA 1
ATOM 2994 C C . SER A 1 372 ? 26.768 -0.141 8.042 1.00 87.38 372 SER A C 1
ATOM 2996 O O . SER A 1 372 ? 26.091 0.877 8.174 1.00 87.38 372 SER A O 1
ATOM 2998 N N . THR A 1 373 ? 26.808 -0.802 6.882 1.00 90.31 373 THR A N 1
ATOM 2999 C CA . THR A 1 373 ? 26.079 -0.387 5.677 1.00 90.31 373 THR A CA 1
ATOM 3000 C C . THR A 1 373 ? 24.576 -0.399 5.933 1.00 90.31 373 THR A C 1
ATOM 3002 O O . THR A 1 373 ? 23.907 0.594 5.652 1.00 90.31 373 THR A O 1
ATOM 3005 N N . ILE A 1 374 ? 24.044 -1.456 6.561 1.00 90.81 374 ILE A N 1
ATOM 3006 C CA . ILE A 1 374 ? 22.625 -1.546 6.943 1.00 90.81 374 ILE A CA 1
ATOM 3007 C C . ILE A 1 374 ? 22.229 -0.387 7.873 1.00 90.81 374 ILE A C 1
ATOM 3009 O O . ILE A 1 374 ? 21.150 0.179 7.709 1.00 90.81 374 ILE A O 1
ATOM 3013 N N . ASP A 1 375 ? 23.100 0.019 8.801 1.00 89.94 375 ASP A N 1
ATOM 3014 C CA . ASP A 1 375 ? 22.860 1.169 9.685 1.00 89.94 375 ASP A CA 1
ATOM 3015 C C . ASP A 1 375 ? 22.731 2.487 8.910 1.00 89.94 375 ASP A C 1
ATOM 3017 O O . ASP A 1 375 ? 21.794 3.264 9.112 1.00 89.94 375 ASP A O 1
ATOM 3021 N N . HIS A 1 376 ? 23.652 2.722 7.973 1.00 92.19 376 HIS A N 1
ATOM 3022 C CA . HIS A 1 376 ? 23.624 3.904 7.117 1.00 92.19 376 HIS A CA 1
ATOM 3023 C C . HIS A 1 376 ? 22.383 3.911 6.213 1.00 92.19 376 HIS A C 1
ATOM 3025 O O . HIS A 1 376 ? 21.759 4.963 6.044 1.00 92.19 376 HIS A O 1
ATOM 3031 N N . VAL A 1 377 ? 21.977 2.750 5.685 1.00 95.19 377 VAL A N 1
ATOM 3032 C CA . VAL A 1 377 ? 20.734 2.589 4.913 1.00 95.19 377 VAL A CA 1
ATOM 3033 C C . VAL A 1 377 ? 19.511 2.885 5.793 1.00 95.19 377 VAL A C 1
ATOM 3035 O O . VAL A 1 377 ? 18.636 3.647 5.379 1.00 95.19 377 VAL A O 1
ATOM 3038 N N . ALA A 1 378 ? 19.458 2.367 7.026 1.00 93.69 378 ALA A N 1
ATOM 3039 C CA . ALA A 1 378 ? 18.368 2.607 7.978 1.00 93.69 378 ALA A CA 1
ATOM 3040 C C . ALA A 1 378 ? 18.216 4.096 8.328 1.00 93.69 378 ALA A C 1
ATOM 3042 O O . ALA A 1 378 ? 17.096 4.627 8.338 1.00 93.69 378 ALA A O 1
ATOM 3043 N N . LEU A 1 379 ? 19.341 4.780 8.569 1.00 93.19 379 LEU A N 1
ATOM 3044 C CA . LEU A 1 379 ? 19.390 6.217 8.826 1.00 93.19 379 LEU A CA 1
ATOM 3045 C C . LEU A 1 379 ? 18.935 7.017 7.600 1.00 93.19 379 LEU A C 1
ATOM 3047 O O . LEU A 1 379 ? 18.110 7.923 7.732 1.00 93.19 379 LEU A O 1
ATOM 3051 N N . CYS A 1 380 ? 19.413 6.666 6.403 1.00 95.50 380 CYS A N 1
ATOM 3052 C CA . CYS A 1 380 ? 19.000 7.330 5.168 1.00 95.50 380 CYS A CA 1
ATOM 3053 C C . CYS A 1 380 ? 17.501 7.130 4.894 1.00 95.50 380 CYS A C 1
ATOM 3055 O O . CYS A 1 380 ? 16.818 8.081 4.526 1.00 95.50 380 CYS A O 1
ATOM 3057 N N . CYS A 1 381 ? 16.956 5.942 5.173 1.00 96.19 381 CYS A N 1
ATOM 3058 C CA . CYS A 1 381 ? 15.521 5.660 5.083 1.00 96.19 381 CYS A CA 1
ATOM 3059 C C . CYS A 1 381 ? 14.695 6.509 6.070 1.00 96.19 381 CYS A C 1
ATOM 3061 O O . CYS A 1 381 ? 13.610 6.983 5.731 1.00 96.19 381 CYS A O 1
ATOM 3063 N N . SER A 1 382 ? 15.214 6.763 7.279 1.00 94.81 382 SER A N 1
ATOM 3064 C CA . SER A 1 382 ? 14.590 7.680 8.248 1.00 94.81 382 SER A CA 1
ATOM 3065 C C . SER A 1 382 ? 14.574 9.125 7.738 1.00 94.81 382 SER A C 1
ATOM 3067 O O . SER A 1 382 ? 13.564 9.819 7.859 1.00 94.81 382 SER A O 1
ATOM 3069 N N . VAL A 1 383 ? 15.668 9.578 7.114 1.00 95.94 383 VAL A N 1
ATOM 3070 C CA . VAL A 1 383 ? 15.728 10.897 6.461 1.00 95.94 383 VAL A CA 1
ATOM 3071 C C . VAL A 1 383 ? 14.723 10.975 5.311 1.00 95.94 383 VAL A C 1
ATOM 3073 O O . VAL A 1 383 ? 13.958 11.932 5.270 1.00 95.94 383 VAL A O 1
ATOM 3076 N N . CYS A 1 384 ? 14.656 9.947 4.458 1.00 96.88 384 CYS A N 1
ATOM 3077 C CA . CYS A 1 384 ? 13.673 9.827 3.377 1.00 96.88 384 CYS A CA 1
ATOM 3078 C C . CYS A 1 384 ? 12.237 9.954 3.900 1.00 96.88 384 CYS A C 1
ATOM 3080 O O . CYS A 1 384 ? 11.440 10.699 3.346 1.00 96.88 384 CYS A O 1
ATOM 3082 N N . SER A 1 385 ? 11.902 9.273 4.999 1.00 96.50 385 SER A N 1
ATOM 3083 C CA . SER A 1 385 ? 10.577 9.382 5.622 1.00 96.50 385 SER A CA 1
ATOM 3084 C C . SER A 1 385 ? 10.248 10.830 6.019 1.00 96.50 385 SER A C 1
ATOM 3086 O O . SER A 1 385 ? 9.150 11.307 5.737 1.00 96.50 385 SER A O 1
ATOM 3088 N N . LYS A 1 386 ? 11.206 11.566 6.601 1.00 95.31 386 LYS A N 1
ATOM 3089 C CA . LYS A 1 386 ? 11.021 12.969 7.020 1.00 95.31 386 LYS A CA 1
ATOM 3090 C C . LYS A 1 386 ? 10.902 13.940 5.841 1.00 95.31 386 LYS A C 1
ATOM 3092 O O . LYS A 1 386 ? 10.029 14.812 5.860 1.00 95.31 386 LYS A O 1
ATOM 3097 N N . THR A 1 387 ? 11.770 13.812 4.837 1.00 96.44 387 THR A N 1
ATOM 3098 C CA . THR A 1 387 ? 11.750 14.670 3.639 1.00 96.44 387 THR A CA 1
ATOM 3099 C C . THR A 1 387 ? 10.490 14.411 2.817 1.00 96.44 387 THR A C 1
ATOM 3101 O O . THR A 1 387 ? 9.812 15.361 2.425 1.00 96.44 387 THR A O 1
ATOM 3104 N N . TYR A 1 388 ? 10.093 13.143 2.668 1.00 96.56 388 TYR A N 1
ATOM 3105 C CA . TYR A 1 388 ? 8.844 12.761 2.013 1.00 96.56 388 TYR A CA 1
ATOM 3106 C C . TYR A 1 388 ? 7.614 13.302 2.748 1.00 96.56 388 TYR A C 1
ATOM 3108 O O . TYR A 1 388 ? 6.769 13.935 2.123 1.00 96.56 388 TYR A O 1
ATOM 3116 N N . SER A 1 389 ? 7.534 13.125 4.074 1.00 96.19 389 SER A N 1
ATOM 3117 C CA . SER A 1 389 ? 6.440 13.659 4.905 1.00 96.19 389 SER A CA 1
ATOM 3118 C C . SER A 1 389 ? 6.291 15.177 4.724 1.00 96.19 389 SER A C 1
ATOM 3120 O O . SER A 1 389 ? 5.204 15.693 4.461 1.00 96.19 389 SER A O 1
ATOM 3122 N N . SER A 1 390 ? 7.415 15.900 4.739 1.00 95.56 390 SER A N 1
ATOM 3123 C CA . SER A 1 390 ? 7.429 17.353 4.532 1.00 95.56 390 SER A CA 1
ATOM 3124 C C . SER A 1 390 ? 6.935 17.747 3.134 1.00 95.56 390 SER A C 1
ATOM 3126 O O . SER A 1 390 ? 6.117 18.663 3.010 1.00 95.56 390 SER A O 1
ATOM 3128 N N . LYS A 1 391 ? 7.376 17.030 2.090 1.00 94.31 391 LYS A N 1
ATOM 3129 C CA . LYS A 1 391 ? 6.922 17.204 0.700 1.00 94.31 391 LYS A CA 1
ATOM 3130 C C . LYS A 1 391 ? 5.410 16.994 0.570 1.00 94.31 391 LYS A C 1
ATOM 3132 O O . LYS A 1 391 ? 4.709 17.863 0.042 1.00 94.31 391 LYS A O 1
ATOM 3137 N N . VAL A 1 392 ? 4.886 15.870 1.064 1.00 93.62 392 VAL A N 1
ATOM 3138 C CA . VAL A 1 392 ? 3.482 15.496 0.829 1.00 93.62 392 VAL A CA 1
ATOM 3139 C C . VAL A 1 392 ? 2.491 16.406 1.547 1.00 93.62 392 VAL A C 1
ATOM 3141 O O . VAL A 1 392 ? 1.366 16.555 1.080 1.00 93.62 392 VAL A O 1
ATOM 3144 N N . VAL A 1 393 ? 2.887 17.086 2.629 1.00 92.81 393 VAL A N 1
ATOM 3145 C CA . VAL A 1 393 ? 2.037 18.099 3.282 1.00 92.81 393 VAL A CA 1
ATOM 3146 C C . VAL A 1 393 ? 1.676 19.238 2.325 1.00 92.81 393 VAL A C 1
ATOM 3148 O O . VAL A 1 393 ? 0.541 19.718 2.360 1.00 92.81 393 VAL A O 1
ATOM 3151 N N . LEU A 1 394 ? 2.610 19.678 1.475 1.00 90.94 394 LEU A N 1
ATOM 3152 C CA . LEU A 1 394 ? 2.335 20.700 0.462 1.00 90.94 394 LEU A CA 1
ATOM 3153 C C . LEU A 1 394 ? 1.666 20.107 -0.777 1.00 90.94 394 LEU A C 1
ATOM 3155 O O . LEU A 1 394 ? 0.727 20.709 -1.293 1.00 90.94 394 LEU A O 1
ATOM 3159 N N . GLU A 1 395 ? 2.086 18.919 -1.211 1.00 90.00 395 GLU A N 1
ATOM 3160 C CA . GLU A 1 395 ? 1.476 18.235 -2.357 1.00 90.00 395 GLU A CA 1
ATOM 3161 C C . GLU A 1 395 ? -0.019 17.952 -2.127 1.00 90.00 395 GLU A C 1
ATOM 3163 O O . GLU A 1 395 ? -0.862 18.229 -2.976 1.00 90.00 395 GLU A O 1
ATOM 3168 N N . ASN A 1 396 ? -0.389 17.509 -0.924 1.00 90.19 396 ASN A N 1
ATOM 3169 C CA . ASN A 1 396 ? -1.774 17.207 -0.559 1.00 90.19 396 ASN A CA 1
ATOM 3170 C C . ASN A 1 396 ? -2.678 18.454 -0.482 1.00 90.19 396 ASN A C 1
ATOM 3172 O O . ASN A 1 396 ? -3.899 18.309 -0.392 1.00 90.19 396 ASN A O 1
ATOM 3176 N N . ARG A 1 397 ? -2.100 19.665 -0.487 1.00 88.38 397 ARG A N 1
ATOM 3177 C CA . ARG A 1 397 ? -2.828 20.948 -0.513 1.00 88.38 397 ARG A CA 1
ATOM 3178 C C . ARG A 1 397 ? -3.057 21.472 -1.929 1.00 88.38 397 ARG A C 1
ATOM 3180 O O . ARG A 1 397 ? -3.744 22.481 -2.085 1.00 88.38 397 ARG A O 1
ATOM 3187 N N . ILE A 1 398 ? -2.498 20.822 -2.951 1.00 85.25 398 ILE A N 1
ATOM 3188 C CA . ILE A 1 398 ? -2.756 21.184 -4.344 1.00 85.25 398 ILE A CA 1
ATOM 3189 C C . ILE A 1 398 ? -4.246 20.926 -4.632 1.00 85.25 398 ILE A C 1
ATOM 3191 O O . ILE A 1 398 ? -4.744 19.847 -4.305 1.00 85.25 398 ILE A O 1
ATOM 3195 N N . PRO A 1 399 ? -4.982 21.868 -5.253 1.00 79.44 399 PRO A N 1
ATOM 3196 C CA . PRO A 1 399 ? -6.418 21.711 -5.498 1.00 79.44 399 PRO A CA 1
ATOM 3197 C C . PRO A 1 399 ? -6.797 20.452 -6.290 1.00 79.44 399 PRO A C 1
ATOM 3199 O O . PRO A 1 399 ? -7.879 19.904 -6.095 1.00 79.44 399 PRO A O 1
ATOM 3202 N N . THR A 1 400 ? -5.907 19.979 -7.166 1.00 77.81 400 THR A N 1
ATOM 3203 C CA . THR A 1 400 ? -6.103 18.778 -7.989 1.00 77.81 400 THR A CA 1
ATOM 3204 C C . THR A 1 400 ? -5.678 17.477 -7.297 1.00 77.81 400 THR A C 1
ATOM 3206 O O . THR A 1 400 ? -5.893 16.401 -7.853 1.00 77.81 400 THR A O 1
ATOM 3209 N N . ALA A 1 401 ? -5.142 17.531 -6.069 1.00 83.62 401 ALA A N 1
ATOM 3210 C CA . ALA A 1 401 ? -4.704 16.347 -5.334 1.00 83.62 401 ALA A CA 1
ATOM 3211 C C . ALA A 1 401 ? -5.887 15.423 -4.989 1.00 83.62 401 ALA A C 1
ATOM 3213 O O . ALA A 1 401 ? -6.687 15.658 -4.066 1.00 83.62 401 ALA A O 1
ATOM 3214 N N . CYS A 1 402 ? -5.987 14.316 -5.723 1.00 85.44 402 CYS A N 1
ATOM 3215 C CA . CYS A 1 402 ? -7.069 13.358 -5.550 1.00 85.44 402 CYS A CA 1
ATOM 3216 C C . CYS A 1 402 ? -6.964 12.620 -4.199 1.00 85.44 402 CYS A C 1
ATOM 3218 O O . CYS A 1 402 ? -5.914 12.561 -3.553 1.00 85.44 402 CYS A O 1
ATOM 3220 N N . LYS A 1 403 ? -8.077 12.032 -3.738 1.00 86.62 403 LYS A N 1
ATOM 3221 C CA . LYS A 1 403 ? -8.082 11.219 -2.504 1.00 86.62 403 LYS A CA 1
ATOM 3222 C C . LYS A 1 403 ? -7.133 10.019 -2.612 1.00 86.62 403 LYS A C 1
ATOM 3224 O O . LYS A 1 403 ? -6.503 9.651 -1.626 1.00 86.62 403 LYS A O 1
ATOM 3229 N N . ARG A 1 404 ? -7.017 9.442 -3.814 1.00 88.50 404 ARG A N 1
ATOM 3230 C CA . ARG A 1 404 ? -6.124 8.316 -4.109 1.00 88.50 404 ARG A CA 1
ATOM 3231 C C . ARG A 1 404 ? -4.655 8.711 -3.921 1.00 88.50 404 ARG A C 1
ATOM 3233 O O . ARG A 1 404 ? -3.951 7.999 -3.219 1.00 88.50 404 ARG A O 1
ATOM 3240 N N . LEU A 1 405 ? -4.229 9.865 -4.446 1.00 88.19 405 LEU A N 1
ATOM 3241 C CA . LEU A 1 405 ? -2.871 10.395 -4.263 1.00 88.19 405 LEU A CA 1
ATOM 3242 C C . LEU A 1 405 ? -2.548 10.580 -2.780 1.00 88.19 405 LEU A C 1
ATOM 3244 O O . LEU A 1 405 ? -1.531 10.087 -2.307 1.00 88.19 405 LEU A O 1
ATOM 3248 N N . ARG A 1 406 ? -3.455 11.222 -2.031 1.00 90.88 406 ARG A N 1
ATOM 3249 C CA . ARG A 1 406 ? -3.294 11.439 -0.585 1.00 90.88 406 ARG A CA 1
ATOM 3250 C C . ARG A 1 406 ? -3.121 10.130 0.186 1.00 90.88 406 ARG A C 1
ATOM 3252 O O . ARG A 1 406 ? -2.236 10.035 1.028 1.00 90.88 406 ARG A O 1
ATOM 3259 N N . CYS A 1 407 ? -3.933 9.122 -0.132 1.00 92.56 407 CYS A N 1
ATOM 3260 C CA . CYS A 1 407 ? -3.848 7.802 0.489 1.00 92.56 407 CYS A CA 1
ATOM 3261 C C . CYS A 1 407 ? -2.527 7.091 0.152 1.00 92.56 407 CYS A C 1
ATOM 3263 O O . CYS A 1 407 ? -1.857 6.598 1.055 1.00 92.56 407 CYS A O 1
ATOM 3265 N N . VAL A 1 408 ? -2.114 7.090 -1.121 1.00 94.00 408 VAL A N 1
ATOM 3266 C CA . VAL A 1 408 ? -0.835 6.492 -1.545 1.00 94.00 408 VAL A CA 1
ATOM 3267 C C . VAL A 1 408 ? 0.348 7.199 -0.878 1.00 94.00 408 VAL A C 1
ATOM 3269 O O . VAL A 1 408 ? 1.242 6.530 -0.368 1.00 94.00 408 VAL A O 1
ATOM 3272 N N . ASN A 1 409 ? 0.322 8.531 -0.790 1.00 94.25 409 ASN A N 1
ATOM 3273 C CA . ASN A 1 409 ? 1.330 9.321 -0.083 1.00 94.25 409 ASN A CA 1
ATOM 3274 C C . ASN A 1 409 ? 1.450 8.920 1.397 1.00 94.25 409 ASN A C 1
ATOM 3276 O O . ASN A 1 409 ? 2.555 8.674 1.877 1.00 94.25 409 ASN A O 1
ATOM 3280 N N . GLU A 1 410 ? 0.328 8.786 2.104 1.00 94.44 410 GLU A N 1
ATOM 3281 C CA . GLU A 1 410 ? 0.318 8.335 3.500 1.00 94.44 410 GLU A CA 1
ATOM 3282 C C . GLU A 1 410 ? 0.848 6.895 3.647 1.00 94.44 410 GLU A C 1
ATOM 3284 O O . GLU A 1 410 ? 1.590 6.583 4.582 1.00 94.44 410 GLU A O 1
ATOM 3289 N N . CYS A 1 411 ? 0.513 6.004 2.708 1.00 96.50 411 CYS A N 1
ATOM 3290 C CA . CYS A 1 411 ? 1.047 4.645 2.688 1.00 96.50 411 CYS A CA 1
ATOM 3291 C C . CYS A 1 411 ? 2.566 4.618 2.466 1.00 96.50 411 CYS A C 1
ATOM 3293 O O . CYS A 1 411 ? 3.245 3.841 3.138 1.00 96.50 411 CYS A O 1
ATOM 3295 N N . ILE A 1 412 ? 3.107 5.454 1.571 1.00 97.12 412 ILE A N 1
ATOM 3296 C CA . ILE A 1 412 ? 4.558 5.557 1.329 1.00 97.12 412 ILE A CA 1
ATOM 3297 C C . ILE A 1 412 ? 5.271 6.049 2.588 1.00 97.12 412 ILE A C 1
ATOM 3299 O O . ILE A 1 412 ? 6.256 5.441 3.003 1.00 97.12 412 ILE A O 1
ATOM 3303 N N . GLU A 1 413 ? 4.752 7.093 3.239 1.00 94.88 413 GLU A N 1
ATOM 3304 C CA . GLU A 1 413 ? 5.322 7.630 4.479 1.00 94.88 413 GLU A CA 1
ATOM 3305 C C . GLU A 1 413 ? 5.411 6.554 5.574 1.00 94.88 413 GLU A C 1
ATOM 3307 O O . GLU A 1 413 ? 6.482 6.331 6.150 1.00 94.88 413 GLU A O 1
ATOM 3312 N N . LYS A 1 414 ? 4.309 5.828 5.812 1.00 93.56 414 LYS A N 1
ATOM 3313 C CA . LYS A 1 414 ? 4.261 4.722 6.783 1.00 93.56 414 LYS A CA 1
ATOM 3314 C C . LYS A 1 414 ? 5.190 3.572 6.395 1.00 93.56 414 LYS A C 1
ATOM 3316 O O . LYS A 1 414 ? 5.840 2.997 7.268 1.00 93.56 414 LYS A O 1
ATOM 3321 N N . CYS A 1 415 ? 5.283 3.252 5.104 1.00 97.50 415 CYS A N 1
ATOM 3322 C CA . CYS A 1 415 ? 6.170 2.211 4.590 1.00 97.50 415 CYS A CA 1
ATOM 3323 C C . CYS A 1 415 ? 7.646 2.563 4.821 1.00 97.50 415 CYS A C 1
ATOM 3325 O O . CYS A 1 415 ? 8.394 1.729 5.323 1.00 97.50 415 CYS A O 1
ATOM 3327 N N . LEU A 1 416 ? 8.064 3.801 4.534 1.00 96.88 416 LEU A N 1
ATOM 3328 C CA . LEU A 1 416 ? 9.430 4.280 4.793 1.00 96.88 416 LEU A CA 1
ATOM 3329 C C . LEU A 1 416 ? 9.771 4.242 6.290 1.00 96.88 416 LEU A C 1
ATOM 3331 O O . LEU A 1 416 ? 10.879 3.862 6.674 1.00 96.88 416 LEU A O 1
ATOM 3335 N N . HIS A 1 417 ? 8.809 4.595 7.144 1.00 91.12 417 HIS A N 1
ATOM 3336 C CA . HIS A 1 417 ? 8.979 4.537 8.593 1.00 91.12 417 HIS A CA 1
ATOM 3337 C C . HIS A 1 417 ? 9.143 3.094 9.105 1.00 91.12 417 HIS A C 1
ATOM 3339 O O . HIS A 1 417 ? 10.063 2.801 9.874 1.00 91.12 417 HIS A O 1
ATOM 3345 N N . SER A 1 418 ? 8.284 2.180 8.638 1.00 93.31 418 SER A N 1
ATOM 3346 C CA . SER A 1 418 ? 8.365 0.739 8.918 1.00 93.31 418 SER A CA 1
ATOM 3347 C C . SER A 1 418 ? 9.690 0.139 8.435 1.00 93.31 418 SER A C 1
ATOM 3349 O O . SER A 1 418 ? 10.372 -0.570 9.180 1.00 93.31 418 SER A O 1
ATOM 3351 N N . LEU A 1 419 ? 10.106 0.473 7.211 1.00 95.31 419 LEU A N 1
ATOM 3352 C CA . LEU A 1 419 ? 11.339 -0.017 6.603 1.00 95.31 419 LEU A CA 1
ATOM 3353 C C . LEU A 1 419 ? 12.584 0.429 7.382 1.00 95.31 419 LEU A C 1
ATOM 3355 O O . LEU A 1 419 ? 13.448 -0.397 7.668 1.00 95.31 419 LEU A O 1
ATOM 3359 N N . SER A 1 420 ? 12.652 1.698 7.796 1.00 93.62 420 SER A N 1
ATOM 3360 C CA . SER A 1 420 ? 13.761 2.206 8.616 1.00 93.62 420 SER A CA 1
ATOM 3361 C C . SER A 1 420 ? 13.901 1.427 9.929 1.00 93.62 420 SER A C 1
ATOM 3363 O O . SER A 1 420 ? 15.001 0.993 10.278 1.00 93.62 420 SER A O 1
ATOM 3365 N N . ARG A 1 421 ? 12.783 1.158 10.621 1.00 89.50 421 ARG A N 1
ATOM 3366 C CA . ARG A 1 421 ? 12.790 0.306 11.819 1.00 89.50 421 ARG A CA 1
ATOM 3367 C C . ARG A 1 421 ? 13.256 -1.109 11.502 1.00 89.50 421 ARG A C 1
ATOM 3369 O O . ARG A 1 421 ? 14.102 -1.634 12.217 1.00 89.50 421 ARG A O 1
ATOM 3376 N N . SER A 1 422 ? 12.740 -1.712 10.439 1.00 89.19 422 SER A N 1
ATOM 3377 C CA . SER A 1 422 ? 13.072 -3.086 10.034 1.00 89.19 422 SER A CA 1
ATOM 3378 C C . SER A 1 422 ? 14.563 -3.269 9.762 1.00 89.19 422 SER A C 1
ATOM 3380 O O . SER A 1 422 ? 15.157 -4.247 10.209 1.00 89.19 422 SER A O 1
ATOM 3382 N N . LEU A 1 423 ? 15.183 -2.301 9.084 1.00 92.06 423 LEU A N 1
ATOM 3383 C CA . LEU A 1 423 ? 16.621 -2.289 8.818 1.00 92.06 423 LEU A CA 1
ATOM 3384 C C . LEU A 1 423 ? 17.439 -2.189 10.113 1.00 92.06 423 LEU A C 1
ATOM 3386 O O . LEU A 1 423 ? 18.431 -2.897 10.266 1.00 92.06 423 LEU A O 1
ATOM 3390 N N . LEU A 1 424 ? 16.992 -1.379 11.078 1.00 87.25 424 LEU A N 1
ATOM 3391 C CA . LEU A 1 424 ? 17.656 -1.263 12.379 1.00 87.25 424 LEU A CA 1
ATOM 3392 C C . LEU A 1 424 ? 17.598 -2.578 13.178 1.00 87.25 424 LEU A C 1
ATOM 3394 O O . LEU A 1 424 ? 18.595 -2.980 13.776 1.00 87.25 424 LEU A O 1
ATOM 3398 N N . HIS A 1 425 ? 16.459 -3.277 13.141 1.00 85.56 425 HIS A N 1
ATOM 3399 C CA . HIS A 1 425 ? 16.333 -4.610 13.742 1.00 85.56 425 HIS A CA 1
ATOM 3400 C C . HIS A 1 425 ? 17.230 -5.621 13.018 1.00 85.56 425 HIS A C 1
ATOM 3402 O O . HIS A 1 425 ? 17.958 -6.367 13.664 1.00 85.56 425 HIS A O 1
ATOM 3408 N N . CYS A 1 426 ? 17.246 -5.600 11.680 1.00 86.56 426 CYS A N 1
ATOM 3409 C CA . CYS A 1 426 ? 18.104 -6.469 10.875 1.00 86.56 426 CYS A CA 1
ATOM 3410 C C . CYS A 1 426 ? 19.588 -6.299 11.235 1.00 86.56 426 CYS A C 1
ATOM 3412 O O . CYS A 1 426 ? 20.288 -7.293 11.402 1.00 86.56 426 CYS A O 1
ATOM 3414 N N . LYS A 1 427 ? 20.061 -5.060 11.429 1.00 81.94 427 LYS A N 1
ATOM 3415 C CA . LYS A 1 427 ? 21.422 -4.789 11.919 1.00 81.94 427 LYS A CA 1
ATOM 3416 C C . LYS A 1 427 ? 21.681 -5.463 13.264 1.00 81.94 427 LYS A C 1
ATOM 3418 O O . LYS A 1 427 ? 22.714 -6.105 13.422 1.00 81.94 427 LYS A O 1
ATOM 3423 N N . ALA A 1 428 ? 20.780 -5.298 14.232 1.00 78.06 428 ALA A N 1
ATOM 3424 C CA . ALA A 1 428 ? 20.959 -5.868 15.564 1.00 78.06 428 ALA A CA 1
ATOM 3425 C C . ALA A 1 428 ? 21.115 -7.396 15.513 1.00 78.06 428 ALA A C 1
ATOM 3427 O O . ALA A 1 428 ? 22.000 -7.941 16.170 1.00 78.06 428 ALA A O 1
ATOM 3428 N N . PHE A 1 429 ? 20.330 -8.065 14.664 1.00 78.75 429 PHE A N 1
ATOM 3429 C CA . PHE A 1 429 ? 20.447 -9.504 14.433 1.00 78.75 429 PHE A CA 1
ATOM 3430 C C . PHE A 1 429 ? 21.738 -9.896 13.707 1.00 78.75 429 PHE A C 1
ATOM 3432 O O . PHE A 1 429 ? 22.392 -10.841 14.132 1.00 78.75 429 PHE A O 1
ATOM 3439 N N . VAL A 1 430 ? 22.178 -9.140 12.693 1.00 74.56 430 VAL A N 1
ATOM 3440 C CA . VAL A 1 430 ? 23.478 -9.369 12.026 1.00 74.56 430 VAL A CA 1
ATOM 3441 C C . VAL A 1 430 ? 24.648 -9.224 13.013 1.00 74.56 430 VAL A C 1
ATOM 3443 O O . VAL A 1 430 ? 25.590 -10.013 12.981 1.00 74.56 430 VAL A O 1
ATOM 3446 N N . VAL A 1 431 ? 24.583 -8.258 13.934 1.00 71.25 431 VAL A N 1
ATOM 3447 C CA . VAL A 1 431 ? 25.597 -8.057 14.986 1.00 71.25 431 VAL A CA 1
ATOM 3448 C C . VAL A 1 431 ? 25.557 -9.168 16.044 1.00 71.25 431 VAL A C 1
ATOM 3450 O O . VAL A 1 431 ? 26.609 -9.620 16.494 1.00 71.25 431 VAL A O 1
ATOM 3453 N N . ALA A 1 432 ? 24.373 -9.641 16.436 1.00 70.25 432 ALA A N 1
ATOM 3454 C CA . ALA A 1 432 ? 24.236 -10.771 17.357 1.00 70.25 432 ALA A CA 1
ATOM 3455 C C . ALA A 1 432 ? 24.741 -12.082 16.726 1.00 70.25 432 ALA A C 1
ATOM 3457 O O . ALA A 1 432 ? 25.485 -12.826 17.361 1.00 70.25 432 ALA A O 1
ATOM 3458 N N . PHE A 1 433 ? 24.423 -12.310 15.449 1.00 70.31 433 PHE A N 1
ATOM 3459 C CA . PHE A 1 433 ? 24.926 -13.428 14.649 1.00 70.31 433 PHE A CA 1
ATOM 3460 C C . PHE A 1 433 ? 26.461 -13.463 14.602 1.00 70.31 433 PHE A C 1
ATOM 3462 O O . PHE A 1 433 ? 27.088 -14.507 14.780 1.00 70.31 433 PHE A O 1
ATOM 3469 N N . LEU A 1 434 ? 27.082 -12.294 14.452 1.00 64.31 434 LEU A N 1
ATOM 3470 C CA . LEU A 1 434 ? 28.532 -12.119 14.517 1.00 64.31 434 LEU A CA 1
ATOM 3471 C C . LEU A 1 434 ? 29.151 -12.484 15.874 1.00 64.31 434 LEU A C 1
ATOM 3473 O O . LEU A 1 434 ? 30.266 -13.010 15.922 1.00 64.31 434 LEU A O 1
ATOM 3477 N N . ALA A 1 435 ? 28.464 -12.169 16.973 1.00 62.34 435 ALA A N 1
ATOM 3478 C CA . ALA A 1 435 ? 28.945 -12.460 18.320 1.00 62.34 435 ALA A CA 1
ATOM 3479 C C . ALA A 1 435 ? 28.956 -13.973 18.607 1.00 62.34 435 ALA A C 1
ATOM 3481 O O . ALA A 1 435 ? 29.900 -14.466 19.228 1.00 62.34 435 ALA A O 1
ATOM 3482 N N . ASP A 1 436 ? 27.965 -14.703 18.089 1.00 63.72 436 ASP A N 1
ATOM 3483 C CA . ASP A 1 436 ? 27.839 -16.156 18.235 1.00 63.72 436 ASP A CA 1
ATOM 3484 C C . ASP A 1 436 ? 28.850 -16.937 17.374 1.00 63.72 436 ASP A C 1
ATOM 3486 O O . ASP A 1 436 ? 29.582 -17.791 17.873 1.00 63.72 436 ASP A O 1
ATOM 3490 N N . MET A 1 437 ? 29.024 -16.568 16.102 1.00 57.25 437 MET A N 1
ATOM 3491 C CA . MET A 1 437 ? 30.033 -17.199 15.231 1.00 57.25 437 MET A CA 1
ATOM 3492 C C . MET A 1 437 ? 31.473 -17.020 15.755 1.00 57.25 437 MET A C 1
ATOM 3494 O O . MET A 1 437 ? 32.366 -17.825 15.480 1.00 57.25 437 MET A O 1
ATOM 3498 N N . ALA A 1 438 ? 31.728 -15.965 16.535 1.00 52.34 438 ALA A N 1
ATOM 3499 C CA . ALA A 1 438 ? 33.011 -15.758 17.200 1.00 52.34 438 ALA A CA 1
ATOM 3500 C C . ALA A 1 438 ? 33.197 -16.649 18.447 1.00 52.34 438 ALA A C 1
ATOM 3502 O O . ALA A 1 438 ? 34.342 -16.952 18.802 1.00 52.34 438 ALA A O 1
ATOM 3503 N N . SER A 1 439 ? 32.112 -17.079 19.101 1.00 46.25 439 SER A N 1
ATOM 3504 C CA . SER A 1 439 ? 32.132 -17.908 20.315 1.00 46.25 439 SER A CA 1
ATOM 3505 C C . SER A 1 439 ? 32.351 -19.397 19.994 1.00 46.25 439 SER A C 1
ATOM 3507 O O . SER A 1 439 ? 33.135 -20.064 20.673 1.00 46.25 439 SER A O 1
ATOM 3509 N N . THR A 1 440 ? 31.791 -19.886 18.882 1.00 46.12 440 THR A N 1
ATOM 3510 C CA . THR A 1 440 ? 31.955 -21.264 18.371 1.00 46.12 440 THR A CA 1
ATOM 3511 C C . THR A 1 440 ? 33.365 -21.566 17.847 1.00 46.12 440 THR A C 1
ATOM 3513 O O . THR A 1 440 ? 33.767 -22.726 17.775 1.00 46.12 440 THR A O 1
ATOM 3516 N N . SER A 1 441 ? 34.180 -20.541 17.569 1.00 41.22 441 SER A N 1
ATOM 3517 C CA . SER A 1 441 ? 35.584 -20.706 17.147 1.00 41.22 441 SER A CA 1
ATOM 3518 C C . SER A 1 441 ? 36.569 -21.067 18.277 1.00 41.22 441 SER A C 1
ATOM 3520 O O . SER A 1 441 ? 37.748 -21.297 18.006 1.00 41.22 441 SER A O 1
ATOM 3522 N N . LYS A 1 442 ? 36.125 -21.127 19.546 1.00 39.44 442 LYS A N 1
ATOM 3523 C CA . LYS A 1 442 ? 37.006 -21.336 20.716 1.00 39.44 442 LYS A CA 1
ATOM 3524 C C . LYS A 1 442 ? 36.991 -22.732 21.350 1.00 39.44 442 LYS A C 1
ATOM 3526 O O . LYS A 1 442 ? 37.635 -22.908 22.383 1.00 39.44 442 LYS A O 1
ATOM 3531 N N . SER A 1 443 ? 36.374 -23.751 20.749 1.00 31.94 443 SER A N 1
ATOM 3532 C CA . SER A 1 443 ? 36.478 -25.118 21.288 1.00 31.94 443 SER A CA 1
ATOM 3533 C C . SER A 1 443 ? 36.591 -26.211 20.224 1.00 31.94 443 SER A C 1
ATOM 3535 O O . SER A 1 443 ? 35.589 -26.770 19.788 1.00 31.94 443 SER A O 1
ATOM 3537 N N . CYS A 1 444 ? 37.823 -26.616 19.906 1.00 24.81 444 CYS A N 1
ATOM 3538 C CA . CYS A 1 444 ? 38.151 -28.043 19.906 1.00 24.81 444 CYS A CA 1
ATOM 3539 C C . CYS A 1 444 ? 39.663 -28.274 20.097 1.00 24.81 444 CYS A C 1
ATOM 3541 O O . CYS A 1 444 ? 40.465 -27.650 19.399 1.00 24.81 444 CYS A O 1
ATOM 3543 N N . PRO A 1 445 ? 40.067 -29.139 21.046 1.00 29.50 445 PRO A N 1
ATOM 3544 C CA . PRO A 1 445 ? 41.453 -29.522 21.252 1.00 29.50 445 PRO A CA 1
ATOM 3545 C C . PRO A 1 445 ? 41.906 -30.551 20.209 1.00 29.50 445 PRO A C 1
ATOM 3547 O O . PRO A 1 445 ? 41.144 -31.391 19.739 1.00 29.50 445 PRO A O 1
ATOM 3550 N N . ILE A 1 446 ? 43.192 -30.474 19.895 1.00 34.88 446 ILE A N 1
ATOM 3551 C CA . ILE A 1 446 ? 43.966 -31.399 19.068 1.00 34.88 446 ILE A CA 1
ATOM 3552 C C . ILE A 1 446 ? 43.852 -32.834 19.616 1.00 34.88 446 ILE A C 1
ATOM 3554 O O . ILE A 1 446 ? 44.191 -33.056 20.776 1.00 34.88 446 ILE A O 1
ATOM 3558 N N . SER A 1 447 ? 43.443 -33.806 18.791 1.00 29.64 447 SER A N 1
ATOM 3559 C CA . SER A 1 447 ? 44.048 -35.156 18.758 1.00 29.64 447 SER A CA 1
ATOM 3560 C C . SER A 1 447 ? 43.582 -36.005 17.559 1.00 29.64 447 SER A C 1
ATOM 3562 O O . SER A 1 447 ? 42.394 -36.121 17.279 1.00 29.64 447 SER A O 1
ATOM 3564 N N . ASP A 1 448 ? 44.590 -36.591 16.905 1.00 26.19 448 ASP A N 1
ATOM 3565 C CA . ASP A 1 448 ? 44.649 -37.852 16.150 1.00 26.19 448 ASP A CA 1
ATOM 3566 C C . ASP A 1 448 ? 43.942 -38.018 14.791 1.00 26.19 448 ASP A C 1
ATOM 3568 O O . ASP A 1 448 ? 42.881 -38.617 14.638 1.00 26.19 448 ASP A O 1
ATOM 3572 N N . GLU A 1 449 ? 44.660 -37.565 13.760 1.00 31.92 449 GLU A N 1
ATOM 3573 C CA . GLU A 1 449 ? 45.252 -38.406 12.703 1.00 31.92 449 GLU A CA 1
ATOM 3574 C C . GLU A 1 449 ? 44.634 -39.809 12.474 1.00 31.92 449 GLU A C 1
ATOM 3576 O O . GLU A 1 449 ? 45.020 -40.795 13.105 1.00 31.92 449 GLU A O 1
ATOM 3581 N N . ARG A 1 450 ? 43.776 -39.935 11.447 1.00 26.78 450 ARG A N 1
ATOM 3582 C CA . ARG A 1 450 ? 43.729 -41.129 10.581 1.00 26.78 450 ARG A CA 1
ATOM 3583 C C . ARG A 1 450 ? 43.546 -40.748 9.111 1.00 26.78 450 ARG A C 1
ATOM 3585 O O . ARG A 1 450 ? 42.672 -39.973 8.744 1.00 26.78 450 ARG A O 1
ATOM 3592 N N . VAL A 1 451 ? 44.429 -41.329 8.308 1.00 25.44 451 VAL A N 1
ATOM 3593 C CA . VAL A 1 451 ? 44.655 -41.173 6.867 1.00 25.44 451 VAL A CA 1
ATOM 3594 C C . VAL A 1 451 ? 43.699 -42.038 6.029 1.00 25.44 451 VAL A C 1
ATOM 3596 O O . VAL A 1 451 ? 43.399 -43.156 6.441 1.00 25.44 451 VAL A O 1
ATOM 3599 N N . CYS A 1 452 ? 43.337 -41.530 4.839 1.00 23.08 452 CYS A N 1
ATOM 3600 C CA . CYS A 1 452 ? 43.021 -42.189 3.542 1.00 23.08 452 CYS A CA 1
ATOM 3601 C C . CYS A 1 452 ? 41.764 -41.564 2.913 1.00 23.08 452 CYS A C 1
ATOM 3603 O O . CYS A 1 452 ? 40.755 -41.432 3.587 1.00 23.08 452 CYS A O 1
ATOM 3605 N N . GLU A 1 453 ? 41.680 -41.208 1.635 1.00 23.41 453 GLU A N 1
ATOM 3606 C CA . GLU A 1 453 ? 42.605 -41.246 0.502 1.00 23.41 453 GLU A CA 1
ATOM 3607 C C . GLU A 1 453 ? 41.972 -40.347 -0.573 1.00 23.41 453 GLU A C 1
ATOM 3609 O O . GLU A 1 453 ? 40.764 -40.389 -0.813 1.00 23.41 453 GLU A O 1
ATOM 3614 N N . THR A 1 454 ? 42.780 -39.508 -1.206 1.00 26.70 454 THR A N 1
ATOM 3615 C CA . THR A 1 454 ? 42.398 -38.686 -2.350 1.00 26.70 454 THR A CA 1
ATOM 3616 C C . THR A 1 454 ? 42.357 -39.546 -3.613 1.00 26.70 454 THR A C 1
ATOM 3618 O O . THR A 1 454 ? 43.348 -40.187 -3.957 1.00 26.70 454 THR A O 1
ATOM 3621 N N . ARG A 1 455 ? 41.258 -39.498 -4.375 1.00 24.98 455 ARG A N 1
ATOM 3622 C CA . ARG A 1 455 ? 41.289 -39.856 -5.800 1.00 24.98 455 ARG A CA 1
ATOM 3623 C C . ARG A 1 455 ? 40.774 -38.694 -6.635 1.00 24.98 455 ARG A C 1
ATOM 3625 O O . ARG A 1 455 ? 39.580 -38.435 -6.719 1.00 24.98 455 ARG A O 1
ATOM 3632 N N . ALA A 1 456 ? 41.738 -37.994 -7.216 1.00 25.98 456 ALA A N 1
ATOM 3633 C CA . ALA A 1 456 ? 41.558 -37.077 -8.320 1.00 25.98 456 ALA A CA 1
ATOM 3634 C C . ALA A 1 456 ? 41.399 -37.879 -9.615 1.00 25.98 456 ALA A C 1
ATOM 3636 O O . ALA A 1 456 ? 42.269 -38.691 -9.918 1.00 25.98 456 ALA A O 1
ATOM 3637 N N . GLU A 1 457 ? 40.359 -37.604 -10.400 1.00 24.31 457 GLU A N 1
ATOM 3638 C CA . GLU A 1 457 ? 40.373 -37.840 -11.847 1.00 24.31 457 GLU A CA 1
ATOM 3639 C C . GLU A 1 457 ? 39.742 -36.628 -12.545 1.00 24.31 457 GLU A C 1
ATOM 3641 O O . GLU A 1 457 ? 38.591 -36.267 -12.307 1.00 24.31 457 GLU A O 1
ATOM 3646 N N . MET A 1 458 ? 40.553 -35.970 -13.375 1.00 23.22 458 MET A N 1
ATOM 3647 C CA . MET A 1 458 ? 40.200 -34.853 -14.245 1.00 23.22 458 MET A CA 1
ATOM 3648 C C . MET A 1 458 ? 40.449 -35.291 -15.699 1.00 23.22 458 MET A C 1
ATOM 3650 O O . MET A 1 458 ? 41.563 -35.681 -16.031 1.00 23.22 458 MET A O 1
ATOM 3654 N N . ILE A 1 459 ? 39.414 -35.092 -16.524 1.00 26.84 459 ILE A N 1
ATOM 3655 C CA . ILE A 1 459 ? 39.392 -34.691 -17.950 1.00 26.84 459 ILE A CA 1
ATOM 3656 C C . ILE A 1 459 ? 39.754 -35.706 -19.054 1.00 26.84 459 ILE A C 1
ATOM 3658 O O . ILE A 1 459 ? 40.848 -36.260 -19.080 1.00 26.84 459 ILE A O 1
ATOM 3662 N N . ALA A 1 460 ? 38.838 -35.743 -20.046 1.00 24.73 460 ALA A N 1
ATOM 3663 C CA . ALA A 1 460 ? 39.008 -35.743 -21.521 1.00 24.73 460 ALA A CA 1
ATOM 3664 C C . ALA A 1 460 ? 38.155 -36.861 -22.167 1.00 24.73 460 ALA A C 1
ATOM 3666 O O . ALA A 1 460 ? 38.241 -37.996 -21.725 1.00 24.73 460 ALA A O 1
ATOM 3667 N N . ASN A 1 461 ? 37.351 -36.689 -23.223 1.00 25.61 461 ASN A N 1
ATOM 3668 C CA . ASN A 1 461 ? 37.345 -35.688 -24.289 1.00 25.61 461 ASN A CA 1
ATOM 3669 C C . ASN A 1 461 ? 36.079 -35.851 -25.176 1.00 25.61 461 ASN A C 1
ATOM 3671 O O . ASN A 1 461 ? 35.572 -36.960 -25.298 1.00 25.61 461 ASN A O 1
ATOM 3675 N N . THR A 1 462 ? 35.650 -34.735 -25.777 1.00 25.25 462 THR A N 1
ATOM 3676 C CA . THR A 1 462 ? 35.173 -34.514 -27.169 1.00 25.25 462 THR A CA 1
ATOM 3677 C C . THR A 1 462 ? 34.163 -35.443 -27.892 1.00 25.25 462 THR A C 1
ATOM 3679 O O . THR A 1 462 ? 34.319 -36.656 -27.934 1.00 25.25 462 THR A O 1
ATOM 3682 N N . ASP A 1 463 ? 33.248 -34.769 -28.617 1.00 25.22 463 ASP A N 1
ATOM 3683 C CA . ASP A 1 463 ? 32.607 -35.097 -29.917 1.00 25.22 463 ASP A CA 1
ATOM 3684 C C . ASP A 1 463 ? 31.093 -35.428 -29.991 1.00 25.22 463 ASP A C 1
ATOM 3686 O O . ASP A 1 463 ? 30.548 -36.175 -29.184 1.00 25.22 463 ASP A O 1
ATOM 3690 N N . LEU A 1 464 ? 30.491 -34.883 -31.073 1.00 27.39 464 LEU A N 1
ATOM 3691 C CA . LEU A 1 464 ? 29.122 -34.966 -31.643 1.00 27.39 464 LEU A CA 1
ATOM 3692 C C . LEU A 1 464 ? 28.045 -34.049 -31.014 1.00 27.39 464 LEU A C 1
ATOM 3694 O O . LEU A 1 464 ? 27.710 -34.201 -29.849 1.00 27.39 464 LEU A O 1
ATOM 3698 N N . LEU A 1 465 ? 27.384 -33.081 -31.676 1.00 28.44 465 LEU A N 1
ATOM 3699 C CA . LEU A 1 465 ? 27.217 -32.714 -33.097 1.00 28.44 465 LEU A CA 1
ATOM 3700 C C . LEU A 1 465 ? 26.928 -33.896 -34.033 1.00 28.44 465 LEU A C 1
ATOM 3702 O O . LEU A 1 465 ? 27.781 -34.259 -34.829 1.00 28.44 465 LEU A O 1
ATOM 3706 N N . ASP A 1 466 ? 25.733 -34.489 -33.917 1.00 24.20 466 ASP A N 1
ATOM 3707 C CA . ASP A 1 466 ? 24.846 -34.764 -35.063 1.00 24.20 466 ASP A CA 1
ATOM 3708 C C . ASP A 1 466 ? 23.492 -35.371 -34.634 1.00 24.20 466 ASP A C 1
ATOM 3710 O O . ASP A 1 466 ? 23.419 -36.083 -33.636 1.00 24.20 466 ASP A O 1
ATOM 3714 N N . ALA A 1 467 ? 22.466 -35.136 -35.465 1.00 24.92 467 ALA A N 1
ATOM 3715 C CA . ALA A 1 467 ? 21.123 -35.750 -35.487 1.00 24.92 467 ALA A CA 1
ATOM 3716 C C . ALA A 1 467 ? 20.152 -35.379 -34.329 1.00 24.92 467 ALA A C 1
ATOM 3718 O O . ALA A 1 467 ? 20.493 -35.424 -33.160 1.00 24.92 467 ALA A O 1
ATOM 3719 N N . CYS A 1 468 ? 18.876 -35.035 -34.535 1.00 24.23 468 CYS A N 1
ATOM 3720 C CA . CYS A 1 468 ? 18.008 -35.267 -35.680 1.00 24.23 468 CYS A CA 1
ATOM 3721 C C . CYS A 1 468 ? 16.834 -34.270 -35.684 1.00 24.23 468 CYS A C 1
ATOM 3723 O O . CYS A 1 468 ? 16.125 -34.106 -34.694 1.00 24.23 468 CYS A O 1
ATOM 3725 N N . VAL A 1 469 ? 16.624 -33.660 -36.849 1.00 27.38 469 VAL A N 1
ATOM 3726 C CA . VAL A 1 469 ? 15.349 -33.120 -37.332 1.00 27.38 469 VAL A CA 1
ATOM 3727 C C . VAL A 1 469 ? 14.408 -34.290 -37.612 1.00 27.38 469 VAL A C 1
ATOM 3729 O O . VAL A 1 469 ? 14.795 -35.160 -38.387 1.00 27.38 469 VAL A O 1
ATOM 3732 N N . GLN A 1 470 ? 13.200 -34.272 -37.046 1.00 25.64 470 GLN A N 1
ATOM 3733 C CA . GLN A 1 470 ? 11.973 -34.906 -37.570 1.00 25.64 470 GLN A CA 1
ATOM 3734 C C . GLN A 1 470 ? 10.807 -34.048 -37.032 1.00 25.64 470 GLN A C 1
ATOM 3736 O O . GLN A 1 470 ? 10.561 -34.033 -35.832 1.00 25.64 470 GLN A O 1
ATOM 3741 N N . THR A 1 471 ? 10.305 -33.030 -37.740 1.00 27.09 471 THR A N 1
ATOM 3742 C CA . THR A 1 471 ? 9.251 -33.089 -38.776 1.00 27.09 471 THR A CA 1
ATOM 3743 C C . THR A 1 471 ? 8.477 -34.399 -38.810 1.00 27.09 471 THR A C 1
ATOM 3745 O O . THR A 1 471 ? 8.947 -35.346 -39.430 1.00 27.09 471 THR A O 1
ATOM 3748 N N . ASP A 1 472 ? 7.277 -34.398 -38.228 1.00 24.59 472 ASP A N 1
ATOM 3749 C CA . ASP A 1 472 ? 6.236 -35.357 -38.588 1.00 24.59 472 ASP A CA 1
ATOM 3750 C C . ASP A 1 472 ? 5.069 -34.626 -39.252 1.00 24.59 472 ASP A C 1
ATOM 3752 O O . ASP A 1 472 ? 4.446 -33.711 -38.705 1.00 24.59 472 ASP A O 1
ATOM 3756 N N . GLU A 1 473 ? 4.863 -35.032 -40.499 1.00 24.70 473 GLU A N 1
ATOM 3757 C CA . GLU A 1 473 ? 3.818 -34.640 -41.423 1.00 24.70 473 GLU A CA 1
ATOM 3758 C C . GLU A 1 473 ? 2.481 -35.272 -41.017 1.00 24.70 473 GLU A C 1
ATOM 3760 O O . GLU A 1 473 ? 2.388 -36.456 -40.693 1.00 24.70 473 GLU A O 1
ATOM 3765 N N . VAL A 1 474 ? 1.413 -34.478 -41.090 1.00 25.69 474 VAL A N 1
ATOM 3766 C CA . VAL A 1 474 ? 0.034 -34.968 -41.024 1.00 25.69 474 VAL A CA 1
ATOM 3767 C C . VAL A 1 474 ? -0.303 -35.618 -42.364 1.00 25.69 474 VAL A C 1
ATOM 3769 O O . VAL A 1 474 ? -0.272 -34.952 -43.398 1.00 25.69 474 VAL A O 1
ATOM 3772 N N . THR A 1 475 ? -0.656 -36.902 -42.340 1.00 26.16 475 THR A N 1
ATOM 3773 C CA . THR A 1 475 ? -1.272 -37.608 -43.470 1.00 26.16 475 THR A CA 1
ATOM 3774 C C . THR A 1 475 ? -2.775 -37.759 -43.232 1.00 26.16 475 THR A C 1
ATOM 3776 O O . THR A 1 475 ? -3.218 -38.243 -42.191 1.00 26.16 475 THR A O 1
ATOM 3779 N N . GLU A 1 476 ? -3.562 -37.298 -44.205 1.00 29.22 476 GLU A N 1
ATOM 3780 C CA . GLU A 1 476 ? -4.978 -37.630 -44.376 1.00 29.22 476 GLU A CA 1
ATOM 3781 C C . GLU A 1 476 ? -5.110 -39.070 -44.896 1.00 29.22 476 GLU A C 1
ATOM 3783 O O . GLU A 1 476 ? -4.427 -39.418 -45.856 1.00 29.22 476 GLU A O 1
ATOM 3788 N N . ASP A 1 477 ? -6.004 -39.878 -44.314 1.00 23.89 477 ASP A N 1
ATOM 3789 C CA . ASP A 1 477 ? -7.088 -40.543 -45.061 1.00 23.89 477 ASP A CA 1
ATOM 3790 C C . ASP A 1 477 ? -8.014 -41.383 -44.155 1.00 23.89 477 ASP A C 1
ATOM 3792 O O . ASP A 1 477 ? -7.573 -42.017 -43.197 1.00 23.89 477 ASP A O 1
ATOM 3796 N N . GLY A 1 478 ? -9.298 -41.469 -44.534 1.00 27.42 478 GLY A N 1
ATOM 3797 C CA . GLY A 1 478 ? -10.058 -42.721 -44.368 1.00 27.42 478 GLY A CA 1
ATOM 3798 C C . GLY A 1 478 ? -11.186 -42.822 -43.327 1.00 27.42 478 GLY A C 1
ATOM 3799 O O . GLY A 1 478 ? -11.109 -43.611 -42.396 1.00 27.42 478 GLY A O 1
ATOM 3800 N N . THR A 1 479 ? -12.301 -42.130 -43.584 1.00 26.25 479 THR A N 1
ATOM 3801 C CA . THR A 1 479 ? -13.697 -42.648 -43.562 1.00 26.25 479 THR A CA 1
ATOM 3802 C C . THR A 1 479 ? -14.208 -43.565 -42.428 1.00 26.25 479 THR A C 1
ATOM 3804 O O . THR A 1 479 ? -13.908 -44.755 -42.375 1.00 26.25 479 THR A O 1
ATOM 3807 N N . GLY A 1 480 ? -15.211 -43.069 -41.689 1.00 25.98 480 GLY A N 1
ATOM 3808 C CA . GLY A 1 480 ? -16.142 -43.869 -40.882 1.00 25.98 480 GLY A CA 1
ATOM 3809 C C . GLY A 1 480 ? -17.486 -43.159 -40.687 1.00 25.98 480 GLY A C 1
ATOM 3810 O O . GLY A 1 480 ? -17.705 -42.478 -39.694 1.00 25.98 480 GLY A O 1
ATOM 3811 N N . VAL A 1 481 ? -18.378 -43.290 -41.670 1.00 26.66 481 VAL A N 1
ATOM 3812 C CA . VAL A 1 481 ? -19.755 -42.765 -41.670 1.00 26.66 481 VAL A CA 1
ATOM 3813 C C . VAL A 1 481 ? -20.643 -43.586 -40.732 1.00 26.66 481 VAL A C 1
ATOM 3815 O O . VAL A 1 481 ? -20.809 -44.776 -40.979 1.00 26.66 481 VAL A O 1
ATOM 3818 N N . LEU A 1 482 ? -21.337 -42.950 -39.777 1.00 25.75 482 LEU A N 1
ATOM 3819 C CA . LEU A 1 482 ? -22.672 -43.385 -39.337 1.00 25.75 482 LEU A CA 1
ATOM 3820 C C . LEU A 1 482 ? -23.610 -42.184 -39.115 1.00 25.75 482 LEU A C 1
ATOM 3822 O O . LEU A 1 482 ? -23.215 -41.106 -38.685 1.00 25.75 482 LEU A O 1
ATOM 3826 N N . LYS A 1 483 ? -24.854 -42.405 -39.539 1.00 25.44 483 LYS A N 1
ATOM 3827 C CA . LYS A 1 483 ? -25.907 -41.457 -39.917 1.00 25.44 483 LYS A CA 1
ATOM 3828 C C . LYS A 1 483 ? -26.530 -40.668 -38.756 1.00 25.44 483 LYS A C 1
ATOM 3830 O O . LYS A 1 483 ? -26.926 -41.242 -37.754 1.00 25.44 483 LYS A O 1
ATOM 3835 N N . LEU A 1 484 ? -26.707 -39.371 -39.016 1.00 27.78 484 LEU A N 1
ATOM 3836 C CA . LEU A 1 484 ? -27.965 -38.608 -38.988 1.00 27.78 484 LEU A CA 1
ATOM 3837 C C . LEU A 1 484 ? -29.113 -39.169 -38.127 1.00 27.78 484 LEU A C 1
ATOM 3839 O O . LEU A 1 484 ? -29.726 -40.156 -38.514 1.00 27.78 484 LEU A O 1
ATOM 3843 N N . GLU A 1 485 ? -29.551 -38.389 -37.136 1.00 23.02 485 GLU A N 1
ATOM 3844 C CA . GLU A 1 485 ? -30.966 -38.016 -37.054 1.00 23.02 485 GLU A CA 1
ATOM 3845 C C . GLU A 1 485 ? -31.149 -36.638 -36.404 1.00 23.02 485 GLU A C 1
ATOM 3847 O O . GLU A 1 485 ? -30.724 -36.345 -35.291 1.00 23.02 485 GLU A O 1
ATOM 3852 N N . THR A 1 486 ? -31.741 -35.747 -37.189 1.00 33.97 486 THR A N 1
ATOM 3853 C CA . THR A 1 486 ? -32.078 -34.372 -36.850 1.00 33.97 486 THR A CA 1
ATOM 3854 C C . THR A 1 486 ? -33.420 -34.365 -36.130 1.00 33.97 486 THR A C 1
ATOM 3856 O O . THR A 1 486 ? -34.403 -34.699 -36.774 1.00 33.97 486 THR A O 1
ATOM 3859 N N . PHE A 1 487 ? -33.523 -33.896 -34.881 1.00 23.89 487 PHE A N 1
ATOM 3860 C CA . PHE A 1 487 ? -34.785 -33.323 -34.383 1.00 23.89 487 PHE A CA 1
ATOM 3861 C C . PHE A 1 487 ? -34.575 -32.286 -33.262 1.00 23.89 487 PHE A C 1
ATOM 3863 O O . PHE A 1 487 ? -34.303 -32.590 -32.109 1.00 23.89 487 PHE A O 1
ATOM 3870 N N . LYS A 1 488 ? -34.696 -31.025 -33.691 1.00 40.69 488 LYS A N 1
ATOM 3871 C CA . LYS A 1 488 ? -35.169 -29.805 -33.015 1.00 40.69 488 LYS A CA 1
ATOM 3872 C C . LYS A 1 488 ? -35.469 -29.899 -31.505 1.00 40.69 488 LYS A C 1
ATOM 3874 O O . LYS A 1 488 ? -36.513 -30.408 -31.124 1.00 40.69 488 LYS A O 1
ATOM 3879 N N . ASN A 1 489 ? -34.658 -29.202 -30.706 1.00 29.58 489 ASN A N 1
ATOM 3880 C CA . ASN A 1 489 ? -35.133 -28.302 -29.645 1.00 29.58 489 ASN A CA 1
ATOM 3881 C C . ASN A 1 489 ? -34.133 -27.150 -29.475 1.00 29.58 489 ASN A C 1
ATOM 3883 O O . ASN A 1 489 ? -33.190 -27.175 -28.693 1.00 29.58 489 ASN A O 1
ATOM 3887 N N . SER A 1 490 ? -34.351 -26.152 -30.326 1.00 36.09 490 SER A N 1
ATOM 3888 C CA . SER A 1 490 ? -33.633 -24.893 -30.443 1.00 36.09 490 SER A CA 1
ATOM 3889 C C . SER A 1 490 ? -34.316 -23.864 -29.555 1.00 36.09 490 SER A C 1
ATOM 3891 O O . SER A 1 490 ? -35.432 -23.486 -29.901 1.00 36.09 490 SER A O 1
ATOM 3893 N N . THR A 1 491 ? -33.684 -23.403 -28.465 1.00 36.75 491 THR A N 1
ATOM 3894 C CA . THR A 1 491 ? -33.771 -21.980 -28.041 1.00 36.75 491 THR A CA 1
ATOM 3895 C C . THR A 1 491 ? -32.875 -21.564 -26.867 1.00 36.75 491 THR A C 1
ATOM 3897 O O . THR A 1 491 ? -32.683 -20.365 -26.712 1.00 36.75 491 THR A O 1
ATOM 3900 N N . VAL A 1 492 ? -32.312 -22.472 -26.053 1.00 39.62 492 VAL A N 1
ATOM 3901 C CA . VAL A 1 492 ? -31.642 -22.052 -24.791 1.00 39.62 492 VAL A CA 1
ATOM 3902 C C . VAL A 1 492 ? -30.149 -22.417 -24.697 1.00 39.62 492 VAL A C 1
ATOM 3904 O O . VAL A 1 492 ? -29.414 -21.770 -23.964 1.00 39.62 492 VAL A O 1
ATOM 3907 N N . PHE A 1 493 ? -29.647 -23.365 -25.496 1.00 32.06 493 PHE A N 1
ATOM 3908 C CA . PHE A 1 493 ? -28.212 -23.721 -25.523 1.00 32.06 493 PHE A CA 1
ATOM 3909 C C . PHE A 1 493 ? -27.385 -22.921 -26.555 1.00 32.06 493 PHE A C 1
ATOM 3911 O O . PHE A 1 493 ? -26.157 -23.006 -26.602 1.00 32.06 493 PHE A O 1
ATOM 3918 N N . SER A 1 494 ? -28.057 -22.125 -27.387 1.00 33.34 494 SER A N 1
ATOM 3919 C CA . SER A 1 494 ? -27.449 -21.389 -28.495 1.00 33.34 494 SER A CA 1
ATOM 3920 C C . SER A 1 494 ? -26.608 -20.200 -28.024 1.00 33.34 494 SER A C 1
ATOM 3922 O O . SER A 1 494 ? -25.557 -19.957 -28.584 1.00 33.34 494 SER A O 1
ATOM 3924 N N . SER A 1 495 ? -26.967 -19.490 -26.950 1.00 41.84 495 SER A N 1
ATOM 3925 C CA . SER A 1 495 ? -26.285 -18.224 -26.620 1.00 41.84 495 SER A CA 1
ATOM 3926 C C . SER A 1 495 ? -24.813 -18.374 -26.220 1.00 41.84 495 SER A C 1
ATOM 3928 O O . SER A 1 495 ? -24.011 -17.522 -26.588 1.00 41.84 495 SER A O 1
ATOM 3930 N N . SER A 1 496 ? -24.437 -19.444 -25.510 1.00 43.03 496 SER A N 1
ATOM 3931 C CA . SER A 1 496 ? -23.042 -19.668 -25.092 1.00 43.03 496 SER A CA 1
ATOM 3932 C C . SER A 1 496 ? -22.192 -20.243 -26.225 1.00 43.03 496 SER A C 1
ATOM 3934 O O . SER A 1 496 ? -21.063 -19.810 -26.440 1.00 43.03 496 SER A O 1
ATOM 3936 N N . THR A 1 497 ? -22.756 -21.174 -26.998 1.00 49.28 497 THR A N 1
ATOM 3937 C CA . THR A 1 497 ? -22.064 -21.786 -28.140 1.00 49.28 497 THR A CA 1
ATOM 3938 C C . THR A 1 497 ? -22.005 -20.855 -29.351 1.00 49.28 497 THR A C 1
ATOM 3940 O O . THR A 1 497 ? -21.033 -20.909 -30.094 1.00 49.28 497 THR A O 1
ATOM 3943 N N . ASP A 1 498 ? -22.963 -19.940 -29.524 1.00 50.62 498 ASP A N 1
ATOM 3944 C CA . ASP A 1 498 ? -22.940 -18.895 -30.556 1.00 50.62 498 ASP A CA 1
ATOM 3945 C C . ASP A 1 498 ? -21.937 -17.785 -30.219 1.00 50.62 498 ASP A C 1
ATOM 3947 O O . ASP A 1 498 ? -21.322 -17.229 -31.129 1.00 50.62 498 ASP A O 1
ATOM 3951 N N . LEU A 1 499 ? -21.718 -17.486 -28.931 1.00 58.62 499 LEU A N 1
ATOM 3952 C CA . LEU A 1 499 ? -20.670 -16.562 -28.482 1.00 58.62 499 LEU A CA 1
ATOM 3953 C C . LEU A 1 499 ? -19.276 -17.162 -28.682 1.00 58.62 499 LEU A C 1
ATOM 3955 O O . LEU A 1 499 ? -18.400 -16.504 -29.239 1.00 58.62 499 LEU A O 1
ATOM 3959 N N . GLU A 1 500 ? -19.079 -18.426 -28.308 1.00 59.25 500 GLU A N 1
ATOM 3960 C CA . GLU A 1 500 ? -17.820 -19.138 -28.553 1.00 59.25 500 GLU A CA 1
ATOM 3961 C C . GLU A 1 500 ? -17.585 -19.382 -30.050 1.00 59.25 500 GLU A C 1
ATOM 3963 O O . GLU A 1 500 ? -16.497 -19.116 -30.555 1.00 59.25 500 GLU A O 1
ATOM 3968 N N . SER A 1 501 ? -18.615 -19.783 -30.803 1.00 60.22 501 SER A N 1
ATOM 3969 C CA . SER A 1 501 ? -18.558 -19.908 -32.265 1.00 60.22 501 SER A CA 1
ATOM 3970 C C . SER A 1 501 ? -18.310 -18.557 -32.932 1.00 60.22 501 SER A C 1
ATOM 3972 O O . SER A 1 501 ? -17.561 -18.488 -33.902 1.00 60.22 501 SER A O 1
ATOM 3974 N N . GLY A 1 502 ? -18.894 -17.474 -32.418 1.00 68.50 502 GLY A N 1
ATOM 3975 C CA . GLY A 1 502 ? -18.677 -16.109 -32.890 1.00 68.50 502 GLY A CA 1
ATOM 3976 C C . GLY A 1 502 ? -17.242 -15.645 -32.663 1.00 68.50 502 GLY A C 1
ATOM 3977 O O . GLY A 1 502 ? -16.619 -15.125 -33.587 1.00 68.50 502 GLY A O 1
ATOM 3978 N N . ASN A 1 503 ? -16.686 -15.917 -31.482 1.00 66.44 503 ASN A N 1
ATOM 3979 C CA . ASN A 1 503 ? -15.298 -15.607 -31.143 1.00 66.44 503 ASN A CA 1
ATOM 3980 C C . ASN A 1 503 ? -14.311 -16.441 -31.971 1.00 66.44 503 ASN A C 1
ATOM 3982 O O . ASN A 1 503 ? -13.345 -15.897 -32.506 1.00 66.44 503 ASN A O 1
ATOM 3986 N N . LEU A 1 504 ? -14.576 -17.737 -32.154 1.00 68.00 504 LEU A N 1
ATOM 3987 C CA . LEU A 1 504 ? -13.759 -18.613 -32.995 1.00 68.00 504 LEU A CA 1
ATOM 3988 C C . LEU A 1 504 ? -13.848 -18.223 -34.476 1.00 68.00 504 LEU A C 1
ATOM 3990 O O . LEU A 1 504 ? -12.825 -18.175 -35.150 1.00 68.00 504 LEU A O 1
ATOM 3994 N N . LYS A 1 505 ? -15.030 -17.852 -34.984 1.00 73.75 505 LYS A N 1
ATOM 3995 C CA . LYS A 1 505 ? -15.198 -17.329 -36.352 1.00 73.75 505 LYS A CA 1
ATOM 3996 C C . LYS A 1 505 ? -14.486 -15.994 -36.541 1.00 73.75 505 LYS A C 1
ATOM 3998 O O . LYS A 1 505 ? -13.831 -15.804 -37.560 1.00 73.75 505 LYS A O 1
ATOM 4003 N N . ALA A 1 506 ? -14.570 -15.085 -35.569 1.00 74.88 506 ALA A N 1
ATOM 4004 C CA . ALA A 1 506 ? -13.838 -13.822 -35.602 1.00 74.88 506 ALA A CA 1
ATOM 4005 C C . ALA A 1 506 ? -12.322 -14.063 -35.622 1.00 74.88 506 ALA A C 1
ATOM 4007 O O . ALA A 1 506 ? -11.616 -13.443 -36.418 1.00 74.88 506 ALA A O 1
ATOM 4008 N N . ARG A 1 507 ? -11.841 -15.025 -34.824 1.00 80.62 507 ARG A N 1
ATOM 4009 C CA . ARG A 1 507 ? -10.433 -15.423 -34.802 1.00 80.62 507 ARG A CA 1
ATOM 4010 C C . ARG A 1 507 ? -9.985 -16.072 -36.112 1.00 80.62 507 ARG A C 1
ATOM 4012 O O . ARG A 1 507 ? -8.903 -15.752 -36.589 1.00 80.62 507 ARG A O 1
ATOM 4019 N N . ILE A 1 508 ? -10.811 -16.922 -36.722 1.00 77.94 508 ILE A N 1
ATOM 4020 C CA . ILE A 1 508 ? -10.535 -17.527 -38.034 1.00 77.94 508 ILE A CA 1
ATOM 4021 C C . ILE A 1 508 ? -10.450 -16.448 -39.116 1.00 77.94 508 ILE A C 1
ATOM 4023 O O . ILE A 1 508 ? -9.477 -16.429 -39.857 1.00 77.94 508 ILE A O 1
ATOM 4027 N N . ILE A 1 509 ? -11.389 -15.499 -39.158 1.00 80.62 509 ILE A N 1
ATOM 4028 C CA . ILE A 1 509 ? -11.363 -14.389 -40.128 1.00 80.62 509 ILE A CA 1
ATOM 4029 C C . ILE A 1 509 ? -10.105 -13.527 -39.948 1.00 80.62 509 ILE A C 1
ATOM 4031 O O . ILE A 1 509 ? -9.532 -13.030 -40.917 1.00 80.62 509 ILE A O 1
ATOM 4035 N N . GLU A 1 510 ? -9.672 -13.304 -38.708 1.00 77.31 510 GLU A N 1
ATOM 4036 C CA . GLU A 1 510 ? -8.459 -12.542 -38.419 1.00 77.31 510 GLU A CA 1
ATOM 4037 C C . GLU A 1 510 ? -7.193 -13.286 -38.867 1.00 77.31 510 GLU A C 1
ATOM 4039 O O . GLU A 1 510 ? -6.331 -12.685 -39.513 1.00 77.31 510 GLU A O 1
ATOM 4044 N N . LEU A 1 511 ? -7.133 -14.598 -38.623 1.00 77.25 511 LEU A N 1
ATOM 4045 C CA . LEU A 1 511 ? -6.064 -15.474 -39.104 1.00 77.25 511 LEU A CA 1
ATOM 4046 C C . LEU A 1 511 ? -6.065 -15.613 -40.634 1.00 77.25 511 LEU A C 1
ATOM 4048 O O . LEU A 1 511 ? -4.999 -15.646 -41.239 1.00 77.25 511 LEU A O 1
ATOM 4052 N N . GLU A 1 512 ? -7.228 -15.630 -41.287 1.00 76.56 512 GLU A N 1
ATOM 4053 C CA . GLU A 1 512 ? -7.345 -15.616 -42.751 1.00 76.56 512 GLU A CA 1
ATOM 4054 C C . GLU A 1 512 ? -6.826 -14.300 -43.337 1.00 76.56 512 GLU A C 1
ATOM 4056 O O . GLU A 1 512 ? -6.041 -14.316 -44.282 1.00 76.56 512 GLU A O 1
ATOM 4061 N N . LYS A 1 513 ? -7.161 -13.157 -42.726 1.00 75.06 513 LYS A N 1
ATOM 4062 C CA . LYS A 1 513 ? -6.606 -11.849 -43.116 1.00 75.06 513 LYS A CA 1
ATOM 4063 C C . LYS A 1 513 ? -5.102 -11.762 -42.889 1.00 75.06 513 LYS A C 1
ATOM 4065 O O . LYS A 1 513 ? -4.403 -11.068 -43.625 1.00 75.06 513 LYS A O 1
ATOM 4070 N N . GLU A 1 514 ? -4.586 -12.385 -41.836 1.00 74.00 514 GLU A N 1
ATOM 4071 C CA . GLU A 1 514 ? -3.148 -12.452 -41.582 1.00 74.00 514 GLU A CA 1
ATOM 4072 C C . GLU A 1 514 ? -2.445 -13.372 -42.587 1.00 74.00 514 GLU A C 1
ATOM 4074 O O . GLU A 1 514 ? -1.449 -12.962 -43.177 1.00 74.00 514 GLU A O 1
ATOM 4079 N N . LYS A 1 515 ? -3.027 -14.535 -42.902 1.00 83.25 515 LYS A N 1
ATOM 4080 C CA . LYS A 1 515 ? -2.567 -15.432 -43.971 1.00 83.25 515 LYS A CA 1
ATOM 4081 C C . LYS A 1 515 ? -2.552 -14.736 -45.332 1.00 83.25 515 LYS A C 1
ATOM 4083 O O . LYS A 1 515 ? -1.564 -14.853 -46.047 1.00 83.25 515 LYS A O 1
ATOM 4088 N N . GLU A 1 516 ? -3.600 -13.993 -45.689 1.00 78.44 516 GLU A N 1
ATOM 4089 C CA . GLU A 1 516 ? -3.647 -13.207 -46.929 1.00 78.44 516 GLU A CA 1
ATOM 4090 C C . GLU A 1 516 ? -2.591 -12.097 -46.936 1.00 78.44 516 GLU A C 1
ATOM 4092 O O . GLU A 1 516 ? -1.909 -11.912 -47.942 1.00 78.44 516 GLU A O 1
ATOM 4097 N N . ARG A 1 517 ? -2.387 -11.395 -45.812 1.00 76.19 517 ARG A N 1
ATOM 4098 C CA . ARG A 1 517 ? -1.318 -10.389 -45.683 1.00 76.19 517 ARG A CA 1
ATOM 4099 C C . ARG A 1 517 ? 0.069 -11.002 -45.865 1.00 76.19 517 ARG A C 1
ATOM 4101 O O . ARG A 1 517 ? 0.878 -10.442 -46.602 1.00 76.19 517 ARG A O 1
ATOM 4108 N N . ILE A 1 518 ? 0.328 -12.152 -45.244 1.00 79.75 518 ILE A N 1
ATOM 4109 C CA . ILE A 1 518 ? 1.591 -12.886 -45.385 1.00 79.75 518 ILE A CA 1
ATOM 4110 C C . ILE A 1 518 ? 1.756 -13.398 -46.821 1.00 79.75 518 ILE A C 1
ATOM 4112 O O . ILE A 1 518 ? 2.829 -13.244 -47.393 1.00 79.75 518 ILE A O 1
ATOM 4116 N N . ALA A 1 519 ? 0.703 -13.937 -47.440 1.00 80.75 519 ALA A N 1
ATOM 4117 C CA . ALA A 1 519 ? 0.736 -14.417 -48.821 1.00 80.75 519 ALA A CA 1
ATOM 4118 C C . ALA A 1 519 ? 1.007 -13.283 -49.821 1.00 80.75 519 ALA A C 1
ATOM 4120 O O . ALA A 1 519 ? 1.839 -13.435 -50.710 1.00 80.75 519 ALA A O 1
ATOM 4121 N N . VAL A 1 520 ? 0.371 -12.120 -49.645 1.00 78.31 520 VAL A N 1
ATOM 4122 C CA . VAL A 1 520 ? 0.650 -10.924 -50.452 1.00 78.31 520 VAL A CA 1
ATOM 4123 C C . VAL A 1 520 ? 2.081 -10.440 -50.226 1.00 78.31 520 VAL A C 1
ATOM 4125 O O . VAL A 1 520 ? 2.760 -10.104 -51.192 1.00 78.31 520 VAL A O 1
ATOM 4128 N N . GLY A 1 521 ? 2.571 -10.444 -48.982 1.00 77.31 521 GLY A N 1
ATOM 4129 C CA . GLY A 1 521 ? 3.965 -10.123 -48.667 1.00 77.31 521 GLY A CA 1
ATOM 4130 C C . GLY A 1 521 ? 4.957 -11.070 -49.350 1.00 77.31 521 GLY A C 1
ATOM 4131 O O . GLY A 1 521 ? 5.917 -10.614 -49.968 1.00 77.31 521 GLY A O 1
ATOM 4132 N N . ALA A 1 522 ? 4.688 -12.376 -49.315 1.00 74.75 522 ALA A N 1
ATOM 4133 C CA . ALA A 1 522 ? 5.494 -13.400 -49.971 1.00 74.75 522 ALA A CA 1
ATOM 4134 C C . ALA A 1 522 ? 5.477 -13.260 -51.501 1.00 74.75 522 ALA A C 1
ATOM 4136 O O . ALA A 1 522 ? 6.522 -13.387 -52.138 1.00 74.75 522 ALA A O 1
ATOM 4137 N N . GLU A 1 523 ? 4.328 -12.936 -52.095 1.00 71.62 523 GLU A N 1
ATOM 4138 C CA . GLU A 1 523 ? 4.218 -12.751 -53.543 1.00 71.62 523 GLU A CA 1
ATOM 4139 C C . GLU A 1 523 ? 4.871 -11.442 -54.004 1.00 71.62 523 GLU A C 1
ATOM 4141 O O . GLU A 1 523 ? 5.508 -11.394 -55.054 1.00 71.62 523 GLU A O 1
ATOM 4146 N N . LEU A 1 524 ? 4.822 -10.392 -53.178 1.00 69.25 524 LEU A N 1
ATOM 4147 C CA . LEU A 1 524 ? 5.559 -9.151 -53.414 1.00 69.25 524 LEU A CA 1
ATOM 4148 C C . LEU A 1 524 ? 7.076 -9.377 -53.332 1.00 69.25 524 LEU A C 1
ATOM 4150 O O . LEU A 1 524 ? 7.825 -8.813 -54.130 1.00 69.25 524 LEU A O 1
ATOM 4154 N N . LEU A 1 525 ? 7.530 -10.218 -52.397 1.00 72.25 525 LEU A N 1
ATOM 4155 C CA . LEU A 1 525 ? 8.926 -10.647 -52.289 1.00 72.25 525 LEU A CA 1
ATOM 4156 C C . LEU A 1 525 ? 9.341 -11.529 -53.470 1.00 72.25 525 LEU A C 1
ATOM 4158 O O . LEU A 1 525 ? 10.425 -11.319 -54.005 1.00 72.25 525 LEU A O 1
ATOM 4162 N N . ARG A 1 526 ? 8.480 -12.437 -53.947 1.00 72.62 526 ARG A N 1
ATOM 4163 C CA . ARG A 1 526 ? 8.705 -13.208 -55.183 1.00 72.62 526 ARG A CA 1
ATOM 4164 C C . ARG A 1 526 ? 8.795 -12.315 -56.410 1.00 72.62 526 ARG A C 1
ATOM 4166 O O . ARG A 1 526 ? 9.747 -12.449 -57.167 1.00 72.62 526 ARG A O 1
ATOM 4173 N N . MET A 1 527 ? 7.873 -11.367 -56.576 1.00 69.31 527 MET A N 1
ATOM 4174 C CA . MET A 1 527 ? 7.922 -10.389 -57.666 1.00 69.31 527 MET A CA 1
ATOM 4175 C C . MET A 1 527 ? 9.180 -9.521 -57.586 1.00 69.31 527 MET A C 1
ATOM 4177 O O . MET A 1 527 ? 9.780 -9.230 -58.618 1.00 69.31 527 MET A O 1
ATOM 4181 N N . LYS A 1 528 ? 9.613 -9.117 -56.383 1.00 69.19 528 LYS A N 1
ATOM 4182 C CA . LYS A 1 528 ? 10.885 -8.403 -56.187 1.00 69.19 528 LYS A CA 1
ATOM 4183 C C . LYS A 1 528 ? 12.087 -9.282 -56.533 1.00 69.19 528 LYS A C 1
ATOM 4185 O O . LYS A 1 528 ? 12.962 -8.807 -57.244 1.00 69.19 528 LYS A O 1
ATOM 4190 N N . LEU A 1 529 ? 12.098 -10.549 -56.122 1.00 64.69 529 LEU A N 1
ATOM 4191 C CA . LEU A 1 529 ? 13.133 -11.528 -56.472 1.00 64.69 529 LEU A CA 1
ATOM 4192 C C . LEU A 1 529 ? 13.196 -11.789 -57.977 1.00 64.69 529 LEU A C 1
ATOM 4194 O O . LEU A 1 529 ? 14.276 -11.857 -58.545 1.00 64.69 529 LEU A O 1
ATOM 4198 N N . GLU A 1 530 ? 12.054 -11.893 -58.649 1.00 69.38 530 GLU A N 1
ATOM 4199 C CA . GLU A 1 530 ? 11.977 -12.088 -60.096 1.00 69.38 530 GLU A CA 1
ATOM 4200 C C . GLU A 1 530 ? 12.399 -10.825 -60.862 1.00 69.38 530 GLU A C 1
ATOM 4202 O O . GLU A 1 530 ? 13.023 -10.908 -61.920 1.00 69.38 530 GLU A O 1
ATOM 4207 N N . ARG A 1 531 ? 12.144 -9.642 -60.290 1.00 62.16 531 ARG A N 1
ATOM 4208 C CA . ARG A 1 531 ? 12.639 -8.355 -60.794 1.00 62.16 531 ARG A CA 1
ATOM 4209 C C . ARG A 1 531 ? 14.152 -8.212 -60.608 1.00 62.16 531 ARG A C 1
ATOM 421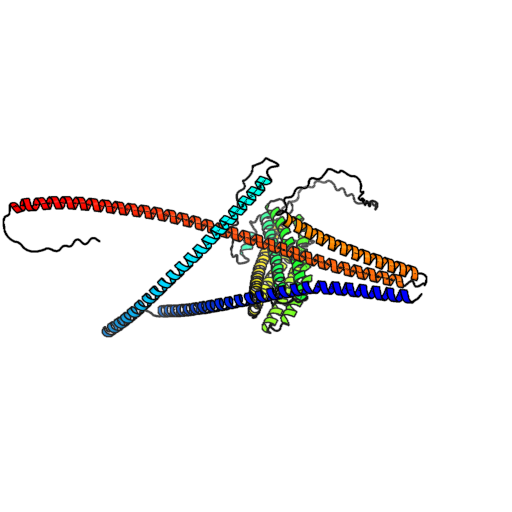1 O O . ARG A 1 531 ? 14.809 -7.771 -61.543 1.00 62.16 531 ARG A O 1
ATOM 4218 N N . LEU A 1 532 ? 14.686 -8.663 -59.471 1.00 54.69 532 LEU A N 1
ATOM 4219 C CA . LEU A 1 532 ? 16.121 -8.781 -59.190 1.00 54.69 532 LEU A CA 1
ATOM 4220 C C . LEU A 1 532 ? 16.800 -9.788 -60.128 1.00 54.69 532 LEU A C 1
ATOM 4222 O O . LEU A 1 532 ? 17.876 -9.525 -60.653 1.00 54.69 532 LEU A O 1
ATOM 4226 N N . ARG A 1 533 ? 16.136 -10.910 -60.430 1.00 57.19 533 ARG A N 1
ATOM 4227 C CA . ARG A 1 533 ? 16.612 -11.932 -61.378 1.00 57.19 533 ARG A CA 1
ATOM 4228 C C . ARG A 1 533 ? 16.639 -11.428 -62.823 1.00 57.19 533 ARG A C 1
ATOM 4230 O O . ARG A 1 533 ? 17.464 -11.874 -63.610 1.00 57.19 533 ARG A O 1
ATOM 4237 N N . ARG A 1 534 ? 15.758 -10.481 -63.166 1.00 52.78 534 ARG A N 1
ATOM 4238 C CA . ARG A 1 534 ? 15.748 -9.768 -64.458 1.00 52.78 534 ARG A CA 1
ATOM 4239 C C . ARG A 1 534 ? 16.718 -8.584 -64.498 1.00 52.78 534 ARG A C 1
ATOM 4241 O O . ARG A 1 534 ? 17.113 -8.202 -65.589 1.00 52.78 534 ARG A O 1
ATOM 4248 N N . SER A 1 535 ? 17.105 -8.025 -63.349 1.00 47.53 535 SER A N 1
ATOM 4249 C CA . SER A 1 535 ? 18.171 -7.017 -63.246 1.00 47.53 535 SER A CA 1
ATOM 4250 C C . SER A 1 535 ? 19.564 -7.623 -63.046 1.00 47.53 535 SER A C 1
ATOM 4252 O O . SER A 1 535 ? 20.539 -6.890 -63.063 1.00 47.53 535 SER A O 1
ATOM 4254 N N . SER A 1 536 ? 19.671 -8.948 -62.888 1.00 46.81 536 SER A N 1
ATOM 4255 C CA . SER A 1 536 ? 20.944 -9.682 -62.785 1.00 46.81 536 SER A CA 1
ATOM 4256 C C . SER A 1 536 ? 21.719 -9.762 -64.110 1.00 46.81 536 SER A C 1
ATOM 4258 O O . SER A 1 536 ? 22.798 -10.343 -64.136 1.00 46.81 536 SER A O 1
ATOM 4260 N N . ASP A 1 537 ? 21.166 -9.226 -65.202 1.00 49.62 537 ASP A N 1
ATOM 4261 C CA . ASP A 1 537 ? 21.832 -9.152 -66.511 1.00 49.62 537 ASP A CA 1
ATOM 4262 C C . ASP A 1 537 ? 22.651 -7.857 -66.683 1.00 49.62 537 ASP A C 1
ATOM 4264 O O . ASP A 1 537 ? 23.282 -7.662 -67.717 1.00 49.62 537 ASP A O 1
ATOM 4268 N N . ASP A 1 538 ? 22.676 -6.975 -65.673 1.00 45.34 538 ASP A N 1
ATOM 4269 C CA . ASP A 1 538 ? 23.546 -5.796 -65.660 1.00 45.34 538 ASP A CA 1
ATOM 4270 C C . ASP A 1 538 ? 24.295 -5.705 -64.322 1.00 45.34 538 ASP A C 1
ATOM 4272 O O . ASP A 1 538 ? 23.708 -5.596 -63.242 1.00 45.34 538 ASP A O 1
ATOM 4276 N N . GLY A 1 539 ? 25.615 -5.868 -64.391 1.00 50.97 539 GLY A N 1
ATOM 4277 C CA . GLY A 1 539 ? 26.479 -6.095 -63.239 1.00 50.97 539 GLY A CA 1
ATOM 4278 C C . GLY A 1 539 ? 26.636 -4.871 -62.336 1.00 50.97 539 GLY A C 1
ATOM 4279 O O . GLY A 1 539 ? 27.160 -3.843 -62.753 1.00 50.97 539 GLY A O 1
ATOM 4280 N N . SER A 1 540 ? 26.273 -5.013 -61.060 1.00 53.44 540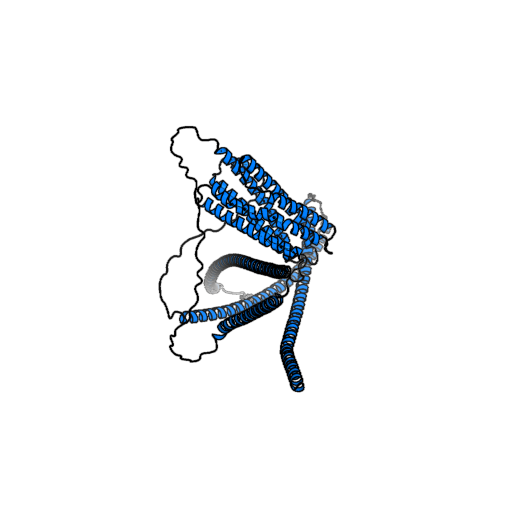 SER A N 1
ATOM 4281 C CA . SER A 1 540 ? 26.850 -4.235 -59.953 1.00 53.44 540 SER A CA 1
ATOM 4282 C C . SER A 1 540 ? 26.656 -4.977 -58.621 1.00 53.44 540 SER A C 1
ATOM 4284 O O . SER A 1 540 ? 25.538 -5.299 -58.225 1.00 53.44 540 SER A O 1
ATOM 4286 N N . GLU A 1 541 ? 27.756 -5.292 -57.932 1.00 51.81 541 GLU A N 1
ATOM 4287 C CA . GLU A 1 541 ? 27.777 -6.110 -56.703 1.00 51.81 541 GLU A CA 1
ATOM 4288 C C . GLU A 1 541 ? 27.296 -5.371 -55.431 1.00 51.81 541 GLU A C 1
ATOM 4290 O O . GLU A 1 541 ? 27.182 -5.991 -54.374 1.00 51.81 541 GLU A O 1
ATOM 4295 N N . ASP A 1 542 ? 26.957 -4.078 -55.512 1.00 53.53 542 ASP A N 1
ATOM 4296 C CA . ASP A 1 542 ? 26.557 -3.259 -54.351 1.00 53.53 542 ASP A CA 1
ATOM 4297 C C . ASP A 1 542 ? 25.044 -3.263 -54.051 1.00 53.53 542 ASP A C 1
ATOM 4299 O O . ASP A 1 542 ? 24.631 -3.028 -52.915 1.00 53.53 542 ASP A O 1
ATOM 4303 N N . GLN A 1 543 ? 24.194 -3.587 -55.028 1.00 52.75 543 GLN A N 1
ATOM 4304 C CA . GLN A 1 543 ? 22.734 -3.594 -54.852 1.00 52.75 543 GLN A CA 1
ATOM 4305 C C . GLN A 1 543 ? 22.199 -4.709 -53.914 1.00 52.75 543 GLN A C 1
ATOM 4307 O O . GLN A 1 543 ? 21.303 -4.427 -53.114 1.00 52.75 543 GLN A O 1
ATOM 4312 N N . PRO A 1 544 ? 22.736 -5.951 -53.920 1.00 54.62 544 PRO A N 1
ATOM 4313 C CA . PRO A 1 544 ? 22.251 -7.030 -53.052 1.00 54.62 544 PRO A CA 1
ATOM 4314 C C . PRO A 1 544 ? 22.520 -6.793 -51.561 1.00 54.62 544 PRO A C 1
ATOM 4316 O O . PRO A 1 544 ? 21.775 -7.290 -50.719 1.00 54.62 544 PRO A O 1
ATOM 4319 N N . ARG A 1 545 ? 23.578 -6.043 -51.214 1.00 57.91 545 ARG A N 1
ATOM 4320 C CA . ARG A 1 545 ? 23.920 -5.734 -49.814 1.00 57.91 545 ARG A CA 1
ATOM 4321 C C . ARG A 1 545 ? 22.924 -4.761 -49.189 1.00 57.91 545 ARG A C 1
ATOM 4323 O O . ARG A 1 545 ? 22.461 -5.017 -48.083 1.00 57.91 545 ARG A O 1
ATOM 4330 N N . ALA A 1 546 ? 22.548 -3.714 -49.922 1.00 58.94 546 ALA A N 1
ATOM 4331 C CA . ALA A 1 546 ? 21.554 -2.742 -49.472 1.00 58.94 546 ALA A CA 1
ATOM 4332 C C . ALA A 1 546 ? 20.160 -3.376 -49.294 1.00 58.94 546 ALA A C 1
ATOM 4334 O O . ALA A 1 546 ? 19.444 -3.058 -48.347 1.00 58.94 546 ALA A O 1
ATOM 4335 N N . ASP A 1 547 ? 19.787 -4.323 -50.161 1.00 65.00 547 ASP A N 1
ATOM 4336 C CA . ASP A 1 547 ? 18.506 -5.030 -50.053 1.00 65.00 547 ASP A CA 1
ATOM 4337 C C . ASP A 1 547 ? 18.455 -5.976 -48.835 1.00 65.00 547 ASP A C 1
ATOM 4339 O O . ASP A 1 547 ? 17.406 -6.102 -48.202 1.00 65.00 547 ASP A O 1
ATOM 4343 N N . ILE A 1 548 ? 19.577 -6.612 -48.469 1.00 72.44 548 ILE A N 1
ATOM 4344 C CA . ILE A 1 548 ? 19.686 -7.439 -47.252 1.00 72.44 548 ILE A CA 1
ATOM 4345 C C . ILE A 1 548 ? 19.614 -6.569 -45.993 1.00 72.44 548 ILE A C 1
ATOM 4347 O O . ILE A 1 548 ? 18.927 -6.933 -45.040 1.00 72.44 548 ILE A O 1
ATOM 4351 N N . GLU A 1 549 ? 20.270 -5.409 -46.000 1.00 72.00 549 GLU A N 1
ATOM 4352 C CA . GLU A 1 549 ? 20.270 -4.469 -44.876 1.00 72.00 549 GLU A CA 1
ATOM 4353 C C . GLU A 1 549 ? 18.854 -3.958 -44.572 1.00 72.00 549 GLU A C 1
ATOM 4355 O O . GLU A 1 549 ? 18.424 -3.999 -43.426 1.00 72.00 549 GLU A O 1
ATOM 4360 N N . ILE A 1 550 ? 18.058 -3.627 -45.596 1.00 76.00 550 ILE A N 1
ATOM 4361 C CA . ILE A 1 550 ? 16.646 -3.229 -45.427 1.00 76.00 550 ILE A CA 1
ATOM 4362 C C . ILE A 1 550 ? 15.795 -4.358 -44.820 1.00 76.00 550 ILE A C 1
ATOM 4364 O O . ILE A 1 550 ? 14.859 -4.097 -44.062 1.00 76.00 550 ILE A O 1
ATOM 4368 N N . VAL A 1 551 ? 16.083 -5.617 -45.162 1.00 74.06 551 VAL A N 1
ATOM 4369 C CA . VAL A 1 551 ? 15.355 -6.776 -44.623 1.00 74.06 551 VAL A CA 1
ATOM 4370 C C . VAL A 1 551 ? 15.711 -7.013 -43.156 1.00 74.06 551 VAL A C 1
ATOM 4372 O O . VAL A 1 551 ? 14.809 -7.265 -42.358 1.00 74.06 551 VAL A O 1
ATOM 4375 N N . ILE A 1 552 ? 16.989 -6.890 -42.789 1.00 76.00 552 ILE A N 1
ATOM 4376 C CA . ILE A 1 552 ? 17.442 -6.962 -41.392 1.00 76.00 552 ILE A CA 1
ATOM 4377 C C . ILE A 1 552 ? 16.770 -5.854 -40.576 1.00 76.00 552 ILE A C 1
ATOM 4379 O O . ILE A 1 552 ? 16.088 -6.146 -39.599 1.00 76.00 552 ILE A O 1
ATOM 4383 N N . ASP A 1 553 ? 16.834 -4.618 -41.062 1.00 75.62 553 ASP A N 1
ATOM 4384 C CA . ASP A 1 553 ? 16.291 -3.420 -40.414 1.00 75.62 553 ASP A CA 1
ATOM 4385 C C . ASP A 1 553 ? 14.749 -3.470 -40.265 1.00 75.62 553 ASP A C 1
ATOM 4387 O O . ASP A 1 553 ? 14.151 -2.872 -39.366 1.00 75.62 553 ASP A O 1
ATOM 4391 N N . TYR A 1 554 ? 14.062 -4.211 -41.141 1.00 82.50 554 TYR A N 1
ATOM 4392 C CA . TYR A 1 554 ? 12.633 -4.507 -41.008 1.00 82.50 554 TYR A CA 1
ATOM 4393 C C . TYR A 1 554 ? 12.353 -5.546 -39.914 1.00 82.50 554 TYR A C 1
ATOM 4395 O O . TYR A 1 554 ? 11.442 -5.356 -39.104 1.00 82.50 554 TYR A O 1
ATOM 4403 N N . TYR A 1 555 ? 13.110 -6.646 -39.884 1.00 81.50 555 TYR A N 1
ATOM 4404 C CA . TYR A 1 555 ? 12.912 -7.693 -38.882 1.00 81.50 555 TYR A CA 1
ATOM 4405 C C . TYR A 1 555 ? 13.356 -7.257 -37.486 1.00 81.50 555 TYR A C 1
ATOM 4407 O O . TYR A 1 555 ? 12.688 -7.621 -36.524 1.00 81.50 555 TYR A O 1
ATOM 4415 N N . GLU A 1 556 ? 14.395 -6.431 -37.364 1.00 81.56 556 GLU A N 1
ATOM 4416 C CA . GLU A 1 556 ? 14.814 -5.827 -36.096 1.00 81.56 556 GLU A CA 1
ATOM 4417 C C . GLU A 1 556 ? 13.699 -4.956 -35.509 1.00 81.56 556 GLU A C 1
ATOM 4419 O O . GLU A 1 556 ? 13.236 -5.233 -34.402 1.00 81.56 556 GLU A O 1
ATOM 4424 N N . ARG A 1 557 ? 13.141 -4.017 -36.291 1.00 79.94 557 ARG A N 1
ATOM 4425 C CA . ARG A 1 557 ? 11.969 -3.232 -35.855 1.00 79.94 557 ARG A CA 1
ATOM 4426 C C . ARG A 1 557 ? 10.776 -4.113 -35.500 1.00 79.94 557 ARG A C 1
ATOM 4428 O O . ARG A 1 557 ? 10.065 -3.848 -34.535 1.00 79.94 557 ARG A O 1
ATOM 4435 N N . ARG A 1 558 ? 10.532 -5.182 -36.266 1.00 82.62 558 ARG A N 1
ATOM 4436 C CA . ARG A 1 558 ? 9.413 -6.089 -35.989 1.00 82.62 558 ARG A CA 1
ATOM 4437 C C . ARG A 1 558 ? 9.610 -6.870 -34.689 1.00 82.62 558 ARG A C 1
ATOM 4439 O O . ARG A 1 558 ? 8.637 -7.117 -33.977 1.00 82.62 558 ARG A O 1
ATOM 4446 N N . ILE A 1 559 ? 10.841 -7.267 -34.383 1.00 81.25 559 ILE A N 1
ATOM 4447 C CA . ILE A 1 559 ? 11.196 -7.912 -33.118 1.00 81.25 559 ILE A CA 1
ATOM 4448 C C . ILE A 1 559 ? 11.005 -6.925 -31.963 1.00 81.25 559 ILE A C 1
ATOM 4450 O O . ILE A 1 559 ? 10.403 -7.301 -30.959 1.00 81.25 559 ILE A O 1
ATOM 4454 N N . GLU A 1 560 ? 11.428 -5.669 -32.116 1.00 79.12 560 GLU A N 1
ATOM 4455 C CA . GLU A 1 560 ? 11.214 -4.612 -31.119 1.00 79.12 560 GLU A CA 1
ATOM 4456 C C . GLU A 1 560 ? 9.721 -4.390 -30.827 1.00 79.12 560 GLU A C 1
ATOM 4458 O O . GLU A 1 560 ? 9.305 -4.476 -29.672 1.00 79.12 560 GLU A O 1
ATOM 4463 N N . GLU A 1 561 ? 8.886 -4.226 -31.859 1.00 78.56 561 GLU A N 1
ATOM 4464 C CA . GLU A 1 561 ? 7.429 -4.089 -31.704 1.00 78.56 561 GLU A CA 1
ATOM 4465 C C . GLU A 1 561 ? 6.802 -5.278 -30.956 1.00 78.56 561 GLU A C 1
ATOM 4467 O O . GLU A 1 561 ? 5.927 -5.110 -30.102 1.00 78.56 561 GLU A O 1
ATOM 4472 N N . LEU A 1 562 ? 7.227 -6.505 -31.281 1.00 83.00 562 LEU A N 1
ATOM 4473 C CA . LEU A 1 562 ? 6.724 -7.715 -30.628 1.00 83.00 562 LEU A CA 1
ATOM 4474 C C . LEU A 1 562 ? 7.187 -7.809 -29.169 1.00 83.00 562 LEU A C 1
ATOM 4476 O O . LEU A 1 562 ? 6.412 -8.241 -28.313 1.00 83.00 562 LEU A O 1
ATOM 4480 N N . LEU A 1 563 ? 8.414 -7.381 -28.864 1.00 76.38 563 LEU A N 1
ATOM 4481 C CA . LEU A 1 563 ? 8.924 -7.309 -27.496 1.00 76.38 563 LEU A CA 1
ATOM 4482 C C . LEU A 1 563 ? 8.144 -6.289 -26.660 1.00 76.38 563 LEU A C 1
ATOM 4484 O O . LEU A 1 563 ? 7.786 -6.598 -25.521 1.00 76.38 563 LEU A O 1
ATOM 4488 N N . GLU A 1 564 ? 7.815 -5.123 -27.219 1.00 76.50 564 GLU A N 1
ATOM 4489 C CA . GLU A 1 564 ? 6.987 -4.113 -26.548 1.00 76.50 564 GLU A CA 1
ATOM 4490 C C . GLU A 1 564 ? 5.578 -4.632 -26.249 1.00 76.50 564 GLU A C 1
ATOM 4492 O O . GLU A 1 564 ? 5.083 -4.496 -25.126 1.00 76.50 564 GLU A O 1
ATOM 4497 N N . GLN A 1 565 ? 4.938 -5.284 -27.224 1.00 78.75 565 GLN A N 1
ATOM 4498 C CA . GLN A 1 565 ? 3.614 -5.882 -27.034 1.00 78.75 565 GLN A CA 1
ATOM 4499 C C . GLN A 1 565 ? 3.636 -6.979 -25.969 1.00 78.75 565 GLN A C 1
ATOM 4501 O O . GLN A 1 565 ? 2.746 -7.042 -25.119 1.00 78.75 565 GLN A O 1
ATOM 4506 N N . LEU A 1 566 ? 4.669 -7.822 -25.972 1.00 80.75 566 LEU A N 1
ATOM 4507 C CA . LEU A 1 566 ? 4.834 -8.882 -24.985 1.00 80.75 566 LEU A CA 1
ATOM 4508 C C . LEU A 1 566 ? 5.056 -8.306 -23.581 1.00 80.75 566 LEU A C 1
ATOM 4510 O O . LEU A 1 566 ? 4.459 -8.797 -22.622 1.00 80.75 566 LEU A O 1
ATOM 4514 N N . GLN A 1 567 ? 5.854 -7.244 -23.444 1.00 72.81 567 GLN A N 1
ATOM 4515 C CA . GLN A 1 567 ? 6.028 -6.540 -22.171 1.00 72.81 567 GLN A CA 1
ATOM 4516 C C . GLN A 1 567 ? 4.726 -5.893 -21.684 1.00 72.81 567 GLN A C 1
ATOM 4518 O O . GLN A 1 567 ? 4.400 -6.008 -20.504 1.00 72.81 567 GLN A O 1
ATOM 4523 N N . PHE A 1 568 ? 3.953 -5.271 -22.577 1.00 76.19 568 PHE A N 1
ATOM 4524 C CA . PHE A 1 568 ? 2.659 -4.670 -22.247 1.00 76.19 568 PHE A CA 1
ATOM 4525 C C . PHE A 1 568 ? 1.618 -5.706 -21.799 1.00 76.19 568 PHE A C 1
ATOM 4527 O O . PHE A 1 568 ? 0.863 -5.483 -20.853 1.00 76.19 568 PHE A O 1
ATOM 4534 N N . ILE A 1 569 ? 1.566 -6.865 -22.458 1.00 74.44 569 ILE A N 1
ATOM 4535 C CA . ILE A 1 569 ? 0.660 -7.946 -22.055 1.00 74.44 569 ILE A CA 1
ATOM 4536 C C . ILE A 1 569 ? 1.100 -8.527 -20.707 1.00 74.44 569 ILE A C 1
ATOM 4538 O O . ILE A 1 569 ? 0.254 -8.748 -19.842 1.00 74.44 569 ILE A O 1
ATOM 4542 N N . LYS A 1 570 ? 2.409 -8.718 -20.490 1.00 71.25 570 LYS A N 1
ATOM 4543 C CA . LYS A 1 570 ? 2.943 -9.173 -19.198 1.00 71.25 570 LYS A CA 1
ATOM 4544 C C . LYS A 1 570 ? 2.626 -8.200 -18.063 1.00 71.25 570 LYS A C 1
ATOM 4546 O O . LYS A 1 570 ? 2.186 -8.650 -17.012 1.00 71.25 570 LYS A O 1
ATOM 4551 N N . SER A 1 571 ? 2.789 -6.890 -18.265 1.00 72.75 571 SER A N 1
ATOM 4552 C CA . SER A 1 571 ? 2.460 -5.903 -17.227 1.00 72.75 571 SER A CA 1
ATOM 4553 C C . SER A 1 571 ? 0.970 -5.908 -16.887 1.00 72.75 571 SER A C 1
ATOM 4555 O O . SER A 1 571 ? 0.609 -5.862 -15.714 1.00 72.75 571 SER A O 1
ATOM 4557 N N . ARG A 1 572 ? 0.092 -6.060 -17.888 1.00 79.00 572 ARG A N 1
ATOM 4558 C CA . ARG A 1 572 ? -1.350 -6.229 -17.654 1.00 79.00 572 ARG A CA 1
ATOM 4559 C C . ARG A 1 572 ? -1.686 -7.513 -16.904 1.00 79.00 572 ARG A C 1
ATOM 4561 O O . ARG A 1 572 ? -2.567 -7.478 -16.053 1.00 79.00 572 ARG A O 1
ATOM 4568 N N . ALA A 1 573 ? -1.027 -8.626 -17.220 1.00 78.44 573 ALA A N 1
ATOM 4569 C CA . ALA A 1 573 ? -1.255 -9.892 -16.527 1.00 78.44 573 ALA A CA 1
ATOM 4570 C C . ALA A 1 573 ? -0.926 -9.771 -15.033 1.00 78.44 573 ALA A C 1
ATOM 4572 O O . ALA A 1 573 ? -1.750 -10.131 -14.201 1.00 78.44 573 ALA A O 1
ATOM 4573 N N . VAL A 1 574 ? 0.219 -9.164 -14.714 1.00 84.44 574 VAL A N 1
ATOM 4574 C CA . VAL A 1 574 ? 0.675 -8.921 -13.336 1.00 84.44 574 VAL A CA 1
ATOM 4575 C C . VAL A 1 574 ? -0.269 -7.973 -12.603 1.00 84.44 574 VAL A C 1
ATOM 4577 O O . VAL A 1 574 ? -0.655 -8.244 -11.475 1.00 84.44 574 VAL A O 1
ATOM 4580 N N . TYR A 1 575 ? -0.710 -6.895 -13.257 1.00 84.00 575 TYR A N 1
ATOM 4581 C CA . TYR A 1 575 ? -1.703 -5.988 -12.678 1.00 84.00 575 TYR A CA 1
ATOM 4582 C C . TYR A 1 575 ? -2.995 -6.721 -12.288 1.00 84.00 575 TYR A C 1
ATOM 4584 O O . TYR A 1 575 ? -3.529 -6.501 -11.204 1.00 84.00 575 TYR A O 1
ATOM 4592 N N . PHE A 1 576 ? -3.508 -7.594 -13.160 1.00 79.31 576 PHE A N 1
ATOM 4593 C CA . PHE A 1 576 ? -4.719 -8.354 -12.853 1.00 79.31 576 PHE A CA 1
ATOM 4594 C C . PHE A 1 576 ? -4.491 -9.427 -11.788 1.00 79.31 576 PHE A C 1
ATOM 4596 O O . PHE A 1 576 ? -5.404 -9.687 -11.009 1.00 79.31 576 PHE A O 1
ATOM 4603 N N . GLU A 1 577 ? -3.304 -10.027 -11.731 1.00 89.44 577 GLU A N 1
ATOM 4604 C CA . GLU A 1 577 ? -2.908 -10.944 -10.661 1.00 89.44 577 GLU A CA 1
ATOM 4605 C C . GLU A 1 577 ? -2.895 -10.227 -9.303 1.00 89.44 577 GLU A C 1
ATOM 4607 O O . GLU A 1 577 ? -3.581 -10.666 -8.381 1.00 89.44 577 GLU A O 1
ATOM 4612 N N . ASP A 1 578 ? -2.243 -9.066 -9.216 1.00 79.69 578 ASP A N 1
ATOM 4613 C CA . ASP A 1 578 ? -2.215 -8.234 -8.009 1.00 79.69 578 ASP A CA 1
ATOM 4614 C C . ASP A 1 578 ? -3.624 -7.752 -7.617 1.00 79.69 578 ASP A C 1
ATOM 4616 O O . ASP A 1 578 ? -3.984 -7.739 -6.438 1.00 79.69 578 ASP A O 1
ATOM 4620 N N . GLU A 1 579 ? -4.462 -7.363 -8.584 1.00 83.38 579 GLU A N 1
ATOM 4621 C CA . GLU A 1 579 ? -5.859 -6.995 -8.318 1.00 83.38 579 GLU A CA 1
ATOM 4622 C C . GLU A 1 579 ? -6.649 -8.193 -7.767 1.00 83.38 579 GLU A C 1
ATOM 4624 O O . GLU A 1 579 ? -7.412 -8.040 -6.812 1.00 83.38 579 GLU A O 1
ATOM 4629 N N . CYS A 1 580 ? -6.429 -9.401 -8.296 1.00 84.62 580 CYS A N 1
ATOM 4630 C CA . CYS A 1 580 ? -7.041 -10.621 -7.769 1.00 84.62 580 CYS A CA 1
ATOM 4631 C C . CYS A 1 580 ? -6.559 -10.933 -6.345 1.00 84.62 580 CYS A C 1
ATOM 4633 O O . CYS A 1 580 ? -7.395 -11.198 -5.481 1.00 84.62 580 CYS A O 1
ATOM 4635 N N . GLU A 1 581 ? -5.254 -10.851 -6.068 1.00 87.62 581 GLU A N 1
ATOM 4636 C CA . GLU A 1 581 ? -4.694 -11.025 -4.718 1.00 87.62 581 GLU A CA 1
ATOM 4637 C C . GLU A 1 581 ? -5.310 -10.017 -3.728 1.00 87.62 581 GLU A C 1
ATOM 4639 O O . GLU A 1 581 ? -5.767 -10.392 -2.643 1.00 87.62 581 GLU A O 1
ATOM 4644 N N . ASN A 1 582 ? -5.410 -8.742 -4.121 1.00 83.75 582 ASN A N 1
ATOM 4645 C CA . ASN A 1 582 ? -6.020 -7.691 -3.304 1.00 83.75 582 ASN A CA 1
ATOM 4646 C C . ASN A 1 582 ? -7.512 -7.942 -3.047 1.00 83.75 582 ASN A C 1
ATOM 4648 O O . ASN A 1 582 ? -7.992 -7.744 -1.926 1.00 83.75 582 ASN A O 1
ATOM 4652 N N . LEU A 1 583 ? -8.259 -8.384 -4.063 1.00 86.81 583 LEU A N 1
ATOM 4653 C CA . LEU A 1 583 ? -9.672 -8.736 -3.925 1.00 86.81 583 LEU A CA 1
ATOM 4654 C C . LEU A 1 583 ? -9.865 -9.939 -2.998 1.00 86.81 583 LEU A C 1
ATOM 4656 O O . LEU A 1 583 ? -10.771 -9.914 -2.159 1.00 86.81 583 LEU A O 1
ATOM 4660 N N . VAL A 1 584 ? -9.005 -10.955 -3.094 1.00 89.81 584 VAL A N 1
ATOM 4661 C CA . VAL A 1 584 ? -9.012 -12.113 -2.189 1.00 89.81 584 VAL A CA 1
ATOM 4662 C C . VAL A 1 584 ? -8.751 -11.661 -0.755 1.00 89.81 584 VAL A C 1
ATOM 4664 O O . VAL A 1 584 ? -9.571 -11.947 0.115 1.00 89.81 584 VAL A O 1
ATOM 4667 N N . MET A 1 585 ? -7.695 -10.874 -0.518 1.00 92.00 585 MET A N 1
ATOM 4668 C CA . MET A 1 585 ? -7.363 -10.340 0.809 1.00 92.00 585 MET A CA 1
ATOM 4669 C C . MET A 1 585 ? -8.497 -9.484 1.394 1.00 92.00 585 MET A C 1
ATOM 4671 O O . MET A 1 585 ? -8.831 -9.572 2.575 1.00 92.00 585 MET A O 1
ATOM 4675 N N . LYS A 1 586 ? -9.132 -8.644 0.572 1.00 87.62 586 LYS A N 1
ATOM 4676 C CA . LYS A 1 586 ? -10.270 -7.829 1.012 1.00 87.62 586 LYS A CA 1
ATOM 4677 C C . LYS A 1 586 ? -11.480 -8.693 1.369 1.00 87.62 586 LYS A C 1
ATOM 4679 O O . LYS A 1 586 ? -12.203 -8.371 2.312 1.00 87.62 586 LYS A O 1
ATOM 4684 N N . THR A 1 587 ? -11.706 -9.770 0.623 1.00 84.94 587 THR A N 1
ATOM 4685 C CA . THR A 1 587 ? -12.820 -10.694 0.857 1.00 84.94 587 THR A CA 1
ATOM 4686 C C . THR A 1 587 ? -12.607 -11.498 2.135 1.00 84.94 587 THR A C 1
ATOM 4688 O O . THR A 1 587 ? -13.540 -11.604 2.926 1.00 84.94 587 THR A O 1
ATOM 4691 N N . THR A 1 588 ? -11.394 -11.990 2.400 1.00 91.06 588 THR A N 1
ATOM 4692 C CA . THR A 1 588 ? -11.073 -12.682 3.660 1.00 91.06 588 THR A CA 1
ATOM 4693 C C . THR A 1 588 ? -11.254 -11.771 4.870 1.00 91.06 588 THR A C 1
ATOM 4695 O O . THR A 1 588 ? -11.962 -12.151 5.798 1.00 91.06 588 THR A O 1
ATOM 4698 N N . LEU A 1 589 ? -10.753 -10.531 4.827 1.00 89.19 589 LEU A N 1
ATOM 4699 C CA . LEU A 1 589 ? -10.974 -9.562 5.911 1.00 89.19 589 LEU A CA 1
ATOM 4700 C C . LEU A 1 589 ? -12.465 -9.283 6.155 1.00 89.19 589 LEU A C 1
ATOM 4702 O O . LEU A 1 589 ? -12.910 -9.203 7.299 1.00 89.19 589 LEU A O 1
ATOM 4706 N N . LYS A 1 590 ? -13.263 -9.159 5.087 1.00 88.12 590 LYS A N 1
ATOM 4707 C CA . LYS A 1 590 ? -14.715 -8.958 5.210 1.00 88.12 590 LYS A CA 1
ATOM 4708 C C . LYS A 1 590 ? -15.434 -10.180 5.773 1.00 88.12 590 LYS A C 1
ATOM 4710 O O . LYS A 1 590 ? -16.397 -10.006 6.517 1.00 88.12 590 LYS A O 1
ATOM 4715 N N . LEU A 1 591 ? -14.983 -11.389 5.443 1.00 88.69 591 LEU A N 1
ATOM 4716 C CA . LEU A 1 591 ? -15.511 -12.620 6.030 1.00 88.69 591 LEU A CA 1
ATOM 4717 C C . LEU A 1 591 ? -15.206 -12.692 7.530 1.00 88.69 591 LEU A C 1
ATOM 4719 O O . LEU A 1 591 ? -16.123 -12.952 8.303 1.00 88.69 591 LEU A O 1
ATOM 4723 N N . GLU A 1 592 ? -13.982 -12.366 7.950 1.00 92.81 592 GLU A N 1
ATOM 4724 C CA . GLU A 1 592 ? -13.603 -12.316 9.370 1.00 92.81 592 GLU A CA 1
ATOM 4725 C C . GLU A 1 592 ? -14.397 -11.258 10.155 1.00 92.81 592 GLU A C 1
ATOM 4727 O O . GLU A 1 592 ? -14.845 -11.505 11.276 1.00 92.81 592 GLU A O 1
ATOM 4732 N N . GLU A 1 593 ? -14.598 -10.065 9.584 1.00 92.44 593 GLU A N 1
ATOM 4733 C CA . GLU A 1 593 ? -15.453 -9.033 10.184 1.00 92.44 593 GLU A CA 1
ATOM 4734 C C . GLU A 1 593 ? -16.900 -9.520 10.331 1.00 92.44 593 GLU A C 1
ATOM 4736 O O . GLU A 1 593 ? -17.513 -9.326 11.382 1.00 92.44 593 GLU A O 1
ATOM 4741 N N . ASN A 1 594 ? -17.442 -10.173 9.302 1.00 89.12 594 ASN A N 1
ATOM 4742 C CA . ASN A 1 594 ? -18.804 -10.699 9.320 1.00 89.12 594 ASN A CA 1
ATOM 4743 C C . ASN A 1 594 ? -18.970 -11.831 10.346 1.00 89.12 594 ASN A C 1
ATOM 4745 O O . ASN A 1 594 ? -19.996 -11.907 11.021 1.00 89.12 594 ASN A O 1
ATOM 4749 N N . GLU A 1 595 ? -17.954 -12.677 10.513 1.00 94.31 595 GLU A N 1
ATOM 4750 C CA . GLU A 1 595 ? -17.932 -13.718 11.540 1.00 94.31 595 GLU A CA 1
ATOM 4751 C C . GLU A 1 595 ? -17.941 -13.110 12.949 1.00 94.31 595 GLU A C 1
ATOM 4753 O O . GLU A 1 595 ? -18.770 -13.488 13.775 1.00 94.31 595 GLU A O 1
ATOM 4758 N N . LYS A 1 596 ? -17.111 -12.089 13.205 1.00 92.19 596 LYS A N 1
ATOM 4759 C CA . LYS A 1 596 ? -17.101 -11.358 14.488 1.00 92.19 596 LYS A CA 1
ATOM 4760 C C . LYS A 1 596 ? -18.437 -10.677 14.778 1.00 92.19 596 LYS A C 1
ATOM 4762 O O . LYS A 1 596 ? -18.912 -10.703 15.911 1.00 92.19 596 LYS A O 1
ATOM 4767 N N . ILE A 1 597 ? -19.050 -10.056 13.770 1.00 92.75 597 ILE A N 1
ATOM 4768 C CA . ILE A 1 597 ? -20.375 -9.437 13.913 1.00 92.75 597 ILE A CA 1
ATOM 4769 C C . ILE A 1 597 ? -21.430 -10.509 14.208 1.00 92.75 597 ILE A C 1
ATOM 4771 O O . ILE A 1 597 ? -22.253 -10.310 15.096 1.00 92.75 597 ILE A O 1
ATOM 4775 N N . SER A 1 598 ? -21.372 -11.654 13.526 1.00 93.31 598 SER A N 1
ATOM 4776 C CA . SER A 1 598 ? -22.291 -12.775 13.754 1.00 93.31 598 SER A CA 1
ATOM 4777 C C . SER A 1 598 ? -22.153 -13.352 15.167 1.00 93.31 598 SER A C 1
ATOM 4779 O O . SER A 1 598 ? -23.163 -13.631 15.806 1.00 93.31 598 SER A O 1
ATOM 4781 N N . GLN A 1 599 ? -20.927 -13.465 15.692 1.00 95.06 599 GLN A N 1
ATOM 4782 C CA . GLN A 1 599 ? -20.678 -13.882 17.078 1.00 95.06 599 GLN A CA 1
ATOM 4783 C C . GLN A 1 599 ? -21.266 -12.883 18.084 1.00 95.06 599 GLN A C 1
ATOM 4785 O O . GLN A 1 599 ? -22.020 -13.279 18.968 1.00 95.06 599 GLN A O 1
ATOM 4790 N N . ARG A 1 600 ? -21.011 -11.579 17.908 1.00 94.50 600 ARG A N 1
ATOM 4791 C CA . ARG A 1 600 ? -21.575 -10.533 18.783 1.00 94.50 600 ARG A CA 1
ATOM 4792 C C . ARG A 1 600 ? -23.100 -10.475 18.733 1.00 94.50 600 ARG A C 1
ATOM 4794 O O . ARG A 1 600 ? -23.730 -10.174 19.743 1.00 94.50 600 ARG A O 1
ATOM 4801 N N . LEU A 1 601 ? -23.690 -10.734 17.566 1.00 93.88 601 LEU A N 1
ATOM 4802 C CA . LEU A 1 601 ? -25.139 -10.813 17.414 1.00 93.88 601 LEU A CA 1
ATOM 4803 C C . LEU A 1 601 ? -25.700 -12.004 18.200 1.00 93.88 601 LEU A C 1
ATOM 4805 O O . LEU A 1 601 ? -26.644 -11.820 18.959 1.00 93.88 601 LEU A O 1
ATOM 4809 N N . ALA A 1 602 ? -25.080 -13.182 18.086 1.00 94.19 602 ALA A N 1
ATOM 4810 C CA . ALA A 1 602 ? -25.489 -14.370 18.834 1.00 94.19 602 ALA A CA 1
ATOM 4811 C C . ALA A 1 602 ? -25.372 -14.171 20.358 1.00 94.19 602 ALA A C 1
ATOM 4813 O O . ALA A 1 602 ? -26.274 -14.548 21.105 1.00 94.19 602 ALA A O 1
ATOM 4814 N N . GLU A 1 603 ? -24.299 -13.528 20.828 1.00 95.06 603 GLU A N 1
ATOM 4815 C CA . GLU A 1 603 ? -24.132 -13.169 22.243 1.00 95.06 603 GLU A CA 1
ATOM 4816 C C . GLU A 1 603 ? -25.226 -12.204 22.725 1.00 95.06 603 GLU A C 1
ATOM 4818 O O . GLU A 1 603 ? -25.789 -12.388 23.805 1.00 95.06 603 GLU A O 1
ATOM 4823 N N . ALA A 1 604 ? -25.562 -11.187 21.925 1.00 92.06 604 ALA A N 1
ATOM 4824 C CA . ALA A 1 604 ? -26.624 -10.240 22.252 1.00 92.06 604 ALA A CA 1
ATOM 4825 C C . ALA A 1 604 ? -28.010 -10.909 22.268 1.00 92.06 604 ALA A C 1
ATOM 4827 O O . ALA A 1 604 ? -28.801 -10.652 23.174 1.00 92.06 604 ALA A O 1
ATOM 4828 N N . GLU A 1 605 ? -28.298 -11.798 21.314 1.00 95.69 605 GLU A N 1
ATOM 4829 C CA . GLU A 1 605 ? -29.531 -12.595 21.291 1.00 95.69 605 GLU A CA 1
ATOM 4830 C C . GLU A 1 605 ? -29.646 -13.486 22.535 1.00 95.69 605 GLU A C 1
ATOM 4832 O O . GLU A 1 605 ? -30.711 -13.547 23.153 1.00 95.69 605 GLU A O 1
ATOM 4837 N N . GLN A 1 606 ? -28.543 -14.110 22.961 1.00 95.69 606 GLN A N 1
ATOM 4838 C CA . GLN A 1 606 ? -28.503 -14.890 24.197 1.00 95.69 606 GLN A CA 1
ATOM 4839 C C . GLN A 1 606 ? -28.774 -14.016 25.430 1.00 95.69 606 GLN A C 1
ATOM 4841 O O . GLN A 1 606 ? -29.555 -14.409 26.296 1.00 95.69 606 GLN A O 1
ATOM 4846 N N . GLN A 1 607 ? -28.182 -12.821 25.506 1.00 95.69 607 GLN A N 1
ATOM 4847 C CA . GLN A 1 607 ? -28.429 -11.885 26.608 1.00 95.69 607 GLN A CA 1
ATOM 4848 C C . GLN A 1 607 ? -29.891 -11.431 26.657 1.00 95.69 607 GLN A C 1
ATOM 4850 O O . GLN A 1 607 ? -30.498 -11.432 27.728 1.00 95.69 607 GLN A O 1
ATOM 4855 N N . ILE A 1 608 ? -30.482 -11.099 25.506 1.00 94.06 608 ILE A N 1
ATOM 4856 C CA . ILE A 1 608 ? -31.900 -10.732 25.411 1.00 94.06 608 ILE A CA 1
ATOM 4857 C C . ILE A 1 608 ? -32.785 -11.886 25.890 1.00 94.06 608 ILE A C 1
ATOM 4859 O O . ILE A 1 608 ? -33.716 -11.644 26.656 1.00 94.06 608 ILE A O 1
ATOM 4863 N N . ALA A 1 609 ? -32.482 -13.127 25.498 1.00 92.94 609 ALA A N 1
ATOM 4864 C CA . ALA A 1 609 ? -33.222 -14.299 25.963 1.00 92.94 609 ALA A CA 1
ATOM 4865 C C . ALA A 1 609 ? -33.144 -14.448 27.492 1.00 92.94 609 ALA A C 1
ATOM 4867 O O . ALA A 1 609 ? -34.178 -14.558 28.144 1.00 92.94 609 ALA A O 1
ATOM 4868 N N . THR A 1 610 ? -31.945 -14.346 28.078 1.00 94.62 610 THR A N 1
ATOM 4869 C CA . THR A 1 610 ? -31.781 -14.437 29.542 1.00 94.62 610 THR A CA 1
ATOM 4870 C C . THR A 1 610 ? -32.518 -13.329 30.291 1.00 94.62 610 THR A C 1
ATOM 4872 O O . THR A 1 610 ? -33.232 -13.603 31.250 1.00 94.62 610 THR A O 1
ATOM 4875 N N . LEU A 1 611 ? -32.421 -12.081 29.821 1.00 94.81 611 LEU A N 1
ATOM 4876 C CA . LEU A 1 611 ? -33.122 -10.954 30.434 1.00 94.81 611 LEU A CA 1
ATOM 4877 C C . LEU A 1 611 ? -34.640 -11.079 30.287 1.00 94.81 611 LEU A C 1
ATOM 4879 O O . LEU A 1 611 ? -35.371 -10.678 31.187 1.00 94.81 611 LEU A O 1
ATOM 4883 N N . SER A 1 612 ? -35.125 -11.631 29.174 1.00 95.75 612 SER A N 1
ATOM 4884 C CA . SER A 1 612 ? -36.547 -11.907 28.971 1.00 95.75 612 SER A CA 1
ATOM 4885 C C . SER A 1 612 ? -37.061 -12.952 29.963 1.00 95.75 612 SER A C 1
ATOM 4887 O O . SER A 1 612 ? -38.126 -12.752 30.549 1.00 95.75 612 SER A O 1
ATOM 4889 N N . ASP A 1 613 ? -36.307 -14.028 30.191 1.00 96.50 613 ASP A N 1
ATOM 4890 C CA . ASP A 1 613 ? -36.656 -15.064 31.170 1.00 96.50 613 ASP A CA 1
ATOM 4891 C C . ASP A 1 613 ? -36.643 -14.503 32.606 1.00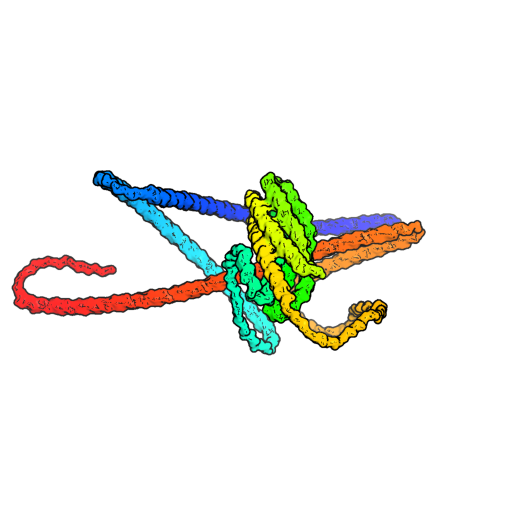 96.50 613 ASP A C 1
ATOM 4893 O O . ASP A 1 613 ? -37.574 -14.739 33.384 1.00 96.50 613 ASP A O 1
ATOM 4897 N N . ASP A 1 614 ? -35.650 -13.680 32.953 1.00 94.81 614 ASP A N 1
ATOM 4898 C CA . ASP A 1 614 ? -35.577 -12.979 34.243 1.00 94.81 614 ASP A CA 1
ATOM 4899 C C . ASP A 1 614 ? -36.751 -11.998 34.432 1.00 94.81 614 ASP A C 1
ATOM 4901 O O . ASP A 1 614 ? -37.354 -11.893 35.507 1.00 94.81 614 ASP A O 1
ATOM 4905 N N . LEU A 1 615 ? -37.143 -11.287 33.374 1.00 95.44 615 LEU A N 1
ATOM 4906 C CA . LEU A 1 615 ? -38.294 -10.387 33.409 1.00 95.44 615 LEU A CA 1
ATOM 4907 C C . LEU A 1 615 ? -39.599 -11.184 33.560 1.00 95.44 615 LEU A C 1
ATOM 4909 O O . LEU A 1 615 ? -40.478 -10.809 34.333 1.00 95.44 615 LEU A O 1
ATOM 4913 N N . GLU A 1 616 ? -39.730 -12.328 32.891 1.00 94.38 616 GLU A N 1
ATOM 4914 C CA . GLU A 1 616 ? -40.921 -13.163 33.024 1.00 94.38 616 GLU A CA 1
ATOM 4915 C C . GLU A 1 616 ? -41.024 -13.817 34.411 1.00 94.38 616 GLU A C 1
ATOM 4917 O O . GLU A 1 616 ? -42.113 -13.877 34.989 1.00 94.38 616 GLU A O 1
ATOM 4922 N N . THR A 1 617 ? -39.905 -14.260 34.989 1.00 94.88 617 THR A N 1
ATOM 4923 C CA . THR A 1 617 ? -39.875 -14.800 36.357 1.00 94.88 617 THR A CA 1
ATOM 4924 C C . THR A 1 617 ? -40.197 -13.728 37.398 1.00 94.88 617 THR A C 1
ATOM 4926 O O . THR A 1 617 ? -41.027 -13.967 38.278 1.00 94.88 617 THR A O 1
ATOM 4929 N N . THR A 1 618 ? -39.636 -12.520 37.279 1.00 94.06 618 THR A N 1
ATOM 4930 C CA . THR A 1 618 ? -39.991 -11.396 38.165 1.00 94.06 618 THR A CA 1
ATOM 4931 C C . THR A 1 618 ? -41.456 -10.991 38.014 1.00 94.06 618 THR A C 1
ATOM 4933 O O . THR A 1 618 ? -42.131 -10.793 39.027 1.00 94.06 618 THR A O 1
ATOM 4936 N N . ARG A 1 619 ? -41.995 -10.954 36.786 1.00 94.88 619 ARG A N 1
ATOM 4937 C CA . ARG A 1 619 ? -43.422 -10.689 36.540 1.00 94.88 619 ARG A CA 1
ATOM 4938 C C . ARG A 1 619 ? -44.315 -11.719 37.230 1.00 94.88 619 ARG A C 1
ATOM 4940 O O . ARG A 1 619 ? -45.232 -11.325 37.948 1.00 94.88 619 ARG A O 1
ATOM 4947 N N . ARG A 1 620 ? -44.023 -13.017 37.069 1.00 94.56 620 ARG A N 1
ATOM 4948 C CA . ARG A 1 620 ? -44.769 -14.104 37.733 1.00 94.56 620 ARG A CA 1
ATOM 4949 C C . ARG A 1 620 ? -44.720 -13.975 39.256 1.00 94.56 620 ARG A C 1
ATOM 4951 O O . ARG A 1 620 ? -45.760 -14.074 39.898 1.00 94.56 620 ARG A O 1
ATOM 4958 N N . ASN A 1 621 ? -43.552 -13.673 39.827 1.00 94.25 621 ASN A N 1
ATOM 4959 C CA . ASN A 1 621 ? -43.409 -13.479 41.272 1.00 94.25 621 ASN A CA 1
ATOM 4960 C C . ASN A 1 621 ? -44.274 -12.316 41.789 1.00 94.25 621 ASN A C 1
ATOM 4962 O O . ASN A 1 621 ? -44.927 -12.448 42.824 1.00 94.25 621 ASN A O 1
ATOM 4966 N N . TYR A 1 622 ? -44.315 -11.184 41.076 1.00 94.88 622 TYR A N 1
ATOM 4967 C CA . TYR A 1 622 ? -45.170 -10.054 41.456 1.00 94.88 622 TYR A CA 1
ATOM 4968 C C . TYR A 1 622 ? -46.665 -10.355 41.287 1.00 94.88 622 TYR A C 1
ATOM 4970 O O . TYR A 1 622 ? -47.459 -9.966 42.144 1.00 94.88 622 TYR A O 1
ATOM 4978 N N . GLU A 1 623 ? -47.060 -11.067 40.228 1.00 95.56 623 GLU A N 1
ATOM 4979 C CA . GLU A 1 623 ? -48.441 -11.539 40.044 1.00 95.56 623 GLU A CA 1
ATOM 4980 C C . GLU A 1 623 ? -48.878 -12.449 41.205 1.00 95.56 623 GLU A C 1
ATOM 4982 O O . GLU A 1 623 ? -49.976 -12.294 41.744 1.00 95.56 623 GLU A O 1
ATOM 4987 N N . GLU A 1 624 ? -48.005 -13.358 41.642 1.00 95.06 624 GLU A N 1
ATOM 4988 C CA . GLU A 1 624 ? -48.277 -14.296 42.733 1.00 95.06 624 GLU A CA 1
ATOM 4989 C C . GLU A 1 624 ? -48.354 -13.592 44.100 1.00 95.06 624 GLU A C 1
ATOM 4991 O O . GLU A 1 624 ? -49.278 -13.842 44.881 1.00 95.06 624 GLU A O 1
ATOM 4996 N N . GLN A 1 625 ? -47.462 -12.627 44.358 1.00 95.56 625 GLN A N 1
ATOM 4997 C CA . GLN A 1 625 ? -47.544 -11.751 45.534 1.00 95.56 625 GLN A CA 1
ATOM 4998 C C . GLN A 1 625 ? -48.845 -10.940 45.555 1.00 95.56 625 GLN A C 1
ATOM 5000 O O . GLN A 1 625 ? -49.493 -10.846 46.599 1.00 95.56 625 GLN A O 1
ATOM 5005 N N . MET A 1 626 ? -49.257 -10.380 44.414 1.00 93.75 626 MET A N 1
ATOM 5006 C CA . MET A 1 626 ? -50.497 -9.610 44.315 1.00 93.75 626 MET A CA 1
ATOM 5007 C C . MET A 1 626 ? -51.723 -10.494 44.550 1.00 93.75 626 MET A C 1
ATOM 5009 O O . MET A 1 626 ? -52.633 -10.105 45.280 1.00 93.75 626 MET A O 1
ATOM 5013 N N . LYS A 1 627 ? -51.729 -11.711 43.996 1.00 93.25 627 LYS A N 1
ATOM 5014 C CA . LYS A 1 627 ? -52.793 -12.691 44.226 1.00 93.25 627 LYS A CA 1
ATOM 5015 C C . LYS A 1 627 ? -52.918 -13.045 45.709 1.00 93.25 627 LYS A C 1
ATOM 5017 O O . LYS A 1 627 ? -54.024 -13.001 46.241 1.00 93.25 627 LYS A O 1
ATOM 5022 N N . SER A 1 628 ? -51.797 -13.306 46.383 1.00 92.94 628 SER A N 1
ATOM 5023 C CA . SER A 1 628 ? -51.756 -13.552 47.831 1.00 92.94 628 SER A CA 1
ATOM 5024 C C . SER A 1 628 ? -52.287 -12.357 48.636 1.00 92.94 628 SER A C 1
ATOM 5026 O O . SER A 1 628 ? -53.093 -12.526 49.552 1.00 92.94 628 SER A O 1
ATOM 5028 N N . LEU A 1 629 ? -51.924 -11.127 48.253 1.00 92.81 629 LEU A N 1
ATOM 5029 C CA . LEU A 1 629 ? -52.436 -9.912 48.892 1.00 92.81 629 LEU A CA 1
ATOM 5030 C C . LEU A 1 629 ? -53.955 -9.763 48.702 1.00 92.81 629 LEU A C 1
ATOM 5032 O O . LEU A 1 629 ? -54.667 -9.435 49.651 1.00 92.81 629 LEU A O 1
ATOM 5036 N N . CYS A 1 630 ? -54.465 -10.028 47.496 1.00 92.31 630 CYS A N 1
ATOM 5037 C CA . CYS A 1 630 ? -55.896 -10.010 47.198 1.00 92.31 630 CYS A CA 1
ATOM 5038 C C . CYS A 1 630 ? -56.664 -11.073 47.993 1.00 92.31 630 CYS A C 1
ATOM 5040 O O . CYS A 1 630 ? -57.724 -10.765 48.541 1.00 92.31 630 CYS A O 1
ATOM 5042 N N . GLU A 1 631 ? -56.132 -12.293 48.094 1.00 93.06 631 GLU A N 1
ATOM 5043 C CA . GLU A 1 631 ? -56.697 -13.358 48.930 1.00 93.06 631 GLU A CA 1
ATOM 5044 C C . GLU A 1 631 ? -56.736 -12.925 50.404 1.00 93.06 631 GLU A C 1
ATOM 5046 O O . GLU A 1 631 ? -57.790 -12.997 51.038 1.00 93.06 631 GLU A O 1
ATOM 5051 N N . HIS A 1 632 ? -55.644 -12.356 50.925 1.00 93.75 632 HIS A N 1
ATOM 5052 C CA . HIS A 1 632 ? -55.572 -11.874 52.304 1.00 93.75 632 HIS A CA 1
ATOM 5053 C C . HIS A 1 632 ? -56.548 -10.723 52.599 1.00 93.75 632 HIS A C 1
ATOM 5055 O O . HIS A 1 632 ? -57.214 -10.714 53.638 1.00 93.75 632 HIS A O 1
ATOM 5061 N N . ILE A 1 633 ? -56.680 -9.758 51.683 1.00 91.75 633 ILE A N 1
ATOM 5062 C CA . ILE A 1 633 ? -57.674 -8.679 51.788 1.00 91.75 633 ILE A CA 1
ATOM 5063 C C . ILE A 1 633 ? -59.091 -9.260 51.754 1.00 91.75 633 ILE A C 1
ATOM 5065 O O . ILE A 1 633 ? -59.945 -8.827 52.527 1.00 91.75 633 ILE A O 1
ATOM 5069 N N . GLY A 1 634 ? -59.347 -10.259 50.905 1.00 89.75 634 GLY A N 1
ATOM 5070 C CA . GLY A 1 634 ? -60.616 -10.984 50.868 1.00 89.75 634 GLY A CA 1
ATOM 5071 C C . GLY A 1 634 ? -60.946 -11.648 52.207 1.00 89.75 634 GLY A C 1
ATOM 5072 O O . GLY A 1 634 ? -62.050 -11.476 52.726 1.00 89.75 634 GLY A O 1
ATOM 5073 N N . GLU A 1 635 ? -59.982 -12.338 52.819 1.00 90.44 635 GLU A N 1
ATOM 5074 C CA . GLU A 1 635 ? -60.134 -12.932 54.152 1.00 90.44 635 GLU A CA 1
ATOM 5075 C C . GLU A 1 635 ? -60.389 -11.885 55.243 1.00 90.44 635 GLU A C 1
ATOM 5077 O O . GLU A 1 635 ? -61.238 -12.085 56.119 1.00 90.44 635 GLU A O 1
ATOM 5082 N N . LEU A 1 636 ? -59.655 -10.769 55.213 1.00 89.31 636 LEU A N 1
ATOM 5083 C CA . LEU A 1 636 ? -59.835 -9.652 56.140 1.00 89.31 636 LEU A CA 1
ATOM 5084 C C . LEU A 1 636 ? -61.216 -9.020 55.991 1.00 89.31 636 LEU A C 1
ATOM 5086 O O . LEU A 1 636 ? -61.882 -8.794 56.999 1.00 89.31 636 LEU A O 1
ATOM 5090 N N . ASN A 1 637 ? -61.674 -8.795 54.761 1.00 88.81 637 ASN A N 1
ATOM 5091 C CA . ASN A 1 637 ? -63.012 -8.284 54.481 1.00 88.81 637 ASN A CA 1
ATOM 5092 C C . ASN A 1 637 ? -64.088 -9.259 54.964 1.00 88.81 637 ASN A C 1
ATOM 5094 O O . ASN A 1 637 ? -65.022 -8.835 55.637 1.00 88.81 637 ASN A O 1
ATOM 5098 N N . ALA A 1 638 ? -63.922 -10.564 54.740 1.00 87.44 638 ALA A N 1
ATOM 5099 C CA . ALA A 1 638 ? -64.843 -11.575 55.257 1.00 87.44 638 ALA A CA 1
ATOM 5100 C C . ALA A 1 638 ? -64.884 -11.600 56.799 1.00 87.44 638 ALA A C 1
ATOM 5102 O O . ALA A 1 638 ? -65.946 -11.792 57.398 1.00 87.44 638 ALA A O 1
ATOM 5103 N N . LYS A 1 639 ? -63.745 -11.388 57.477 1.00 88.12 639 LYS A N 1
ATOM 5104 C CA . LYS A 1 639 ? -63.693 -11.225 58.943 1.00 88.12 639 LYS A CA 1
ATOM 5105 C C . LYS A 1 639 ? -64.368 -9.927 59.390 1.00 88.12 639 LYS A C 1
ATOM 5107 O O . LYS A 1 639 ? -65.161 -9.964 60.326 1.00 88.12 639 LYS A O 1
ATOM 5112 N N . LEU A 1 640 ? -64.081 -8.804 58.732 1.00 84.19 640 LEU A N 1
ATOM 5113 C CA . LEU A 1 640 ? -64.712 -7.506 58.991 1.00 84.19 640 LEU A CA 1
ATOM 5114 C C . LEU A 1 640 ? -66.225 -7.576 58.821 1.00 84.19 640 LEU A C 1
ATOM 5116 O O . LEU A 1 640 ? -66.945 -7.035 59.648 1.00 84.19 640 LEU A O 1
ATOM 5120 N N . GLU A 1 641 ? -66.710 -8.284 57.809 1.00 81.12 641 GLU A N 1
ATOM 5121 C CA . GLU A 1 641 ? -68.134 -8.479 57.566 1.00 81.12 641 GLU A CA 1
ATOM 5122 C C . GLU A 1 641 ? -68.780 -9.333 58.664 1.00 81.12 641 GLU A C 1
ATOM 5124 O O . GLU A 1 641 ? -69.835 -8.971 59.182 1.00 81.12 641 GLU A O 1
ATOM 5129 N N . LYS A 1 642 ? -68.102 -10.388 59.141 1.00 82.62 642 LYS A N 1
ATOM 5130 C CA . LYS A 1 642 ? -68.531 -11.128 60.343 1.00 82.62 642 LYS A CA 1
ATOM 5131 C C . LYS A 1 642 ? -68.594 -10.227 61.578 1.00 82.62 642 LYS A C 1
ATOM 5133 O O . LYS A 1 642 ? -69.604 -10.235 62.278 1.00 82.62 642 LYS A O 1
ATOM 5138 N N . TYR A 1 643 ? -67.560 -9.428 61.849 1.00 76.69 643 TYR A N 1
ATOM 5139 C CA . TYR A 1 643 ? -67.580 -8.472 62.964 1.00 76.69 643 TYR A CA 1
ATOM 5140 C C . TYR A 1 643 ? -68.680 -7.416 62.786 1.00 76.69 643 TYR A C 1
ATOM 5142 O O . TYR A 1 643 ? -69.392 -7.108 63.736 1.00 76.69 643 TYR A O 1
ATOM 5150 N N . SER A 1 644 ? -68.887 -6.919 61.568 1.00 76.44 644 SER A N 1
ATOM 5151 C CA . SER A 1 644 ? -69.941 -5.968 61.215 1.00 76.44 644 SER A CA 1
ATOM 5152 C C . SER A 1 644 ? -71.346 -6.556 61.357 1.00 76.44 644 SER A C 1
ATOM 5154 O O . SER A 1 644 ? -72.255 -5.800 61.663 1.00 76.44 644 SER A O 1
ATOM 5156 N N . GLN A 1 645 ? -71.543 -7.870 61.217 1.00 72.69 645 GLN A N 1
ATOM 5157 C CA . GLN A 1 645 ? -72.810 -8.554 61.527 1.00 72.69 645 GLN A CA 1
ATOM 5158 C C . GLN A 1 645 ? -72.995 -8.801 63.038 1.00 72.69 645 GLN A C 1
ATOM 5160 O O . GLN A 1 645 ? -74.115 -8.773 63.558 1.00 72.69 645 GLN A O 1
ATOM 5165 N N . ILE A 1 646 ? -71.900 -8.986 63.779 1.00 69.56 646 ILE A N 1
ATOM 5166 C CA . ILE A 1 646 ? -71.914 -9.142 65.243 1.00 69.56 646 ILE A CA 1
ATOM 5167 C C . ILE A 1 646 ? -72.189 -7.800 65.950 1.00 69.56 646 ILE A C 1
ATOM 5169 O O . ILE A 1 646 ? -72.892 -7.769 66.957 1.00 69.56 646 ILE A O 1
ATOM 5173 N N . VAL A 1 647 ? -71.705 -6.674 65.416 1.00 64.25 647 VAL A N 1
ATOM 5174 C CA . VAL A 1 647 ? -71.876 -5.334 66.013 1.00 64.25 647 VAL A CA 1
ATOM 5175 C C . VAL A 1 647 ? -73.352 -4.903 66.167 1.00 64.25 647 VAL A C 1
ATOM 5177 O O . VAL A 1 647 ? -73.705 -4.467 67.258 1.00 64.25 647 VAL A O 1
ATOM 5180 N N . PRO A 1 648 ? -74.261 -5.056 65.183 1.00 59.53 648 PRO A N 1
ATOM 5181 C CA . PRO A 1 648 ? -75.698 -4.827 65.349 1.00 59.53 648 PRO A CA 1
ATOM 5182 C C . PRO A 1 648 ? -76.347 -5.797 66.336 1.00 59.53 648 PRO A C 1
ATOM 5184 O O . PRO A 1 648 ? -77.301 -5.429 67.012 1.00 59.53 648 PRO A O 1
ATOM 5187 N N . SER A 1 649 ? -75.821 -7.018 66.448 1.00 56.84 649 SER A N 1
ATOM 5188 C CA . SER A 1 649 ? -76.303 -8.028 67.397 1.00 56.84 649 SER A CA 1
ATOM 5189 C C . SER A 1 649 ? -75.962 -7.656 68.849 1.00 56.84 649 SER A C 1
ATOM 5191 O O . SER A 1 649 ? -76.731 -7.953 69.758 1.00 56.84 649 SER A O 1
ATOM 5193 N N . LEU A 1 650 ? -74.847 -6.944 69.060 1.00 55.12 650 LEU A N 1
ATOM 5194 C CA . LEU A 1 650 ? -74.446 -6.369 70.350 1.00 55.12 650 LEU A CA 1
ATOM 5195 C C . LEU A 1 650 ? -75.080 -4.984 70.606 1.00 55.12 650 LEU A C 1
ATOM 5197 O O . LEU A 1 650 ? -75.511 -4.707 71.721 1.00 55.12 650 LEU A O 1
ATOM 5201 N N . ASN A 1 651 ? -75.230 -4.137 69.582 1.00 50.19 651 ASN A N 1
ATOM 5202 C CA . ASN A 1 651 ? -75.926 -2.842 69.681 1.00 50.19 651 ASN A CA 1
ATOM 5203 C C . ASN A 1 651 ? -77.457 -2.975 69.761 1.00 50.19 651 ASN A C 1
ATOM 5205 O O . ASN A 1 651 ? -78.124 -2.063 70.236 1.00 50.19 651 ASN A O 1
ATOM 5209 N N . GLY A 1 652 ? -78.034 -4.116 69.378 1.00 47.88 652 GLY A N 1
ATOM 5210 C CA . GLY A 1 652 ? -79.425 -4.463 69.686 1.00 47.88 652 GLY A CA 1
ATOM 5211 C C . GLY A 1 652 ? -79.680 -4.682 71.184 1.00 47.88 652 GLY A C 1
ATOM 5212 O O . GLY A 1 652 ? -80.835 -4.748 71.599 1.00 47.88 652 GLY A O 1
ATOM 5213 N N . GLN A 1 653 ? -78.621 -4.760 72.003 1.00 47.47 653 GLN A N 1
ATOM 5214 C CA . GLN A 1 653 ? -78.696 -4.797 73.466 1.00 47.47 653 GLN A CA 1
ATOM 5215 C C . GLN A 1 653 ? -78.335 -3.453 74.136 1.00 47.47 653 GLN A C 1
ATOM 5217 O O . GLN A 1 653 ? -78.529 -3.325 75.344 1.00 47.47 653 GLN A O 1
ATOM 5222 N N . SER A 1 654 ? -77.903 -2.422 73.390 1.00 42.34 654 SER A N 1
ATOM 5223 C CA . SER A 1 654 ? -77.694 -1.054 73.902 1.00 42.34 654 SER A CA 1
ATOM 5224 C C . SER A 1 654 ? -78.570 -0.044 73.139 1.00 42.34 654 SER A C 1
ATOM 5226 O O . SER A 1 654 ? -78.192 0.607 72.169 1.00 42.34 654 SER A O 1
ATOM 5228 N N . ASN A 1 655 ? -79.826 0.046 73.574 1.00 44.41 655 ASN A N 1
ATOM 5229 C CA . ASN A 1 655 ? -80.852 0.901 72.982 1.00 44.41 655 ASN A CA 1
ATOM 5230 C C . ASN A 1 655 ? -80.484 2.398 72.950 1.00 44.41 655 ASN A C 1
ATOM 5232 O O . ASN A 1 655 ? -80.171 2.983 73.983 1.00 44.41 655 ASN A O 1
ATOM 5236 N N . GLY A 1 656 ? -80.771 3.027 71.803 1.00 46.88 656 GLY A N 1
ATOM 5237 C CA . GLY A 1 656 ? -81.402 4.350 71.741 1.00 46.88 656 GLY A CA 1
ATOM 5238 C C . GLY A 1 656 ? -80.501 5.565 71.488 1.00 46.88 656 GLY A C 1
ATOM 5239 O O . GLY A 1 656 ? -79.760 5.979 72.364 1.00 46.88 656 GLY A O 1
ATOM 5240 N N . ILE A 1 657 ? -80.756 6.230 70.345 1.00 44.59 657 ILE A N 1
ATOM 5241 C CA . ILE A 1 657 ? -80.500 7.664 70.066 1.00 44.59 657 ILE A CA 1
ATOM 5242 C C . ILE A 1 657 ? -78.993 7.974 69.900 1.00 44.59 657 ILE A C 1
ATOM 5244 O O . ILE A 1 657 ? -78.237 7.985 70.853 1.00 44.59 657 ILE A O 1
ATOM 5248 N N . VAL A 1 658 ? -78.454 8.164 68.691 1.00 37.84 658 VAL A N 1
ATOM 5249 C CA . VAL A 1 658 ? -78.475 9.427 67.930 1.00 37.84 658 VAL A CA 1
ATOM 5250 C C . VAL A 1 658 ? -78.167 9.115 66.456 1.00 37.84 658 VAL A C 1
ATOM 5252 O O . VAL A 1 658 ? -77.143 8.524 66.126 1.00 37.84 658 VAL A O 1
ATOM 5255 N N . LYS A 1 659 ? -79.042 9.566 65.551 1.00 46.69 659 LYS A N 1
ATOM 5256 C CA . LYS A 1 659 ? -78.753 9.693 64.116 1.00 46.69 659 LYS A CA 1
ATOM 5257 C C . LYS A 1 659 ? -77.787 10.862 63.906 1.00 46.69 659 LYS A C 1
ATOM 5259 O O . LYS A 1 659 ? -78.159 11.989 64.218 1.00 46.69 659 LYS A O 1
ATOM 5264 N N . SER A 1 660 ? -76.621 10.643 63.301 1.00 35.88 660 SER A N 1
ATOM 5265 C CA . SER A 1 660 ? -75.902 11.710 62.594 1.00 35.88 660 SER A CA 1
ATOM 5266 C C . SER A 1 660 ? -74.892 11.146 61.596 1.00 35.88 660 SER A C 1
ATOM 5268 O O . SER A 1 660 ? -73.994 10.415 61.982 1.00 35.88 660 SER A O 1
ATOM 5270 N N . LYS A 1 661 ? -75.086 11.551 60.334 1.00 46.84 661 LYS A N 1
ATOM 5271 C CA . LYS A 1 661 ? -74.081 11.895 59.315 1.00 46.84 661 LYS A CA 1
ATOM 5272 C C . LYS A 1 661 ? -72.833 11.010 59.211 1.00 46.84 661 LYS A C 1
ATOM 5274 O O . LYS A 1 661 ? -71.932 11.138 60.019 1.00 46.84 661 LYS A O 1
ATOM 5279 N N . GLU A 1 662 ? -72.724 10.290 58.096 1.00 36.53 662 GLU A N 1
ATOM 5280 C CA . GLU A 1 662 ? -71.719 10.580 57.057 1.00 36.53 662 GLU A CA 1
ATOM 5281 C C . GLU A 1 662 ? -71.901 9.611 55.886 1.00 36.53 662 GLU A C 1
ATOM 5283 O O . GLU A 1 662 ? -71.473 8.462 55.891 1.00 36.53 662 GLU A O 1
ATOM 5288 N N . ALA A 1 663 ? -72.604 10.096 54.864 1.00 41.69 663 ALA A N 1
ATOM 5289 C CA . ALA A 1 663 ? -72.686 9.462 53.564 1.00 41.69 663 ALA A CA 1
ATOM 5290 C C . ALA A 1 663 ? -71.657 10.132 52.655 1.00 41.69 663 ALA A C 1
ATOM 5292 O O . ALA A 1 663 ? -72.009 11.075 51.962 1.00 41.69 663 ALA A O 1
ATOM 5293 N N . THR A 1 664 ? -70.407 9.669 52.672 1.00 45.50 664 THR A N 1
ATOM 5294 C CA . THR A 1 664 ? -69.445 9.879 51.575 1.00 45.50 664 THR A CA 1
ATOM 5295 C C . THR A 1 664 ? -68.159 9.111 51.855 1.00 45.50 664 THR A C 1
ATOM 5297 O O . THR A 1 664 ? -67.225 9.657 52.420 1.00 45.50 664 THR A O 1
ATOM 5300 N N . HIS A 1 665 ? -68.064 7.876 51.374 1.00 39.06 665 HIS A N 1
ATOM 5301 C CA . HIS A 1 665 ? -66.789 7.370 50.873 1.00 39.06 665 HIS A CA 1
ATOM 5302 C C . HIS A 1 665 ? -67.070 6.635 49.566 1.00 39.06 665 HIS A C 1
ATOM 5304 O O . HIS A 1 665 ? -67.501 5.486 49.533 1.00 39.06 665 HIS A O 1
ATOM 5310 N N . ARG A 1 666 ? -66.915 7.386 48.469 1.00 39.62 666 ARG A N 1
ATOM 5311 C CA . ARG A 1 666 ? -66.902 6.853 47.109 1.00 39.62 666 ARG A CA 1
ATOM 5312 C C . ARG A 1 666 ? -65.744 5.865 47.001 1.00 39.62 666 ARG A C 1
ATOM 5314 O O . ARG A 1 666 ? -64.600 6.231 47.257 1.00 39.62 666 ARG A O 1
ATOM 5321 N N . LEU A 1 667 ? -66.068 4.651 46.575 1.00 40.16 667 LEU A N 1
ATOM 5322 C CA . LEU A 1 667 ? -65.137 3.706 45.975 1.00 40.16 667 LEU A CA 1
ATOM 5323 C C . LEU A 1 667 ? -64.461 4.381 44.772 1.00 40.16 667 LEU A C 1
ATOM 5325 O O . LEU A 1 667 ? -65.115 4.683 43.774 1.00 40.16 667 LEU A O 1
ATOM 5329 N N . LEU A 1 668 ? -63.162 4.636 44.894 1.00 41.19 668 LEU A N 1
ATOM 5330 C CA . LEU A 1 668 ? -62.268 4.930 43.781 1.00 41.19 668 LEU A CA 1
ATOM 5331 C C . LEU A 1 668 ? -61.378 3.703 43.593 1.00 41.19 668 LEU A C 1
ATOM 5333 O O . LEU A 1 668 ? -60.374 3.551 44.277 1.00 41.19 668 LEU A O 1
ATOM 5337 N N . PHE A 1 669 ? -61.774 2.837 42.668 1.00 34.38 669 PHE A N 1
ATOM 5338 C CA . PHE A 1 669 ? -60.846 2.000 41.921 1.00 34.38 669 PHE A CA 1
ATOM 5339 C C . PHE A 1 669 ? -61.222 2.146 40.448 1.00 34.38 669 PHE A C 1
ATOM 5341 O O . PHE A 1 669 ? -62.328 1.787 40.037 1.00 34.38 669 PHE A O 1
ATOM 5348 N N . LYS A 1 670 ? -60.316 2.759 39.694 1.00 36.34 670 LYS A N 1
ATOM 5349 C CA . LYS A 1 670 ? -60.207 2.658 38.247 1.00 36.34 670 LYS A CA 1
ATOM 5350 C C . LYS A 1 670 ? -58.772 2.273 37.950 1.00 36.34 670 LYS A C 1
ATOM 5352 O O . LYS A 1 670 ? -57.900 2.838 38.650 1.00 36.34 670 LYS A O 1
#